Protein AF-B7FYA6-F1 (afdb_monomer)

Foldseek 3Di:
DVVVLVVQLDPVLVVLLVVLLVLLVVCVVPVPCVVNLVSLVVCLVVLLVLLVSVLVVLLVVLVPPDDDPVSLVSSLVSNLSSLSSLVSSLPDDDPSLQVSLVVNLVDCSLVSLLSQLLRLDDDPSSLLSSLLSLLSSLALHQPSLVVNPVQAAQDFDPVLVVLQVCLVVVPDPPSSCPPPGRHHLLSSCVSCLVPLSSNLSSLSSLLSSCVNCCVHPVVCSLLSCLQALSNLQSLLVSVVVLVVVVVVVVCPDDDDPCPRSNVVSSLVSLLVSQLQLSQLNNLCSPDVLLAQDPSNLSSLVSLLVPLPLDQSGNNNVDLVSNLNRLVSLLVSLVVLVVVLVPDPPDPVSNVSSLSSNLSSLSSLLSNLQDDDPSSLVSLQCSLPVGCNLLSLLQVLQALLLVQCVVCVPPDLLRRDDDPSSLSRNLSSLSNLLSSLAVHVSSLVQQVPRWHDHPDCVVPVDTDGSLLSLLSLLSNCNVHVSSLLSSLSSNCSSPPVPPPSVVVVVVCVVVVVHDPVSCVVSVND

Structure (mmCIF, N/CA/C/O backbone):
data_AF-B7FYA6-F1
#
_entry.id   AF-B7FYA6-F1
#
loop_
_atom_site.group_PDB
_atom_site.id
_atom_site.type_symbol
_atom_site.label_atom_id
_atom_site.label_alt_id
_atom_site.label_comp_id
_atom_site.label_asym_id
_atom_site.label_entity_id
_atom_site.label_seq_id
_atom_site.pdbx_PDB_ins_code
_atom_site.Cartn_x
_atom_site.Cartn_y
_atom_site.Cartn_z
_atom_site.occupancy
_atom_site.B_iso_or_equiv
_atom_site.auth_seq_id
_atom_site.auth_comp_id
_atom_site.auth_asym_id
_atom_site.auth_atom_id
_atom_site.pdbx_PDB_model_num
ATOM 1 N N . MET A 1 1 ? 38.026 5.777 -33.522 1.00 47.66 1 MET A N 1
ATOM 2 C CA . MET A 1 1 ? 36.717 5.344 -32.971 1.00 47.66 1 MET A CA 1
ATOM 3 C C . MET A 1 1 ? 35.672 6.460 -32.884 1.00 47.66 1 MET A C 1
ATOM 5 O O . MET A 1 1 ? 34.497 6.136 -32.866 1.00 47.66 1 MET A O 1
ATOM 9 N N . THR A 1 2 ? 36.034 7.747 -32.877 1.00 45.06 2 THR A N 1
ATOM 10 C CA . THR A 1 2 ? 35.080 8.875 -32.983 1.00 45.06 2 THR A CA 1
ATOM 11 C C . THR A 1 2 ? 34.426 8.994 -34.369 1.00 45.06 2 THR A C 1
ATOM 13 O O . THR A 1 2 ? 33.241 9.291 -34.450 1.00 45.06 2 THR A O 1
ATOM 16 N N . ALA A 1 3 ? 35.140 8.632 -35.441 1.00 43.78 3 ALA A N 1
ATOM 17 C CA . ALA A 1 3 ? 34.627 8.670 -36.818 1.00 43.78 3 ALA A CA 1
ATOM 18 C C . ALA A 1 3 ? 33.514 7.640 -37.146 1.00 43.78 3 ALA A C 1
ATOM 20 O O . ALA A 1 3 ? 32.831 7.788 -38.151 1.00 43.78 3 ALA A O 1
ATOM 21 N N . ASP A 1 4 ? 33.293 6.613 -36.311 1.00 50.69 4 ASP A N 1
ATOM 22 C CA . ASP A 1 4 ? 32.260 5.577 -36.551 1.00 50.69 4 ASP A CA 1
ATOM 23 C C . ASP A 1 4 ? 30.910 5.921 -35.877 1.00 50.69 4 ASP A C 1
ATOM 25 O O . ASP A 1 4 ? 29.880 5.304 -36.148 1.00 50.69 4 ASP A O 1
ATOM 29 N N . VAL A 1 5 ? 30.893 6.943 -35.007 1.00 50.72 5 VAL A N 1
ATOM 30 C CA . VAL A 1 5 ? 29.666 7.457 -34.368 1.00 50.72 5 VAL A CA 1
ATOM 31 C C . VAL A 1 5 ? 28.973 8.491 -35.264 1.00 50.72 5 VAL A C 1
ATOM 33 O O . VAL A 1 5 ? 27.745 8.506 -35.346 1.00 50.72 5 VAL A O 1
ATOM 36 N N . GLU A 1 6 ? 29.741 9.309 -35.990 1.00 44.31 6 GLU A N 1
ATOM 37 C CA . GLU A 1 6 ? 29.214 10.352 -36.887 1.00 44.31 6 GLU A CA 1
ATOM 38 C C . GLU A 1 6 ? 28.514 9.785 -38.133 1.00 44.31 6 GLU A C 1
ATOM 40 O O . GLU A 1 6 ? 27.567 10.390 -38.632 1.00 44.31 6 GLU A O 1
ATOM 45 N N . ALA A 1 7 ? 28.894 8.590 -38.595 1.00 47.69 7 ALA A N 1
ATOM 46 C CA . ALA A 1 7 ? 28.308 7.967 -39.784 1.00 47.69 7 ALA A CA 1
ATOM 47 C C . ALA A 1 7 ? 26.950 7.269 -39.545 1.00 47.69 7 ALA A C 1
ATOM 49 O O . ALA A 1 7 ? 26.349 6.778 -40.498 1.00 47.69 7 ALA A O 1
ATOM 50 N N . ARG A 1 8 ? 26.451 7.180 -38.298 1.00 52.53 8 ARG A N 1
ATOM 51 C CA . ARG A 1 8 ? 25.322 6.281 -37.953 1.00 52.53 8 ARG A CA 1
ATOM 52 C C . ARG A 1 8 ? 24.092 6.935 -37.320 1.00 52.53 8 ARG A C 1
ATOM 54 O O . ARG A 1 8 ? 23.101 6.242 -37.103 1.00 52.53 8 ARG A O 1
ATOM 61 N N . VAL A 1 9 ? 24.094 8.241 -37.051 1.00 53.00 9 VAL A N 1
ATOM 62 C CA . VAL A 1 9 ? 22.899 8.943 -36.534 1.00 53.00 9 VAL A CA 1
ATOM 63 C C . VAL A 1 9 ? 22.164 9.609 -37.698 1.00 53.00 9 VAL A C 1
ATOM 65 O O . VAL A 1 9 ? 22.239 10.817 -37.914 1.00 53.00 9 VAL A O 1
ATOM 68 N N . SER A 1 10 ? 21.496 8.772 -38.491 1.00 55.09 10 SER A N 1
ATOM 69 C CA . SER A 1 10 ? 20.696 9.174 -39.649 1.00 55.09 10 SER A CA 1
ATOM 70 C C . SER A 1 10 ? 19.383 9.866 -39.223 1.00 55.09 10 SER A C 1
ATOM 72 O O . SER A 1 10 ? 18.777 9.458 -38.226 1.00 55.09 10 SER A O 1
ATOM 74 N N . PRO A 1 11 ? 18.883 10.867 -39.979 1.00 57.50 11 PRO A N 1
ATOM 75 C CA . PRO A 1 11 ? 17.536 11.445 -39.825 1.00 57.50 11 PRO A CA 1
ATOM 76 C C . PRO A 1 11 ? 16.370 10.437 -39.977 1.00 57.50 11 PRO A C 1
ATOM 78 O O . PRO A 1 11 ? 15.212 10.805 -39.780 1.00 57.50 11 PRO A O 1
ATOM 81 N N . GLU A 1 12 ? 16.661 9.165 -40.260 1.00 85.31 12 GLU A N 1
ATOM 82 C CA . GLU A 1 12 ? 15.718 8.056 -40.460 1.00 85.31 12 GLU A CA 1
ATOM 83 C C . GLU A 1 12 ? 14.643 7.876 -39.378 1.00 85.31 12 GLU A C 1
ATOM 85 O O . GLU A 1 12 ? 13.513 7.525 -39.710 1.00 85.31 12 GLU A O 1
ATOM 90 N N . TRP A 1 13 ? 14.929 8.115 -38.093 1.00 93.50 13 TRP A N 1
ATOM 91 C CA . TRP A 1 13 ? 13.950 7.807 -37.036 1.00 93.50 13 TRP A CA 1
ATOM 92 C C . TRP A 1 13 ? 12.669 8.633 -37.095 1.00 93.50 13 TRP A C 1
ATOM 94 O O . TRP A 1 13 ? 11.636 8.177 -36.608 1.00 93.50 13 TRP A O 1
ATOM 104 N N . SER A 1 14 ? 12.720 9.842 -37.655 1.00 92.19 14 SER A N 1
ATOM 105 C CA . SER A 1 14 ? 11.522 10.669 -37.820 1.00 92.19 14 SER A CA 1
ATOM 106 C C . SER A 1 14 ? 10.557 10.050 -38.834 1.00 92.19 14 SER A C 1
ATOM 108 O O . SER A 1 14 ? 9.359 9.991 -38.562 1.00 92.19 14 SER A O 1
ATOM 110 N N . GLU A 1 15 ? 11.085 9.531 -39.946 1.00 94.06 15 GLU A N 1
ATOM 111 C CA . GLU A 1 15 ? 10.294 8.853 -40.978 1.00 94.06 15 GLU A CA 1
ATOM 112 C C . GLU A 1 15 ? 9.801 7.487 -40.492 1.00 94.06 15 GLU A C 1
ATOM 114 O O . GLU A 1 15 ? 8.611 7.206 -40.594 1.00 94.06 15 GLU A O 1
ATOM 119 N N . ILE A 1 16 ? 10.662 6.689 -39.843 1.00 94.56 16 ILE A N 1
ATOM 120 C CA . ILE A 1 16 ? 10.267 5.391 -39.262 1.00 94.56 16 ILE A CA 1
ATOM 121 C C . ILE A 1 16 ? 9.145 5.575 -38.228 1.00 94.56 16 ILE A C 1
ATOM 123 O O . ILE A 1 16 ? 8.173 4.824 -38.205 1.00 94.56 16 ILE A O 1
ATOM 127 N N . LEU A 1 17 ? 9.242 6.596 -37.367 1.00 94.56 17 LEU A N 1
ATOM 128 C CA . LEU A 1 17 ? 8.198 6.895 -36.385 1.00 94.56 17 LEU A CA 1
ATOM 129 C C . LEU A 1 17 ? 6.890 7.345 -37.049 1.00 94.56 17 LEU A C 1
ATOM 131 O O . LEU A 1 17 ? 5.810 7.027 -36.547 1.00 94.56 17 LEU A O 1
ATOM 135 N N . LYS A 1 18 ? 6.971 8.112 -38.141 1.00 95.12 18 LYS A N 1
ATOM 136 C CA . LYS A 1 18 ? 5.798 8.536 -38.910 1.00 95.12 18 LYS A CA 1
ATOM 137 C C . LYS A 1 18 ? 5.107 7.327 -39.543 1.00 95.12 18 LYS A C 1
ATOM 139 O O . LYS A 1 18 ? 3.915 7.146 -39.305 1.00 95.12 18 LYS A O 1
ATOM 144 N N . GLU A 1 19 ? 5.864 6.464 -40.218 1.00 94.88 19 GLU A N 1
ATOM 145 C CA . GLU A 1 19 ? 5.364 5.219 -40.813 1.00 94.88 19 GLU A CA 1
ATOM 146 C C . GLU A 1 19 ? 4.733 4.305 -39.753 1.00 94.88 19 GLU A C 1
ATOM 148 O O . GLU A 1 19 ? 3.632 3.794 -39.946 1.00 94.88 19 GLU A O 1
ATOM 153 N N . ALA A 1 20 ? 5.367 4.155 -38.585 1.00 93.56 20 ALA A N 1
ATOM 154 C CA . ALA A 1 20 ? 4.830 3.346 -37.492 1.00 93.56 20 ALA A CA 1
ATOM 155 C C . ALA A 1 20 ? 3.498 3.877 -36.954 1.00 93.56 20 ALA A C 1
ATOM 157 O O . ALA A 1 20 ? 2.601 3.094 -36.648 1.00 93.56 20 ALA A O 1
ATOM 158 N N . ARG A 1 21 ? 3.345 5.203 -36.861 1.00 94.56 21 ARG A N 1
ATOM 159 C CA . ARG A 1 21 ? 2.093 5.840 -36.428 1.00 94.56 21 ARG A CA 1
ATOM 160 C C . ARG A 1 21 ? 0.988 5.704 -37.463 1.00 94.56 21 ARG A C 1
ATOM 162 O O . ARG A 1 21 ? -0.155 5.503 -37.074 1.00 94.56 21 ARG A O 1
ATOM 169 N N . GLU A 1 22 ? 1.309 5.846 -38.744 1.00 94.50 22 GLU A N 1
ATOM 170 C CA . GLU A 1 22 ? 0.356 5.632 -39.838 1.00 94.50 22 GLU A CA 1
ATOM 171 C C . GLU A 1 22 ? -0.096 4.170 -39.867 1.00 94.50 22 GLU A C 1
ATOM 173 O O . GLU A 1 22 ? -1.292 3.904 -39.830 1.00 94.50 22 GLU A O 1
ATOM 178 N N . SER A 1 23 ? 0.854 3.237 -39.778 1.00 91.69 23 SER A N 1
ATOM 179 C CA . SER A 1 23 ? 0.594 1.801 -39.669 1.00 91.69 23 SER A CA 1
ATOM 180 C C . SER A 1 23 ? -0.279 1.454 -38.455 1.00 91.69 23 SER A C 1
ATOM 182 O O . SER A 1 23 ? -1.251 0.720 -38.596 1.00 91.69 23 SER A O 1
ATOM 184 N N . LEU A 1 24 ? -0.009 2.037 -37.277 1.00 90.69 24 LEU A N 1
ATOM 185 C CA . LEU A 1 24 ? -0.832 1.833 -36.078 1.00 90.69 24 LEU A CA 1
ATOM 186 C C . LEU A 1 24 ? -2.256 2.389 -36.235 1.00 90.69 24 LEU A C 1
ATOM 188 O O . LEU A 1 24 ? -3.197 1.795 -35.718 1.00 90.69 24 LEU A O 1
ATOM 192 N N . ARG A 1 25 ? -2.434 3.532 -36.914 1.00 92.06 25 ARG A N 1
ATOM 193 C CA . ARG A 1 25 ? -3.776 4.073 -37.194 1.00 92.06 25 ARG A CA 1
ATOM 194 C C . ARG A 1 25 ? -4.547 3.147 -38.126 1.00 92.06 25 ARG A C 1
ATOM 196 O O . ARG A 1 25 ? -5.678 2.813 -37.806 1.00 92.06 25 ARG A O 1
ATOM 203 N N . SER A 1 26 ? -3.917 2.685 -39.206 1.00 90.50 26 SER A N 1
ATOM 204 C CA . SER A 1 26 ? -4.533 1.726 -40.126 1.00 90.50 26 SER A CA 1
ATOM 205 C C . SER A 1 26 ? -4.881 0.409 -39.434 1.00 90.50 26 SER A C 1
ATOM 207 O O . SER A 1 26 ? -5.973 -0.094 -39.642 1.00 90.50 26 SER A O 1
ATOM 209 N N . ALA A 1 27 ? -4.019 -0.102 -38.548 1.00 86.81 27 ALA A N 1
ATOM 210 C CA . ALA A 1 27 ? -4.278 -1.335 -37.796 1.00 86.81 27 ALA A CA 1
ATOM 211 C C . ALA A 1 27 ? -5.491 -1.245 -36.847 1.00 86.81 27 ALA A C 1
ATOM 213 O O . ALA A 1 27 ? -6.044 -2.265 -36.451 1.00 86.81 27 ALA A O 1
ATOM 214 N N . ARG A 1 28 ? -5.908 -0.031 -36.457 1.00 86.38 28 ARG A N 1
ATOM 215 C CA . ARG A 1 28 ? -7.137 0.181 -35.670 1.00 86.38 28 ARG A CA 1
ATOM 216 C C . ARG A 1 28 ? -8.401 0.169 -36.528 1.00 86.38 28 ARG A C 1
ATOM 218 O O . ARG A 1 28 ? -9.483 -0.032 -35.992 1.00 86.38 28 ARG A O 1
ATOM 225 N N . GLU A 1 29 ? -8.264 0.439 -37.821 1.00 87.62 29 GLU A N 1
ATOM 226 C CA . GLU A 1 29 ? -9.366 0.479 -38.787 1.00 87.62 29 GLU A CA 1
ATOM 227 C C . GLU A 1 29 ? -9.517 -0.861 -39.524 1.00 87.62 29 GLU A C 1
ATOM 229 O O . GLU A 1 29 ? -10.629 -1.246 -39.879 1.00 87.62 29 GLU A O 1
ATOM 234 N N . ASP A 1 30 ? -8.410 -1.582 -39.713 1.00 79.69 30 ASP A N 1
ATOM 235 C CA . ASP A 1 30 ? -8.318 -2.862 -40.408 1.00 79.69 30 ASP A CA 1
ATOM 236 C C . ASP A 1 30 ? -7.447 -3.832 -39.579 1.00 79.69 30 ASP A C 1
ATOM 238 O O . ASP A 1 30 ? -6.287 -3.507 -39.306 1.00 79.69 30 ASP A O 1
ATOM 242 N N . PRO A 1 31 ? -7.949 -5.017 -39.178 1.00 71.56 31 PRO A N 1
ATOM 243 C CA . PRO A 1 31 ? -7.239 -5.971 -38.317 1.00 71.56 31 PRO A CA 1
ATOM 244 C C . PRO A 1 31 ? -5.974 -6.607 -38.933 1.00 71.56 31 PRO A C 1
ATOM 246 O O . PRO A 1 31 ? -5.425 -7.554 -38.371 1.00 71.56 31 PRO A O 1
ATOM 249 N N . LEU A 1 32 ? -5.458 -6.102 -40.056 1.00 69.50 32 LEU A N 1
ATOM 250 C CA . LEU A 1 32 ? -4.168 -6.495 -40.631 1.00 69.50 32 LEU A CA 1
ATOM 251 C C . LEU A 1 32 ? -2.970 -5.963 -39.808 1.00 69.50 32 LEU A C 1
ATOM 253 O O . LEU A 1 32 ? -2.123 -5.205 -40.293 1.00 69.50 32 LEU A O 1
ATOM 257 N N . ILE A 1 33 ? -2.860 -6.413 -38.553 1.00 82.19 33 ILE A N 1
ATOM 258 C CA . ILE A 1 33 ? -1.792 -6.073 -37.593 1.00 82.19 33 ILE A CA 1
ATOM 259 C C . ILE A 1 33 ? -0.405 -6.550 -38.076 1.00 82.19 33 ILE A C 1
ATOM 261 O O . ILE A 1 33 ? 0.624 -5.966 -37.721 1.00 82.19 33 ILE A O 1
ATOM 265 N N . GLU A 1 34 ? -0.355 -7.535 -38.977 1.00 86.56 34 GLU A N 1
ATOM 266 C CA . GLU A 1 34 ? 0.875 -8.109 -39.541 1.00 86.56 34 GLU A CA 1
ATOM 267 C C . GLU A 1 34 ? 1.805 -7.052 -40.169 1.00 86.56 34 GLU A C 1
ATOM 269 O O . GLU A 1 34 ? 3.033 -7.115 -40.030 1.00 86.56 34 GLU A O 1
ATOM 274 N N . ARG A 1 35 ? 1.247 -6.006 -40.799 1.00 88.00 35 ARG A N 1
ATOM 275 C CA . ARG A 1 35 ? 2.050 -4.901 -41.350 1.00 88.00 35 ARG A CA 1
ATOM 276 C C . ARG A 1 35 ? 2.737 -4.088 -40.248 1.00 88.00 35 ARG A C 1
ATOM 278 O O . ARG A 1 35 ? 3.884 -3.673 -40.412 1.00 88.00 35 ARG A O 1
ATOM 285 N N . HIS A 1 36 ? 2.057 -3.849 -39.129 1.00 88.69 36 HIS A N 1
ATOM 286 C CA . HIS A 1 36 ? 2.627 -3.117 -38.000 1.00 88.69 36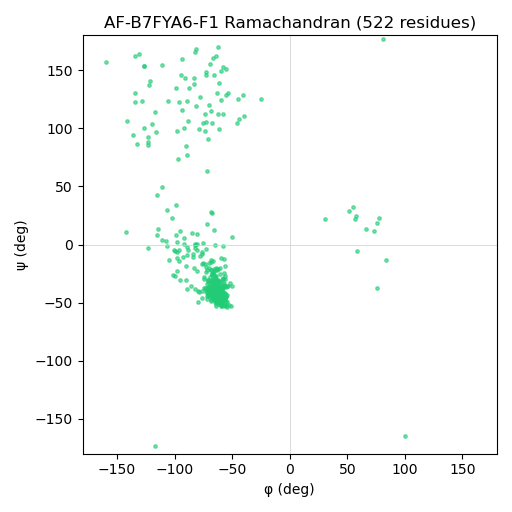 HIS A CA 1
ATOM 287 C C . HIS A 1 36 ? 3.698 -3.939 -37.281 1.00 88.69 36 HIS A C 1
ATOM 289 O O . HIS A 1 36 ? 4.780 -3.430 -36.972 1.00 88.69 36 HIS A O 1
ATOM 295 N N . LEU A 1 37 ? 3.432 -5.230 -37.079 1.00 87.81 37 LEU A N 1
ATOM 296 C CA . LEU A 1 37 ? 4.378 -6.149 -36.461 1.00 87.81 37 LEU A CA 1
ATOM 297 C C . LEU A 1 37 ? 5.637 -6.324 -37.323 1.00 87.81 37 LEU A C 1
ATOM 299 O O . LEU A 1 37 ? 6.750 -6.187 -36.818 1.00 87.81 37 LEU A O 1
ATOM 303 N N . SER A 1 38 ? 5.487 -6.538 -38.632 1.00 90.62 38 SER A N 1
ATOM 304 C CA . SER A 1 38 ? 6.626 -6.671 -39.553 1.00 90.62 38 SER A CA 1
ATOM 305 C C . SER A 1 38 ? 7.482 -5.402 -39.623 1.00 90.62 38 SER A C 1
ATOM 307 O O . SER A 1 38 ? 8.712 -5.496 -39.629 1.00 90.62 38 SER A O 1
ATOM 309 N N . LEU A 1 39 ? 6.864 -4.214 -39.603 1.00 91.25 39 LEU A N 1
ATOM 310 C CA . LEU A 1 39 ? 7.584 -2.941 -39.495 1.00 91.25 39 LEU A CA 1
ATOM 311 C C . LEU A 1 39 ? 8.358 -2.847 -38.173 1.00 91.25 39 LEU A C 1
ATOM 313 O O . LEU A 1 39 ? 9.526 -2.456 -38.166 1.00 91.25 39 LEU A O 1
ATOM 317 N N . SER A 1 40 ? 7.725 -3.239 -37.066 1.00 90.31 40 SER A N 1
ATOM 318 C CA . SER A 1 40 ? 8.342 -3.243 -35.737 1.00 90.31 40 SER A CA 1
ATOM 319 C C . SER A 1 40 ? 9.584 -4.132 -35.718 1.00 90.31 40 SER A C 1
ATOM 321 O O . SER A 1 40 ? 10.674 -3.658 -35.396 1.00 90.31 40 SER A O 1
ATOM 323 N N . LEU A 1 41 ? 9.440 -5.387 -36.160 1.00 90.19 41 LEU A N 1
ATOM 324 C CA . LEU A 1 41 ? 10.512 -6.383 -36.228 1.00 90.19 41 LEU A CA 1
ATOM 325 C C . LEU A 1 41 ? 11.671 -5.932 -37.126 1.00 90.19 41 LEU A C 1
ATOM 327 O O . LEU A 1 41 ? 12.830 -6.063 -36.737 1.00 90.19 41 LEU A O 1
ATOM 331 N N . ARG A 1 42 ? 11.376 -5.317 -38.280 1.00 93.69 42 ARG A N 1
ATOM 332 C CA . ARG A 1 42 ? 12.387 -4.796 -39.219 1.00 93.69 42 ARG A CA 1
ATOM 333 C C . ARG A 1 42 ? 13.322 -3.759 -38.588 1.00 93.69 42 ARG A C 1
ATOM 335 O O . ARG A 1 42 ? 14.462 -3.612 -39.028 1.00 93.69 42 ARG A O 1
ATOM 342 N N . HIS A 1 43 ? 12.854 -3.014 -37.587 1.00 93.50 43 HIS A N 1
ATOM 343 C CA . HIS A 1 43 ? 13.593 -1.890 -37.007 1.00 93.50 43 HIS A CA 1
ATOM 344 C C . HIS A 1 43 ? 14.100 -2.129 -35.575 1.00 93.50 43 HIS A C 1
ATOM 346 O O . HIS A 1 43 ? 14.730 -1.227 -35.013 1.00 93.50 43 HIS A O 1
ATOM 352 N N . VAL A 1 44 ? 13.912 -3.326 -34.999 1.00 90.75 44 VAL A N 1
ATOM 353 C CA . VAL A 1 44 ? 14.392 -3.658 -33.640 1.00 90.75 44 VAL A CA 1
ATOM 354 C C . VAL A 1 44 ? 15.907 -3.468 -33.506 1.00 90.75 44 VAL A C 1
ATOM 356 O O . VAL A 1 44 ? 16.357 -2.810 -32.569 1.00 90.75 44 VAL A O 1
ATOM 359 N N . ASP A 1 45 ? 16.710 -3.949 -34.457 1.00 90.94 45 ASP A N 1
ATOM 360 C CA . ASP A 1 45 ? 18.173 -3.824 -34.364 1.00 90.94 45 ASP A CA 1
ATOM 361 C C . ASP A 1 45 ? 18.635 -2.363 -34.389 1.00 90.94 45 ASP A C 1
ATOM 363 O O . ASP A 1 45 ? 19.496 -1.947 -33.605 1.00 90.94 45 ASP A O 1
ATOM 367 N N . LYS A 1 46 ? 18.012 -1.541 -35.245 1.00 92.88 46 LYS A N 1
ATOM 368 C CA . LYS A 1 46 ? 18.277 -0.097 -35.291 1.00 92.88 46 LYS A CA 1
ATOM 369 C C . LYS A 1 46 ? 17.927 0.561 -33.956 1.00 92.88 46 LYS A C 1
ATOM 371 O O . LYS A 1 46 ? 18.676 1.427 -33.488 1.00 92.88 46 LYS A O 1
ATOM 376 N N . LEU A 1 47 ? 16.801 0.174 -33.348 1.00 93.62 47 LEU A N 1
ATOM 377 C CA . LEU A 1 47 ? 16.353 0.685 -32.049 1.00 93.62 47 LEU A CA 1
ATOM 378 C C . LEU A 1 47 ? 17.400 0.387 -30.972 1.00 93.62 47 LEU A C 1
ATOM 380 O O . LEU A 1 47 ? 17.851 1.305 -30.282 1.00 93.62 47 LEU A O 1
ATOM 384 N N . VAL A 1 48 ? 17.840 -0.870 -30.878 1.00 92.56 48 VAL A N 1
ATOM 385 C CA . VAL A 1 48 ? 18.857 -1.308 -29.912 1.00 92.56 48 VAL A CA 1
ATOM 386 C C . VAL A 1 48 ? 20.165 -0.542 -30.112 1.00 92.56 48 VAL A C 1
ATOM 388 O O . VAL A 1 48 ? 20.722 -0.018 -29.144 1.00 92.56 48 VAL A O 1
ATOM 391 N N . SER A 1 49 ? 20.637 -0.402 -31.355 1.00 92.50 49 SER A N 1
ATOM 392 C CA . SER A 1 49 ? 21.855 0.361 -31.658 1.00 92.50 49 SER A CA 1
ATOM 393 C C . SER A 1 49 ? 21.739 1.838 -31.275 1.00 92.50 49 SER A C 1
ATOM 395 O O . SER A 1 49 ? 22.696 2.406 -30.748 1.00 92.50 49 SER A O 1
ATOM 397 N N . SER A 1 50 ? 20.569 2.453 -31.462 1.00 94.12 50 SER A N 1
ATOM 398 C CA . SER A 1 50 ? 20.337 3.858 -31.100 1.00 94.12 50 SER A CA 1
ATOM 399 C C . SER A 1 50 ? 20.392 4.072 -29.585 1.00 94.12 50 SER A C 1
ATOM 401 O O . SER A 1 50 ? 21.044 5.002 -29.110 1.00 94.12 50 SER A O 1
ATOM 403 N N . ILE A 1 51 ? 19.781 3.171 -28.807 1.00 95.25 51 ILE A N 1
ATOM 404 C CA . ILE A 1 51 ? 19.835 3.222 -27.338 1.00 95.25 51 ILE A CA 1
ATOM 405 C C . ILE A 1 51 ? 21.267 2.961 -26.848 1.00 95.25 51 ILE A C 1
ATOM 407 O O . ILE A 1 51 ? 21.759 3.681 -25.979 1.00 95.25 51 ILE A O 1
ATOM 411 N N . ARG A 1 52 ? 21.980 1.982 -27.425 1.00 94.25 52 ARG A N 1
ATOM 412 C CA . ARG A 1 52 ? 23.385 1.693 -27.082 1.00 94.25 52 ARG A CA 1
ATOM 413 C C . ARG A 1 52 ? 24.306 2.882 -27.367 1.00 94.25 52 ARG A C 1
ATOM 415 O O . ARG A 1 52 ? 25.145 3.199 -26.525 1.00 94.25 52 ARG A O 1
ATOM 422 N N . ALA A 1 53 ? 24.125 3.566 -28.498 1.00 93.06 53 ALA A N 1
ATOM 423 C CA . ALA A 1 53 ? 24.866 4.786 -28.819 1.00 93.06 53 ALA A CA 1
ATOM 424 C C . ALA A 1 53 ? 24.617 5.887 -27.775 1.00 93.06 53 ALA A C 1
ATOM 426 O O . ALA A 1 53 ? 25.558 6.540 -27.321 1.00 93.06 53 ALA A O 1
ATOM 427 N N . TYR A 1 54 ? 23.371 6.039 -27.316 1.00 95.06 54 TYR A N 1
ATOM 428 C CA . TYR A 1 54 ? 23.046 6.980 -26.249 1.00 95.06 54 TYR A CA 1
ATOM 429 C C . TYR A 1 54 ? 23.685 6.604 -24.907 1.00 95.06 54 TYR A C 1
ATOM 431 O O . TYR A 1 54 ? 24.287 7.452 -24.252 1.00 95.06 54 TYR A O 1
ATOM 439 N N . VAL A 1 55 ? 23.642 5.327 -24.516 1.00 93.56 55 VAL A N 1
ATOM 440 C CA . VAL A 1 55 ? 24.324 4.826 -23.309 1.00 93.56 55 VAL A CA 1
ATOM 441 C C . VAL A 1 55 ? 25.832 5.071 -23.383 1.00 93.56 55 VAL A C 1
ATOM 443 O O . VAL A 1 55 ? 26.449 5.460 -22.391 1.00 93.56 55 VAL A O 1
ATOM 446 N N . PHE A 1 56 ? 26.442 4.867 -24.550 1.00 91.81 56 PHE A N 1
ATOM 447 C CA . PHE A 1 56 ? 27.857 5.156 -24.766 1.00 91.81 56 PHE A CA 1
ATOM 448 C C . PHE A 1 56 ? 28.167 6.647 -24.582 1.00 91.81 56 PHE A C 1
ATOM 450 O O . PHE A 1 56 ? 29.119 6.990 -23.882 1.00 91.81 56 PHE A O 1
ATOM 457 N N . TYR A 1 57 ? 27.323 7.535 -25.109 1.00 91.56 57 TYR A N 1
ATOM 458 C CA . TYR A 1 57 ? 27.420 8.975 -24.866 1.00 91.56 57 TYR A CA 1
ATOM 459 C C . TYR A 1 57 ? 27.300 9.335 -23.373 1.00 91.56 57 TYR A C 1
ATOM 461 O O . TYR A 1 57 ? 28.121 10.096 -22.854 1.00 91.56 57 TYR A O 1
ATOM 469 N N . LEU A 1 58 ? 26.342 8.745 -22.647 1.00 89.25 58 LEU A N 1
ATOM 470 C CA . LEU A 1 58 ? 26.194 8.958 -21.201 1.00 89.25 58 LEU A CA 1
ATOM 471 C C . LEU A 1 58 ? 27.468 8.560 -20.436 1.00 89.25 58 LEU A C 1
ATOM 473 O O . LEU A 1 58 ? 27.856 9.249 -19.495 1.00 89.25 58 LEU A O 1
ATOM 477 N N . LYS A 1 59 ? 28.172 7.512 -20.884 1.00 88.44 59 LYS A N 1
ATOM 478 C CA . LYS A 1 59 ? 29.488 7.141 -20.342 1.00 88.44 59 LYS A CA 1
ATOM 479 C C . LYS A 1 59 ? 30.589 8.130 -20.730 1.00 88.44 59 LYS A C 1
ATOM 481 O O . LYS A 1 59 ? 31.414 8.457 -19.888 1.00 88.44 59 LYS A O 1
ATOM 486 N N . GLN A 1 60 ? 30.620 8.621 -21.970 1.00 85.62 60 GLN A N 1
ATOM 487 C CA . GLN A 1 60 ? 31.672 9.536 -22.438 1.00 85.62 60 GLN A CA 1
ATOM 488 C C . GLN A 1 60 ? 31.606 10.929 -21.813 1.00 85.62 60 GLN A C 1
ATOM 490 O O . GLN A 1 60 ? 32.649 11.486 -21.487 1.00 85.62 60 GLN A O 1
ATOM 495 N N . THR A 1 61 ? 30.407 11.473 -21.577 1.00 75.44 61 THR A N 1
ATOM 496 C CA . THR A 1 61 ? 30.240 12.767 -20.875 1.00 75.44 61 THR A CA 1
ATOM 497 C C . THR A 1 61 ? 30.817 12.773 -19.460 1.00 75.44 61 THR A C 1
ATOM 499 O O . THR A 1 61 ? 30.943 13.825 -18.836 1.00 75.44 61 THR A O 1
ATOM 502 N N . ARG A 1 62 ? 31.170 11.602 -18.932 1.00 68.00 62 ARG A N 1
ATOM 503 C CA . ARG A 1 62 ? 31.888 11.454 -17.675 1.00 68.00 62 ARG A CA 1
ATOM 504 C C . ARG A 1 62 ? 33.373 11.812 -17.773 1.00 68.00 62 ARG A C 1
ATOM 506 O O . ARG A 1 62 ? 33.922 12.280 -16.786 1.00 68.00 62 ARG A O 1
ATOM 513 N N . ASN A 1 63 ? 33.979 11.656 -18.948 1.00 72.19 63 ASN A N 1
ATOM 514 C CA . ASN A 1 63 ? 35.429 11.698 -19.153 1.00 72.19 63 ASN A CA 1
ATOM 515 C C . ASN A 1 63 ? 35.907 12.987 -19.855 1.00 72.19 63 ASN A C 1
ATOM 517 O O . ASN A 1 63 ? 36.884 12.944 -20.591 1.00 72.19 63 ASN A O 1
ATOM 521 N N . GLU A 1 64 ? 35.199 14.109 -19.674 1.00 68.56 64 GLU A N 1
ATOM 522 C CA . GLU A 1 64 ? 35.556 15.478 -20.125 1.00 68.56 64 GLU A CA 1
ATOM 523 C C . GLU A 1 64 ? 35.793 15.715 -21.632 1.00 68.56 64 GLU A C 1
ATOM 525 O O . GLU A 1 64 ? 35.897 16.865 -22.064 1.00 68.56 64 GLU A O 1
ATOM 530 N N . ASN A 1 65 ? 35.777 14.677 -22.470 1.00 66.25 65 ASN A N 1
ATOM 531 C CA . ASN A 1 65 ? 35.873 14.823 -23.919 1.00 66.25 65 ASN A CA 1
ATOM 532 C C . ASN A 1 65 ? 34.615 15.509 -24.471 1.00 66.25 65 ASN A C 1
ATOM 534 O O . ASN A 1 65 ? 33.541 14.912 -24.580 1.00 66.25 65 ASN A O 1
ATOM 538 N N . ARG A 1 66 ? 34.754 16.794 -24.816 1.00 67.38 66 ARG A N 1
ATOM 539 C CA . ARG A 1 66 ? 33.688 17.629 -25.381 1.00 67.38 66 ARG A CA 1
ATOM 540 C C . ARG A 1 66 ? 33.383 17.195 -26.816 1.00 67.38 66 ARG A C 1
ATOM 542 O O . ARG A 1 66 ? 33.970 17.709 -27.763 1.00 67.38 66 ARG A O 1
ATOM 549 N N . ALA A 1 67 ? 32.440 16.269 -26.977 1.00 75.25 67 ALA A N 1
ATOM 550 C CA . ALA A 1 67 ? 31.736 16.107 -28.247 1.00 75.25 67 ALA A CA 1
ATOM 551 C C . ALA A 1 67 ? 31.095 17.446 -28.662 1.00 75.25 67 ALA A C 1
ATOM 553 O O . ALA A 1 67 ? 30.733 18.259 -27.801 1.00 75.25 67 ALA A O 1
ATOM 554 N N . SER A 1 68 ? 30.941 17.689 -29.967 1.00 81.81 68 SER A N 1
ATOM 555 C CA . SER A 1 68 ? 30.312 18.926 -30.433 1.00 81.81 68 SER A CA 1
ATOM 556 C C . SER A 1 68 ? 28.862 19.006 -29.926 1.00 81.81 68 SER A C 1
ATOM 558 O O . SER A 1 68 ? 28.119 18.022 -29.925 1.00 81.81 68 SER A O 1
ATOM 560 N N . VAL A 1 69 ? 28.428 20.193 -29.489 1.00 81.44 69 VAL A N 1
ATOM 561 C CA . VAL A 1 69 ? 27.064 20.415 -28.963 1.00 81.44 69 VAL A CA 1
ATOM 562 C C . VAL A 1 69 ? 25.987 20.034 -29.993 1.00 81.44 69 VAL A C 1
ATOM 564 O O . VAL A 1 69 ? 24.888 19.615 -29.624 1.00 81.44 69 VAL A O 1
ATOM 567 N N . SER A 1 70 ? 26.298 20.168 -31.286 1.00 84.62 70 SER A N 1
ATOM 568 C CA . SER A 1 70 ? 25.403 19.813 -32.391 1.00 84.62 70 SER A CA 1
ATOM 569 C C . SER A 1 70 ? 25.146 18.305 -32.450 1.00 84.62 70 SER A C 1
ATOM 571 O O . SER A 1 70 ? 23.992 17.876 -32.533 1.00 84.62 70 SER A O 1
ATOM 573 N N . ASP A 1 71 ? 26.196 17.495 -32.310 1.00 88.06 71 ASP A N 1
ATOM 574 C CA . ASP A 1 71 ? 26.095 16.035 -32.413 1.00 88.06 71 ASP A CA 1
ATOM 575 C C . ASP A 1 71 ? 25.351 15.441 -31.220 1.00 88.06 71 ASP A C 1
ATOM 577 O O . ASP A 1 71 ? 24.515 14.550 -31.376 1.00 88.06 71 ASP A O 1
ATOM 581 N N . VAL A 1 72 ? 25.551 16.020 -30.034 1.00 89.81 72 VAL A N 1
ATOM 582 C CA . VAL A 1 72 ? 24.800 15.658 -28.827 1.00 89.81 72 VAL A CA 1
ATOM 583 C C . VAL A 1 72 ? 23.300 15.891 -29.012 1.00 89.81 72 VAL A C 1
ATOM 585 O O . VAL A 1 72 ? 22.492 15.015 -28.694 1.00 89.81 72 VAL A O 1
ATOM 588 N N . LYS A 1 73 ? 22.901 17.051 -29.551 1.00 91.62 73 LYS A N 1
ATOM 589 C CA . LYS A 1 73 ? 21.483 17.360 -29.800 1.00 91.62 73 LYS A CA 1
ATOM 590 C C . LYS A 1 73 ? 20.863 16.391 -30.808 1.00 91.62 73 LYS A C 1
ATOM 592 O O . LYS A 1 73 ? 19.748 15.919 -30.574 1.00 91.62 73 LYS A O 1
ATOM 597 N N . LYS A 1 74 ? 21.580 16.066 -31.889 1.00 91.88 74 LYS A N 1
ATOM 598 C CA . LYS A 1 74 ? 21.137 15.081 -32.891 1.00 91.88 74 LYS A CA 1
ATOM 599 C C . LYS A 1 74 ? 20.966 13.693 -32.276 1.00 91.88 74 LYS A C 1
ATOM 601 O O . LYS A 1 74 ? 19.921 13.076 -32.470 1.00 91.88 74 LYS A O 1
ATOM 606 N N . LEU A 1 75 ? 21.932 13.238 -31.474 1.00 92.81 75 LEU A N 1
ATOM 607 C CA . LEU A 1 75 ? 21.865 11.949 -30.784 1.00 92.81 75 LEU A CA 1
ATOM 608 C C . LEU A 1 75 ? 20.680 11.881 -29.810 1.00 92.81 75 LEU A C 1
ATOM 610 O O . LEU A 1 75 ? 19.944 10.892 -29.811 1.00 92.81 75 LEU A O 1
ATOM 614 N N . ILE A 1 76 ? 20.451 12.933 -29.015 1.00 94.69 76 ILE A N 1
ATOM 615 C CA . ILE A 1 76 ? 19.298 13.015 -28.103 1.00 94.69 76 ILE A CA 1
ATOM 616 C C . ILE A 1 76 ? 17.988 12.935 -28.892 1.00 94.69 76 ILE A C 1
ATOM 618 O O . ILE A 1 76 ? 17.111 12.145 -28.544 1.00 94.69 76 ILE A O 1
ATOM 622 N N . LEU A 1 77 ? 17.842 13.721 -29.963 1.00 94.69 77 LEU A N 1
ATOM 623 C CA . LEU A 1 77 ? 16.620 13.732 -30.770 1.00 94.69 77 LEU A CA 1
ATOM 624 C C . LEU A 1 77 ? 16.362 12.374 -31.436 1.00 94.69 77 LEU A C 1
ATOM 626 O O . LEU A 1 77 ? 15.245 11.860 -31.361 1.00 94.69 77 LEU A O 1
ATOM 630 N N . SER A 1 78 ? 17.401 11.775 -32.019 1.00 94.25 78 SER A N 1
ATOM 631 C CA . SER A 1 78 ? 17.356 10.434 -32.603 1.00 94.25 78 SER A CA 1
ATOM 632 C C . SER A 1 78 ? 16.909 9.397 -31.572 1.00 94.25 78 SER A C 1
ATOM 634 O O . SER A 1 78 ? 15.982 8.629 -31.821 1.00 94.25 78 SER A O 1
ATOM 636 N N . THR A 1 79 ? 17.497 9.423 -30.374 1.00 95.94 79 THR A N 1
ATOM 637 C CA . THR A 1 79 ? 17.157 8.493 -29.285 1.00 95.94 79 THR A CA 1
ATOM 638 C C . THR A 1 79 ? 15.716 8.677 -28.811 1.00 95.94 79 THR A C 1
ATOM 640 O O . THR A 1 79 ? 14.999 7.696 -28.630 1.00 95.94 79 THR A O 1
ATOM 643 N N . ARG A 1 80 ? 15.242 9.923 -28.668 1.00 96.81 80 ARG A N 1
ATOM 644 C CA . ARG A 1 80 ? 13.835 10.205 -28.333 1.00 96.81 80 ARG A CA 1
ATOM 645 C C . ARG A 1 80 ? 12.879 9.625 -29.372 1.00 96.81 80 ARG A C 1
ATOM 647 O O . ARG A 1 80 ? 11.858 9.056 -28.997 1.00 96.81 80 ARG A O 1
ATOM 654 N N . ASN A 1 81 ? 13.181 9.782 -30.660 1.00 96.19 81 ASN A N 1
ATOM 655 C CA . ASN A 1 81 ? 12.329 9.262 -31.728 1.00 96.19 81 ASN A CA 1
ATOM 656 C C . ASN A 1 81 ? 12.356 7.730 -31.780 1.00 96.19 81 ASN A C 1
ATOM 658 O O . ASN A 1 81 ? 11.292 7.131 -31.904 1.00 96.19 81 ASN A O 1
ATOM 662 N N . ALA A 1 82 ? 13.517 7.104 -31.568 1.00 95.69 82 ALA A N 1
ATOM 663 C CA . ALA A 1 82 ? 13.638 5.653 -31.438 1.00 95.69 82 ALA A CA 1
ATOM 664 C C . ALA A 1 82 ? 12.805 5.110 -30.260 1.00 95.69 82 ALA A C 1
ATOM 666 O O . ALA A 1 82 ? 12.028 4.172 -30.420 1.00 95.69 82 ALA A O 1
ATOM 667 N N . LEU A 1 83 ? 12.879 5.743 -29.085 1.00 97.19 83 LEU A N 1
ATOM 668 C CA . LEU A 1 83 ? 12.082 5.336 -27.922 1.00 97.19 83 LEU A CA 1
ATOM 669 C C . LEU A 1 83 ? 10.576 5.568 -28.132 1.00 97.19 83 LEU A C 1
ATOM 671 O O . LEU A 1 83 ? 9.762 4.752 -27.713 1.00 97.19 83 LEU A O 1
ATOM 675 N N . ARG A 1 84 ? 10.177 6.649 -28.814 1.00 96.94 84 ARG A N 1
ATOM 676 C CA . ARG A 1 84 ? 8.771 6.866 -29.205 1.00 96.94 84 ARG A CA 1
ATOM 677 C C . ARG A 1 84 ? 8.281 5.823 -30.198 1.00 96.94 84 ARG A C 1
ATOM 679 O O . ARG A 1 84 ? 7.125 5.424 -30.108 1.00 96.94 84 ARG A O 1
ATOM 686 N N . PHE A 1 85 ? 9.137 5.408 -31.129 1.00 95.56 85 PHE A N 1
ATOM 687 C CA . PHE A 1 85 ? 8.838 4.318 -32.050 1.00 95.56 85 PHE A CA 1
ATOM 688 C C . PHE A 1 85 ? 8.600 3.034 -31.260 1.00 95.56 85 PHE A C 1
ATOM 690 O O . PHE A 1 85 ? 7.549 2.426 -31.425 1.00 95.56 85 PHE A O 1
ATOM 697 N N . ALA A 1 86 ? 9.490 2.704 -30.319 1.00 94.94 86 ALA A N 1
ATOM 698 C CA . ALA A 1 86 ? 9.311 1.558 -29.438 1.00 94.94 86 ALA A CA 1
ATOM 699 C C . ALA A 1 86 ? 7.968 1.615 -28.698 1.00 94.94 86 ALA A C 1
ATOM 701 O O . ALA A 1 86 ? 7.194 0.677 -28.781 1.00 94.94 86 ALA A O 1
ATOM 702 N N . LEU A 1 87 ? 7.619 2.738 -28.064 1.00 95.50 87 LEU A N 1
ATOM 703 C CA . LEU A 1 87 ? 6.317 2.881 -27.397 1.00 95.50 87 LEU A CA 1
ATOM 704 C C . LEU A 1 87 ? 5.125 2.733 -28.355 1.00 95.50 87 LEU A C 1
ATOM 706 O O . LEU A 1 87 ? 4.109 2.163 -27.968 1.00 95.50 87 LEU A O 1
ATOM 710 N N . CYS A 1 88 ? 5.250 3.214 -29.595 1.00 94.38 88 CYS A N 1
ATOM 711 C CA . CYS A 1 88 ? 4.229 3.050 -30.630 1.00 94.38 88 CYS A CA 1
ATOM 712 C C . CYS A 1 88 ? 4.003 1.571 -30.973 1.00 94.38 88 CYS A C 1
ATOM 714 O O . CYS A 1 88 ? 2.856 1.163 -31.114 1.00 94.38 88 CYS A O 1
ATOM 716 N N . CYS A 1 89 ? 5.074 0.774 -31.037 1.00 90.00 89 CYS A N 1
ATOM 717 C CA . CYS A 1 89 ? 4.998 -0.655 -31.355 1.00 90.00 89 CYS A CA 1
ATOM 718 C C . CYS A 1 89 ? 4.270 -1.475 -30.274 1.00 90.00 89 CYS A C 1
ATOM 720 O O . CYS A 1 89 ? 3.788 -2.567 -30.538 1.00 90.00 89 CYS A O 1
ATOM 722 N N . PHE A 1 90 ? 4.186 -0.955 -29.046 1.00 88.81 90 PHE A N 1
ATOM 723 C CA . PHE A 1 90 ? 3.541 -1.618 -27.907 1.00 88.81 90 PHE A CA 1
ATOM 724 C C . PHE A 1 90 ? 2.107 -1.137 -27.669 1.00 88.81 90 PHE A C 1
ATOM 726 O O . PHE A 1 90 ? 1.467 -1.575 -26.718 1.00 88.81 90 PHE A O 1
ATOM 733 N N . ALA A 1 91 ? 1.596 -0.237 -28.510 1.00 89.12 91 ALA A N 1
ATOM 734 C CA . ALA A 1 91 ? 0.234 0.277 -28.406 1.00 89.12 91 ALA A CA 1
ATOM 735 C C . ALA A 1 91 ? -0.825 -0.645 -29.045 1.00 89.12 91 ALA A C 1
ATOM 737 O O . ALA A 1 91 ? -2.001 -0.285 -29.040 1.00 89.12 91 ALA A O 1
ATOM 738 N N . VAL A 1 92 ? -0.410 -1.790 -29.601 1.00 83.62 92 VAL A N 1
ATOM 739 C CA . VAL A 1 92 ? -1.279 -2.846 -30.154 1.00 83.62 92 VAL A CA 1
ATOM 740 C C . VAL A 1 92 ? -1.824 -3.774 -29.061 1.00 83.62 92 VAL A C 1
ATOM 742 O O . VAL A 1 92 ? -1.356 -3.728 -27.913 1.00 83.62 92 VAL A O 1
ATOM 745 N N . ASP A 1 93 ? -2.807 -4.597 -29.430 1.00 78.38 93 ASP A N 1
ATOM 746 C CA . ASP A 1 93 ? -3.485 -5.565 -28.561 1.00 78.38 93 ASP A CA 1
ATOM 747 C C . ASP A 1 93 ? -2.542 -6.648 -27.996 1.00 78.38 93 ASP A C 1
ATOM 749 O O . ASP A 1 93 ? -1.358 -6.735 -28.336 1.00 78.38 93 ASP A O 1
ATOM 753 N N . HIS A 1 94 ? -3.056 -7.430 -27.040 1.00 74.88 94 HIS A N 1
ATOM 754 C CA . HIS A 1 94 ? -2.266 -8.271 -26.129 1.00 74.88 94 HIS A CA 1
ATOM 755 C C . HIS A 1 94 ? -1.446 -9.366 -26.832 1.00 74.88 94 HIS A C 1
ATOM 757 O O . HIS A 1 94 ? -0.244 -9.477 -26.572 1.00 74.88 94 HIS A O 1
ATOM 763 N N . ASP A 1 95 ? -2.051 -10.109 -27.761 1.00 79.19 95 ASP A N 1
ATOM 764 C CA . ASP A 1 95 ? -1.412 -11.271 -28.396 1.00 79.19 95 ASP A CA 1
ATOM 765 C C . ASP A 1 95 ? -0.213 -10.875 -29.277 1.00 79.19 95 ASP A C 1
ATOM 767 O O . ASP A 1 95 ? 0.871 -11.461 -29.183 1.00 79.19 95 ASP A O 1
ATOM 771 N N . ASP A 1 96 ? -0.351 -9.818 -30.080 1.00 79.19 96 ASP A N 1
ATOM 772 C CA . ASP A 1 96 ? 0.726 -9.330 -30.952 1.00 79.19 96 ASP A CA 1
ATOM 773 C C . ASP A 1 96 ? 1.859 -8.668 -30.162 1.00 79.19 96 ASP A C 1
ATOM 775 O O . ASP A 1 96 ? 3.045 -8.777 -30.508 1.00 79.19 96 ASP A O 1
ATOM 779 N N . ARG A 1 97 ? 1.515 -8.021 -29.041 1.00 83.50 97 ARG A N 1
ATOM 780 C CA . ARG A 1 97 ? 2.494 -7.435 -28.120 1.00 83.50 97 ARG A CA 1
ATOM 781 C C . ARG A 1 97 ? 3.440 -8.498 -27.564 1.00 83.50 97 ARG A C 1
ATOM 783 O O . ARG A 1 97 ? 4.634 -8.220 -27.424 1.00 83.50 97 ARG A O 1
ATOM 790 N N . TYR A 1 98 ? 2.947 -9.706 -27.288 1.00 86.12 98 TYR A N 1
ATOM 791 C CA . TYR A 1 98 ? 3.759 -10.793 -26.738 1.00 86.12 98 TYR A CA 1
ATOM 792 C C . TYR A 1 98 ? 4.874 -11.245 -27.695 1.00 86.12 98 TYR A C 1
ATOM 794 O O . TYR A 1 98 ? 6.014 -11.462 -27.265 1.00 86.12 98 TYR A O 1
ATOM 802 N N . GLN A 1 99 ? 4.591 -11.338 -28.999 1.00 85.25 99 GLN A N 1
ATOM 803 C CA . GLN A 1 99 ? 5.598 -11.719 -29.998 1.00 85.25 99 GLN A CA 1
ATOM 804 C C . GLN A 1 99 ?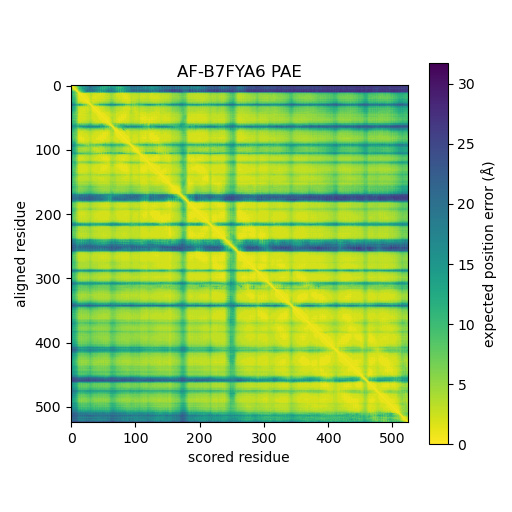 6.725 -10.684 -30.072 1.00 85.25 99 GLN A C 1
ATOM 806 O O . GLN A 1 99 ? 7.909 -11.031 -29.991 1.00 85.25 99 GLN A O 1
ATOM 811 N N . LEU A 1 100 ? 6.363 -9.400 -30.151 1.00 85.00 100 LEU A N 1
ATOM 812 C CA . LEU A 1 100 ? 7.331 -8.310 -30.197 1.00 85.00 100 LEU A CA 1
ATOM 813 C C . LEU A 1 100 ? 8.160 -8.237 -28.910 1.00 85.00 100 LEU A C 1
ATOM 815 O O . LEU A 1 100 ? 9.385 -8.110 -28.968 1.00 85.00 100 LEU A O 1
ATOM 819 N N . GLN A 1 101 ? 7.511 -8.355 -27.749 1.00 87.25 101 GLN A N 1
ATOM 820 C CA . GLN A 1 101 ? 8.197 -8.431 -26.462 1.00 87.25 101 GLN A CA 1
ATOM 821 C C . GLN A 1 101 ? 9.193 -9.583 -26.431 1.00 87.25 101 GLN A C 1
ATOM 823 O O . GLN A 1 101 ? 10.309 -9.388 -25.970 1.00 87.25 101 GLN A O 1
ATOM 828 N N . THR A 1 102 ? 8.827 -10.759 -26.940 1.00 86.31 102 THR A N 1
ATOM 829 C CA . THR A 1 102 ? 9.708 -11.931 -26.943 1.00 86.31 102 THR A CA 1
ATOM 830 C C . THR A 1 102 ? 10.967 -11.662 -27.759 1.00 86.31 102 THR A C 1
ATOM 832 O O . THR A 1 102 ? 12.068 -11.816 -27.229 1.00 86.31 102 THR A O 1
ATOM 835 N N . VAL A 1 103 ? 10.832 -11.158 -28.989 1.00 86.19 103 VAL A N 1
ATOM 836 C CA . VAL A 1 103 ? 11.979 -10.796 -29.840 1.00 86.19 103 VAL A CA 1
ATOM 837 C C . VAL A 1 103 ? 12.839 -9.735 -29.163 1.00 86.19 103 VAL A C 1
ATOM 839 O O . VAL A 1 103 ? 14.042 -9.925 -28.996 1.00 86.19 103 VAL A O 1
ATOM 842 N N . ILE A 1 104 ? 12.233 -8.648 -28.688 1.00 85.19 104 ILE A N 1
ATOM 843 C CA . ILE A 1 104 ? 12.973 -7.569 -28.035 1.00 85.19 104 ILE A CA 1
ATOM 844 C C . ILE A 1 104 ? 13.630 -8.050 -26.737 1.00 85.19 104 ILE A C 1
ATOM 846 O O . ILE A 1 104 ? 14.752 -7.645 -26.444 1.00 85.19 104 ILE A O 1
ATOM 850 N N . SER A 1 105 ? 12.996 -8.943 -25.980 1.00 80.69 105 SER A N 1
ATOM 851 C CA . SER A 1 105 ? 13.546 -9.455 -24.726 1.00 80.69 105 SER A CA 1
ATOM 852 C C . SER A 1 105 ? 14.880 -10.154 -24.951 1.00 80.69 105 SER A C 1
ATOM 854 O O . SER A 1 105 ? 15.774 -9.992 -24.122 1.00 80.69 105 SER A O 1
ATOM 856 N N . THR A 1 106 ? 15.040 -10.893 -26.061 1.00 79.50 106 THR A N 1
ATOM 857 C CA . THR A 1 106 ? 16.302 -11.567 -26.432 1.00 79.50 106 THR A CA 1
ATOM 858 C C . THR A 1 106 ? 17.442 -10.594 -26.699 1.00 79.50 106 THR A C 1
ATOM 860 O O . THR A 1 106 ? 18.609 -10.961 -26.585 1.00 79.50 106 THR A O 1
ATOM 863 N N . THR A 1 107 ? 17.117 -9.337 -26.988 1.00 72.94 107 THR A N 1
ATOM 864 C CA . THR A 1 107 ? 18.101 -8.275 -27.126 1.00 72.94 107 THR A CA 1
ATOM 865 C C . THR A 1 107 ? 18.448 -7.723 -25.741 1.00 72.94 107 THR A C 1
ATOM 867 O O . THR A 1 107 ? 17.586 -7.565 -24.878 1.00 72.94 107 THR A O 1
ATOM 870 N N . GLU A 1 108 ? 19.708 -7.359 -25.500 1.00 87.25 108 GLU A N 1
ATOM 871 C CA . GLU A 1 108 ? 20.156 -6.708 -24.251 1.00 87.25 108 GLU A CA 1
ATOM 872 C C . GLU A 1 108 ? 19.606 -5.268 -24.081 1.00 87.25 108 GLU A C 1
ATOM 874 O O . GLU A 1 108 ? 20.242 -4.385 -23.488 1.00 87.25 108 GLU A O 1
ATOM 879 N N . VAL A 1 109 ? 18.438 -4.971 -24.656 1.00 92.38 109 VAL A N 1
ATOM 880 C CA . VAL A 1 109 ? 17.824 -3.649 -24.602 1.00 92.38 109 VAL A CA 1
ATOM 881 C C . VAL A 1 109 ? 17.454 -3.278 -23.174 1.00 92.38 109 VAL A C 1
ATOM 883 O O . VAL A 1 109 ? 17.681 -2.138 -22.790 1.00 92.38 109 VAL A O 1
ATOM 886 N N . SER A 1 110 ? 16.977 -4.224 -22.356 1.00 92.62 110 SER A N 1
ATOM 887 C CA . SER A 1 110 ? 16.592 -3.969 -20.961 1.00 92.62 110 SER A CA 1
ATOM 888 C C . SER A 1 110 ? 17.777 -3.451 -20.144 1.00 92.62 110 SER A C 1
ATOM 890 O O . SER A 1 110 ? 17.650 -2.440 -19.457 1.00 92.62 110 SER A O 1
ATOM 892 N N . VAL A 1 111 ? 18.962 -4.051 -20.316 1.00 92.19 111 VAL A N 1
ATOM 893 C CA . VAL A 1 111 ? 20.232 -3.586 -19.728 1.00 92.19 111 VAL A CA 1
ATOM 894 C C . VAL A 1 111 ? 20.513 -2.135 -20.130 1.00 92.19 111 VAL A C 1
ATOM 896 O O . VAL A 1 111 ? 20.961 -1.316 -19.325 1.00 92.19 111 VAL A O 1
ATOM 899 N N . SER A 1 112 ? 20.287 -1.812 -21.404 1.00 94.94 112 SER A N 1
ATOM 900 C CA . SER A 1 112 ? 20.556 -0.482 -21.948 1.00 94.94 112 SER A CA 1
ATOM 901 C C . SER A 1 112 ? 19.544 0.548 -21.435 1.00 94.94 112 SER A C 1
ATOM 903 O O . SER A 1 112 ? 19.946 1.646 -21.065 1.00 94.94 112 SER A O 1
ATOM 905 N N . LEU A 1 113 ? 18.263 0.184 -21.329 1.00 96.50 113 LEU A N 1
ATOM 906 C CA . LEU A 1 113 ? 17.211 1.026 -20.754 1.00 96.50 113 LEU A CA 1
ATOM 907 C C . LEU A 1 113 ? 17.486 1.331 -19.284 1.00 96.50 113 LEU A C 1
ATOM 909 O O . LEU A 1 113 ? 17.464 2.497 -18.905 1.00 96.50 113 LEU A O 1
ATOM 913 N N . VAL A 1 114 ? 17.840 0.320 -18.485 1.00 95.75 114 VAL A N 1
ATOM 914 C CA . VAL A 1 114 ? 18.226 0.496 -17.076 1.00 95.75 114 VAL A CA 1
ATOM 915 C C . VAL A 1 114 ? 19.363 1.512 -16.943 1.00 95.75 114 VAL A C 1
ATOM 917 O O . VAL A 1 114 ? 19.281 2.403 -16.105 1.00 95.75 114 VAL A O 1
ATOM 920 N N . LYS A 1 115 ? 20.381 1.450 -17.815 1.00 94.81 115 LYS A N 1
ATOM 921 C CA . LYS A 1 115 ? 21.491 2.425 -17.838 1.00 94.81 115 LYS A CA 1
ATOM 922 C C . LYS A 1 115 ? 21.055 3.837 -18.233 1.00 94.81 115 LYS A C 1
ATOM 924 O O . LYS A 1 115 ? 21.630 4.805 -17.743 1.00 94.81 115 LYS A O 1
ATOM 929 N N . VAL A 1 116 ? 20.083 3.972 -19.138 1.00 95.81 116 VAL A N 1
ATOM 930 C CA . VAL A 1 116 ? 19.517 5.283 -19.493 1.00 95.81 116 VAL A CA 1
ATOM 931 C C . VAL A 1 116 ? 18.745 5.863 -18.309 1.00 95.81 116 VAL A C 1
ATOM 933 O O . VAL A 1 116 ? 18.947 7.028 -17.981 1.00 95.81 116 VAL A O 1
ATOM 936 N N . ILE A 1 117 ? 17.903 5.058 -17.656 1.00 96.50 117 ILE A N 1
ATOM 937 C CA . ILE A 1 117 ? 17.050 5.484 -16.538 1.00 96.50 117 ILE A CA 1
ATOM 938 C C . ILE A 1 117 ? 17.899 5.857 -15.317 1.00 96.50 117 ILE A C 1
ATOM 940 O O . ILE A 1 117 ? 17.707 6.934 -14.763 1.00 96.50 117 ILE A O 1
ATOM 944 N N . SER A 1 118 ? 18.881 5.027 -14.945 1.00 93.44 118 SER A N 1
ATOM 945 C CA . SER A 1 118 ? 19.737 5.261 -13.771 1.00 93.44 118 SER A CA 1
ATOM 946 C C . SER A 1 118 ? 20.691 6.450 -13.918 1.00 93.44 118 SER A C 1
ATOM 948 O O . SER A 1 118 ? 21.290 6.913 -12.942 1.00 93.44 118 SER A O 1
ATOM 950 N N . SER A 1 119 ? 20.858 6.970 -15.136 1.00 91.50 119 SER A N 1
ATOM 951 C CA . SER A 1 119 ? 21.756 8.085 -15.394 1.00 91.50 119 SER A CA 1
ATOM 952 C C . SER A 1 119 ? 21.177 9.399 -14.867 1.00 91.50 119 SER A C 1
ATOM 954 O O . SER A 1 119 ? 20.261 9.981 -15.445 1.00 91.50 119 SER A O 1
ATOM 956 N N . LYS A 1 120 ? 21.808 9.962 -13.828 1.00 86.38 120 LYS A N 1
ATOM 957 C CA . LYS A 1 120 ? 21.528 11.339 -13.371 1.00 86.38 120 LYS A CA 1
ATOM 958 C C . LYS A 1 120 ? 21.813 12.387 -14.458 1.00 86.38 120 LYS A C 1
ATOM 960 O O . LYS A 1 120 ? 21.238 13.472 -14.447 1.00 86.38 120 LYS A O 1
ATOM 965 N N . ARG A 1 121 ? 22.706 12.069 -15.404 1.00 85.31 121 ARG A N 1
ATOM 966 C CA . ARG A 1 121 ? 23.063 12.920 -16.549 1.00 85.31 121 ARG A CA 1
ATOM 967 C C . ARG A 1 121 ? 22.222 12.574 -17.774 1.00 85.31 121 ARG A C 1
ATOM 969 O O . ARG A 1 121 ? 21.709 11.465 -17.901 1.00 85.31 121 ARG A O 1
ATOM 976 N N . GLY A 1 122 ? 22.141 13.511 -18.708 1.00 89.44 122 GLY A N 1
ATOM 977 C CA . GLY A 1 122 ? 21.434 13.320 -19.967 1.00 89.44 122 GLY A CA 1
ATOM 978 C C . GLY A 1 122 ? 20.047 13.943 -19.974 1.00 89.44 122 GLY A C 1
ATOM 979 O O . GLY A 1 122 ? 19.716 14.809 -19.167 1.00 89.44 122 GLY A O 1
ATOM 980 N N . ASP A 1 123 ? 19.262 13.528 -20.954 1.00 95.88 123 ASP A N 1
ATOM 981 C CA . ASP A 1 123 ? 17.995 14.143 -21.298 1.00 95.88 123 ASP A CA 1
ATOM 982 C C . ASP A 1 123 ? 16.844 13.517 -20.506 1.00 95.88 123 ASP A C 1
ATOM 984 O O . ASP A 1 123 ? 16.627 12.307 -20.594 1.00 95.88 123 ASP A O 1
ATOM 988 N N . SER A 1 124 ? 16.082 14.331 -19.767 1.00 95.81 124 SER A N 1
ATOM 989 C CA . SER A 1 124 ? 14.967 13.837 -18.945 1.00 95.81 124 SER A CA 1
ATOM 990 C C . SER A 1 124 ? 13.926 13.091 -19.776 1.00 95.81 124 SER A C 1
ATOM 992 O O . SER A 1 124 ? 13.563 11.975 -19.425 1.00 95.81 124 SER A O 1
ATOM 994 N N . LYS A 1 125 ? 13.542 13.619 -20.948 1.00 97.38 125 LYS A N 1
ATOM 995 C CA . LYS A 1 125 ? 12.551 12.962 -21.818 1.00 97.38 125 LYS A CA 1
ATOM 996 C C . LYS A 1 125 ? 13.034 11.603 -22.325 1.00 97.38 125 LYS A C 1
ATOM 998 O O . LYS A 1 125 ? 12.219 10.696 -22.459 1.00 97.38 125 LYS A O 1
ATOM 1003 N N . CYS A 1 126 ? 14.330 11.434 -22.610 1.00 97.50 126 CYS A N 1
ATOM 1004 C CA . CYS A 1 126 ? 14.879 10.110 -22.923 1.00 97.50 126 CYS A CA 1
ATOM 1005 C C . CYS A 1 126 ? 14.697 9.134 -21.755 1.00 97.50 126 CYS A C 1
ATOM 1007 O O . CYS A 1 126 ? 14.318 7.992 -21.997 1.00 97.50 126 CYS A O 1
ATOM 1009 N N . ARG A 1 127 ? 14.924 9.569 -20.507 1.00 97.31 127 ARG A N 1
ATOM 1010 C CA . ARG A 1 127 ? 14.711 8.721 -19.323 1.00 97.31 127 ARG A CA 1
ATOM 1011 C C . ARG A 1 127 ? 13.248 8.346 -19.145 1.00 97.31 127 ARG A C 1
ATOM 1013 O O . ARG A 1 127 ? 12.963 7.163 -18.996 1.00 97.31 127 ARG A O 1
ATOM 1020 N N . THR A 1 128 ? 12.333 9.306 -19.267 1.00 97.88 128 THR A N 1
ATOM 1021 C CA . THR A 1 128 ? 10.889 9.050 -19.166 1.00 97.88 128 THR A CA 1
ATOM 1022 C C . THR A 1 128 ? 10.428 8.045 -20.217 1.00 97.88 128 THR A C 1
ATOM 1024 O O . THR A 1 128 ? 9.746 7.071 -19.908 1.00 97.88 128 THR A O 1
ATOM 1027 N N . LEU A 1 129 ? 10.833 8.244 -21.477 1.00 98.19 129 LEU A N 1
ATOM 1028 C CA . LEU A 1 129 ? 10.483 7.335 -22.568 1.00 98.19 129 LEU A CA 1
ATOM 1029 C C . LEU A 1 129 ? 11.116 5.947 -22.376 1.00 98.19 129 LEU A C 1
ATOM 1031 O O . LEU A 1 129 ? 10.462 4.947 -22.659 1.00 98.19 129 LEU A O 1
ATOM 1035 N N . ALA A 1 130 ? 12.351 5.876 -21.869 1.00 97.94 130 ALA A N 1
ATOM 1036 C CA . ALA A 1 130 ? 13.019 4.615 -21.560 1.00 97.94 130 ALA A CA 1
ATOM 1037 C C . ALA A 1 130 ? 12.336 3.858 -20.410 1.00 97.94 130 ALA A C 1
ATOM 1039 O O . ALA A 1 130 ? 12.147 2.651 -20.522 1.00 97.94 130 ALA A O 1
ATOM 1040 N N . ALA A 1 131 ? 11.913 4.551 -19.349 1.00 98.12 131 ALA A N 1
ATOM 1041 C CA . ALA A 1 131 ? 11.177 3.959 -18.233 1.00 98.12 131 ALA A CA 1
ATOM 1042 C C . ALA A 1 131 ? 9.801 3.441 -18.671 1.00 98.12 131 ALA A C 1
ATOM 1044 O O . ALA A 1 131 ? 9.436 2.311 -18.352 1.00 98.12 131 ALA A O 1
ATOM 1045 N N . ARG A 1 132 ? 9.064 4.212 -19.483 1.00 97.88 132 ARG A N 1
ATOM 1046 C CA . ARG A 1 132 ? 7.798 3.752 -20.081 1.00 97.88 132 ARG A CA 1
ATOM 1047 C C . ARG A 1 132 ? 8.004 2.529 -20.969 1.00 97.88 132 ARG A C 1
ATOM 1049 O O . ARG A 1 132 ? 7.209 1.596 -20.925 1.00 97.88 132 ARG A O 1
ATOM 1056 N N . PHE A 1 133 ? 9.079 2.516 -21.755 1.00 97.06 133 PHE A N 1
ATOM 1057 C CA . PHE A 1 133 ? 9.384 1.378 -22.613 1.00 97.06 133 PHE A CA 1
ATOM 1058 C C . PHE A 1 133 ? 9.733 0.136 -21.782 1.00 97.06 133 PHE A C 1
ATOM 1060 O O . PHE A 1 133 ? 9.216 -0.942 -22.062 1.00 97.06 133 PHE A O 1
ATOM 1067 N N . LEU A 1 134 ? 10.520 0.289 -20.712 1.00 97.25 134 LEU A N 1
ATOM 1068 C CA . LEU A 1 134 ? 10.810 -0.797 -19.776 1.00 97.25 134 LEU A CA 1
ATOM 1069 C C . LEU A 1 134 ? 9.527 -1.364 -19.146 1.00 97.25 134 LEU A C 1
ATOM 1071 O O . LEU A 1 134 ? 9.364 -2.581 -19.117 1.00 97.25 134 LEU A O 1
ATOM 1075 N N . SER A 1 135 ? 8.597 -0.501 -18.730 1.00 97.06 135 SER A N 1
ATOM 1076 C CA . SER A 1 135 ? 7.299 -0.908 -18.176 1.00 97.06 135 SER A CA 1
ATOM 1077 C C . SER A 1 135 ? 6.472 -1.732 -19.168 1.00 97.06 135 SER A C 1
ATOM 1079 O O . SER A 1 135 ? 5.980 -2.816 -18.838 1.00 97.06 135 SER A O 1
ATOM 1081 N N . ASN A 1 136 ? 6.383 -1.270 -20.419 1.00 95.69 136 ASN A N 1
ATOM 1082 C CA . ASN A 1 136 ? 5.665 -1.975 -21.483 1.00 95.69 136 ASN A CA 1
ATOM 1083 C C . ASN A 1 136 ? 6.318 -3.317 -21.844 1.00 95.69 136 ASN A C 1
ATOM 1085 O O . ASN A 1 136 ? 5.615 -4.259 -22.209 1.00 95.69 136 ASN A O 1
ATOM 1089 N N . LEU A 1 137 ? 7.645 -3.432 -21.724 1.00 94.56 137 LEU A N 1
ATOM 1090 C CA . LEU A 1 137 ? 8.369 -4.680 -21.982 1.00 94.56 137 LEU A CA 1
ATOM 1091 C C . LEU A 1 137 ? 8.020 -5.791 -20.992 1.00 94.56 137 LEU A C 1
ATOM 1093 O O . LEU A 1 137 ? 7.993 -6.955 -21.380 1.00 94.56 137 LEU A O 1
ATOM 1097 N N . VAL A 1 138 ? 7.747 -5.445 -19.734 1.00 94.81 138 VAL A N 1
ATOM 1098 C CA . VAL A 1 138 ? 7.420 -6.422 -18.683 1.00 94.81 138 VAL A CA 1
ATOM 1099 C C . VAL A 1 138 ? 5.919 -6.612 -18.468 1.00 94.81 138 VAL A C 1
ATOM 1101 O O . VAL A 1 138 ? 5.521 -7.478 -17.696 1.00 94.81 138 VAL A O 1
ATOM 1104 N N . THR A 1 139 ? 5.068 -5.836 -19.143 1.00 94.00 139 THR A N 1
ATOM 1105 C CA . THR A 1 139 ? 3.607 -5.958 -19.026 1.00 94.00 139 THR A CA 1
ATOM 1106 C C . THR A 1 139 ? 3.135 -7.273 -19.642 1.00 94.00 139 THR A C 1
ATOM 1108 O O . THR A 1 139 ? 3.264 -7.458 -20.851 1.00 94.00 139 THR A O 1
ATOM 1111 N N . SER A 1 140 ? 2.587 -8.172 -18.819 1.00 88.62 140 SER A N 1
ATOM 1112 C CA . SER A 1 140 ? 2.109 -9.503 -19.230 1.00 88.62 140 SER A CA 1
ATOM 1113 C C . SER A 1 140 ? 3.176 -10.386 -19.890 1.00 88.62 140 SER A C 1
ATOM 1115 O O . SER A 1 140 ? 2.849 -11.312 -20.628 1.00 88.62 140 SER A O 1
ATOM 1117 N N . ASN A 1 141 ? 4.458 -10.135 -19.605 1.00 91.88 141 ASN A N 1
ATOM 1118 C CA . ASN A 1 141 ? 5.567 -10.906 -20.158 1.00 91.88 141 ASN A CA 1
ATOM 1119 C C . ASN A 1 141 ? 6.429 -11.506 -19.046 1.00 91.88 141 ASN A C 1
ATOM 1121 O O . ASN A 1 141 ? 7.425 -10.917 -18.620 1.00 91.88 141 ASN A O 1
ATOM 1125 N N . ALA A 1 142 ? 6.054 -12.700 -18.584 1.00 93.00 142 ALA A N 1
ATOM 1126 C CA . ALA A 1 142 ? 6.744 -13.388 -17.493 1.00 93.00 142 ALA A CA 1
ATOM 1127 C C . ALA A 1 142 ? 8.237 -13.630 -17.789 1.00 93.00 142 ALA A C 1
ATOM 1129 O O . ALA A 1 142 ? 9.074 -13.477 -16.902 1.00 93.00 142 ALA A O 1
ATOM 1130 N N . THR A 1 143 ? 8.599 -13.942 -19.038 1.00 92.44 143 THR A N 1
ATOM 1131 C CA . THR A 1 143 ? 9.993 -14.182 -19.448 1.00 92.44 143 THR A CA 1
ATOM 1132 C C . THR A 1 143 ? 10.850 -12.924 -19.306 1.00 92.44 143 THR A C 1
ATOM 1134 O O . THR A 1 143 ? 11.932 -12.964 -18.715 1.00 92.44 143 THR A O 1
ATOM 1137 N N . THR A 1 144 ? 10.360 -11.789 -19.805 1.00 92.56 144 THR A N 1
ATOM 1138 C CA . THR A 1 144 ? 11.066 -10.503 -19.718 1.00 92.56 144 THR A CA 1
ATOM 1139 C C . THR A 1 144 ? 11.111 -9.998 -18.284 1.00 92.56 144 THR A C 1
ATOM 1141 O O . THR A 1 144 ? 12.167 -9.550 -17.837 1.00 92.56 144 THR A O 1
ATOM 1144 N N . ALA A 1 145 ? 10.008 -10.130 -17.541 1.00 95.12 145 ALA A N 1
ATOM 1145 C CA . ALA A 1 145 ? 9.955 -9.809 -16.120 1.00 95.12 145 ALA A CA 1
ATOM 1146 C C . ALA A 1 145 ? 10.978 -10.633 -15.323 1.00 95.12 145 ALA A C 1
ATOM 1148 O O . ALA A 1 145 ? 11.781 -10.063 -14.590 1.00 95.12 145 ALA A O 1
ATOM 1149 N N . SER A 1 146 ? 11.029 -11.955 -15.529 1.00 94.56 146 SER A N 1
ATOM 1150 C CA . SER A 1 146 ? 11.985 -12.844 -14.856 1.00 94.56 146 SER A CA 1
ATOM 1151 C C . SER A 1 146 ? 13.431 -12.456 -15.162 1.00 94.56 146 SER A C 1
ATOM 1153 O O . SER A 1 146 ? 14.261 -12.415 -14.254 1.00 94.56 146 SER A O 1
ATOM 1155 N N . ARG A 1 147 ? 13.742 -12.136 -16.426 1.00 93.56 147 ARG A N 1
ATOM 1156 C CA . ARG A 1 147 ? 15.076 -11.667 -16.823 1.00 93.56 147 ARG A CA 1
ATOM 1157 C C . ARG A 1 147 ? 15.418 -10.336 -16.153 1.00 93.56 147 ARG A C 1
ATOM 1159 O O . ARG A 1 147 ? 16.520 -10.196 -15.627 1.00 93.56 147 ARG A O 1
ATOM 1166 N N . LEU A 1 148 ? 14.490 -9.377 -16.144 1.00 94.50 148 LEU A N 1
ATOM 1167 C CA . LEU A 1 148 ? 14.700 -8.074 -15.511 1.00 94.50 148 LEU A CA 1
ATOM 1168 C C . LEU A 1 148 ? 14.951 -8.217 -14.006 1.00 94.50 148 LEU A C 1
ATOM 1170 O O . LEU A 1 148 ? 15.918 -7.651 -13.509 1.00 94.50 148 LEU A O 1
ATOM 1174 N N . VAL A 1 149 ? 14.139 -9.015 -13.310 1.00 95.44 149 VAL A N 1
ATOM 1175 C CA . VAL A 1 149 ? 14.289 -9.297 -11.874 1.00 95.44 149 VAL A CA 1
ATOM 1176 C C . VAL A 1 149 ? 15.626 -9.970 -11.562 1.00 95.44 149 VAL A C 1
ATOM 1178 O O . VAL A 1 149 ? 16.285 -9.589 -10.604 1.00 95.44 149 VAL A O 1
ATOM 1181 N N . SER A 1 150 ? 16.073 -10.918 -12.393 1.00 93.88 150 SER A N 1
ATOM 1182 C CA . SER A 1 150 ? 17.376 -11.576 -12.199 1.00 93.88 150 SER A CA 1
ATOM 1183 C C . SER A 1 150 ? 18.577 -10.646 -12.413 1.00 93.88 150 SER A C 1
ATOM 1185 O O . SER A 1 150 ? 19.652 -10.886 -11.874 1.00 93.88 150 SER A O 1
ATOM 1187 N N . MET A 1 151 ? 18.403 -9.593 -13.215 1.00 93.69 151 MET A N 1
ATOM 1188 C CA . MET A 1 151 ? 19.455 -8.634 -13.552 1.00 93.69 151 MET A CA 1
ATOM 1189 C C . MET A 1 151 ? 19.512 -7.456 -12.574 1.00 93.69 151 MET A C 1
ATOM 1191 O O . MET A 1 151 ? 20.575 -6.863 -12.399 1.00 93.69 151 MET A O 1
ATOM 1195 N N . LEU A 1 152 ? 18.369 -7.073 -12.004 1.00 95.19 152 LEU A N 1
ATOM 1196 C CA . LEU A 1 152 ? 18.213 -5.854 -11.225 1.00 95.19 152 LEU A CA 1
ATOM 1197 C C . LEU A 1 152 ? 17.873 -6.210 -9.769 1.00 95.19 152 LEU A C 1
ATOM 1199 O O . LEU A 1 152 ? 16.696 -6.443 -9.473 1.00 95.19 152 LEU A O 1
ATOM 1203 N N . PRO A 1 153 ? 18.863 -6.249 -8.853 1.00 96.44 153 PRO A N 1
ATOM 1204 C CA . PRO A 1 153 ? 18.586 -6.461 -7.437 1.00 96.44 153 PRO A CA 1
ATOM 1205 C C . PRO A 1 153 ? 17.634 -5.383 -6.902 1.00 96.44 153 PRO A C 1
ATOM 1207 O O . PRO A 1 153 ? 17.573 -4.264 -7.421 1.00 96.44 153 PRO A O 1
ATOM 1210 N N . LEU A 1 154 ? 16.869 -5.717 -5.862 1.00 97.19 154 LEU A N 1
ATOM 1211 C CA . LEU A 1 154 ? 15.941 -4.776 -5.224 1.00 97.19 154 LEU A CA 1
ATOM 1212 C C . LEU A 1 154 ? 16.701 -3.573 -4.653 1.00 97.19 154 LEU A C 1
ATOM 1214 O O . LEU A 1 154 ? 16.405 -2.426 -4.999 1.00 97.19 154 LEU A O 1
ATOM 1218 N N . SER A 1 155 ? 17.759 -3.864 -3.901 1.00 96.06 155 SER A N 1
ATOM 1219 C CA . SER A 1 155 ? 18.625 -2.894 -3.237 1.00 96.06 155 SER A CA 1
ATOM 1220 C C . SER A 1 155 ? 20.099 -3.107 -3.594 1.00 96.06 155 SER A C 1
ATOM 1222 O O . SER A 1 155 ? 20.481 -4.222 -3.953 1.00 96.06 155 SER A O 1
ATOM 1224 N N . PRO A 1 156 ? 20.937 -2.051 -3.543 1.00 93.75 156 PRO A N 1
ATOM 1225 C CA . PRO A 1 156 ? 22.388 -2.219 -3.604 1.00 93.75 156 PRO A CA 1
ATOM 1226 C C . PRO A 1 156 ? 22.873 -3.093 -2.437 1.00 93.75 156 PRO A C 1
ATOM 1228 O O . PRO A 1 156 ? 22.268 -3.079 -1.363 1.00 93.75 156 PRO A O 1
ATOM 1231 N N . SER A 1 157 ? 23.957 -3.844 -2.643 1.00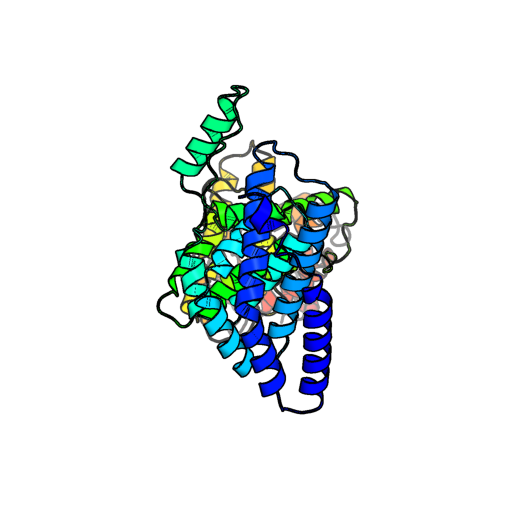 92.75 157 SER A N 1
ATOM 1232 C CA . SER A 1 157 ? 24.583 -4.614 -1.562 1.00 92.75 157 SER A CA 1
ATOM 1233 C C . SER A 1 157 ? 25.201 -3.687 -0.509 1.00 92.75 157 SER A C 1
ATOM 1235 O O . SER A 1 157 ? 25.492 -2.521 -0.788 1.00 92.75 157 SER A O 1
ATOM 1237 N N . GLU A 1 158 ? 25.442 -4.202 0.699 1.00 90.62 158 GLU A N 1
ATOM 1238 C CA . GLU A 1 158 ? 26.181 -3.454 1.727 1.00 90.62 158 GLU A CA 1
ATOM 1239 C C . GLU A 1 158 ? 27.563 -3.031 1.213 1.00 90.62 158 GLU A C 1
ATOM 1241 O O . GLU A 1 158 ? 27.928 -1.869 1.361 1.00 90.62 158 GLU A O 1
ATOM 1246 N N . ASP A 1 159 ? 28.265 -3.912 0.490 1.00 89.75 159 ASP A N 1
ATOM 1247 C CA . ASP A 1 159 ? 29.550 -3.604 -0.150 1.00 89.75 159 ASP A CA 1
ATOM 1248 C C . ASP A 1 159 ? 29.459 -2.434 -1.143 1.00 89.75 159 ASP A C 1
ATOM 1250 O O . ASP A 1 159 ? 30.354 -1.584 -1.187 1.00 89.75 159 ASP A O 1
ATOM 1254 N N . ASP A 1 160 ? 28.382 -2.370 -1.935 1.00 87.75 160 ASP A N 1
ATOM 1255 C CA . ASP A 1 160 ? 28.135 -1.287 -2.890 1.00 87.75 160 ASP A CA 1
ATOM 1256 C C . ASP A 1 160 ? 27.874 0.043 -2.167 1.00 87.75 160 ASP A C 1
ATOM 1258 O O . ASP A 1 160 ? 28.397 1.090 -2.570 1.00 87.75 160 ASP A O 1
ATOM 1262 N N . ILE A 1 161 ? 27.094 0.013 -1.080 1.00 87.38 161 ILE A N 1
ATOM 1263 C CA . ILE A 1 161 ? 26.818 1.184 -0.234 1.00 87.38 161 ILE A CA 1
ATOM 1264 C C . ILE A 1 161 ? 28.116 1.675 0.415 1.00 87.38 161 ILE A C 1
ATOM 1266 O O . ILE A 1 161 ? 28.452 2.857 0.326 1.00 87.38 161 ILE A O 1
ATOM 1270 N N . ASP A 1 162 ? 28.884 0.769 1.005 1.00 86.88 162 ASP A N 1
ATOM 1271 C CA . ASP A 1 162 ? 30.160 1.038 1.653 1.00 86.88 162 ASP A CA 1
ATOM 1272 C C . ASP A 1 162 ? 31.195 1.613 0.684 1.00 86.88 162 ASP A C 1
ATOM 1274 O O . ASP A 1 162 ? 31.881 2.594 0.988 1.00 86.88 162 ASP A O 1
ATOM 1278 N N . ALA A 1 163 ? 31.304 1.028 -0.511 1.00 85.31 163 ALA A N 1
ATOM 1279 C CA . ALA A 1 163 ? 32.155 1.547 -1.571 1.00 85.31 163 ALA A CA 1
ATOM 1280 C C . ALA A 1 163 ? 31.737 2.971 -1.964 1.00 85.31 163 ALA A C 1
ATOM 1282 O O . ALA A 1 163 ? 32.598 3.835 -2.155 1.00 85.31 163 ALA A O 1
ATOM 1283 N N . HIS A 1 164 ? 30.431 3.246 -2.029 1.00 83.12 164 HIS A N 1
ATOM 1284 C CA . HIS A 1 164 ? 29.919 4.579 -2.318 1.00 83.12 164 HIS A CA 1
ATOM 1285 C C . HIS A 1 164 ? 30.232 5.589 -1.206 1.00 83.12 164 HIS A C 1
ATOM 1287 O O . HIS A 1 164 ? 30.729 6.680 -1.506 1.00 83.12 164 HIS A O 1
ATOM 1293 N N . ILE A 1 165 ? 30.021 5.228 0.062 1.00 83.94 165 ILE A N 1
ATOM 1294 C CA . ILE A 1 165 ? 30.340 6.077 1.219 1.00 83.94 165 ILE A CA 1
ATOM 1295 C C . ILE A 1 165 ? 31.837 6.383 1.246 1.00 83.94 165 ILE A C 1
ATOM 1297 O O . ILE A 1 165 ? 32.217 7.553 1.277 1.00 83.94 165 ILE A O 1
ATOM 1301 N N . ARG A 1 166 ? 32.697 5.360 1.126 1.00 84.94 166 ARG A N 1
ATOM 1302 C CA . ARG A 1 166 ? 34.157 5.544 1.057 1.00 84.94 166 ARG A CA 1
ATOM 1303 C C . ARG A 1 166 ? 34.554 6.470 -0.088 1.00 84.94 166 ARG A C 1
ATOM 1305 O O . ARG A 1 166 ? 35.386 7.351 0.115 1.00 84.94 166 ARG A O 1
ATOM 1312 N N . SER A 1 167 ? 33.940 6.317 -1.263 1.00 80.75 167 SER A N 1
ATOM 1313 C CA . SER A 1 167 ? 34.218 7.183 -2.417 1.00 80.75 167 SER A CA 1
ATOM 1314 C C . SER A 1 167 ? 33.785 8.637 -2.202 1.00 80.75 167 SER A C 1
ATOM 1316 O O . SER A 1 167 ? 34.428 9.538 -2.728 1.00 80.75 167 SER A O 1
ATOM 1318 N N . THR A 1 168 ? 32.723 8.864 -1.422 1.00 81.44 168 THR A N 1
ATOM 1319 C CA . THR A 1 168 ? 32.187 10.201 -1.129 1.00 81.44 168 THR A CA 1
ATOM 1320 C C . THR A 1 168 ? 33.002 10.903 -0.045 1.00 81.44 168 THR A C 1
ATOM 1322 O O . THR A 1 168 ? 33.276 12.086 -0.165 1.00 81.44 168 THR A O 1
ATOM 1325 N N . VAL A 1 169 ? 33.432 10.175 0.990 1.00 84.62 169 VAL A N 1
ATOM 1326 C CA . VAL A 1 169 ? 34.226 10.726 2.102 1.00 84.62 169 VAL A CA 1
ATOM 1327 C C . VAL A 1 169 ? 35.677 10.987 1.698 1.00 84.62 169 VAL A C 1
ATOM 1329 O O . VAL A 1 169 ? 36.317 11.882 2.239 1.00 84.62 169 VAL A O 1
ATOM 1332 N N . SER A 1 170 ? 36.218 10.208 0.756 1.00 79.69 170 SER A N 1
ATOM 1333 C CA . SER A 1 170 ? 37.648 10.268 0.437 1.00 79.69 170 SER A CA 1
ATOM 1334 C C . SER A 1 170 ? 38.083 11.522 -0.321 1.00 79.69 170 SER A C 1
ATOM 1336 O O . SER A 1 170 ? 39.285 11.599 -0.555 1.00 79.69 170 SER A O 1
ATOM 1338 N N . ASP A 1 171 ? 37.164 12.427 -0.711 1.00 58.00 171 ASP A N 1
ATOM 1339 C CA . ASP A 1 171 ? 37.313 13.825 -1.205 1.00 58.00 171 ASP A CA 1
ATOM 1340 C C . ASP A 1 171 ? 38.590 14.192 -1.991 1.00 58.00 171 ASP A C 1
ATOM 1342 O O . ASP A 1 171 ? 38.992 15.345 -2.145 1.00 58.00 171 ASP A O 1
ATOM 1346 N N . THR A 1 172 ? 39.252 13.198 -2.557 1.00 59.09 172 THR A N 1
ATOM 1347 C CA . THR A 1 172 ? 40.434 13.349 -3.370 1.00 59.09 172 THR A CA 1
ATOM 1348 C C . THR A 1 172 ? 39.891 13.733 -4.726 1.00 59.09 172 THR A C 1
ATOM 1350 O O . THR A 1 172 ? 39.121 12.992 -5.335 1.00 59.09 172 THR A O 1
ATOM 1353 N N . HIS A 1 173 ? 40.282 14.922 -5.183 1.00 54.72 173 HIS A N 1
ATOM 1354 C CA . HIS A 1 173 ? 39.885 15.596 -6.424 1.00 54.72 173 HIS A CA 1
ATOM 1355 C C . HIS A 1 173 ? 39.979 14.761 -7.730 1.00 54.72 173 HIS A C 1
ATOM 1357 O O . HIS A 1 173 ? 39.718 15.280 -8.810 1.00 54.72 173 HIS A O 1
ATOM 1363 N N . TYR A 1 174 ? 40.280 13.464 -7.654 1.00 50.28 174 TYR A N 1
ATOM 1364 C CA . TYR A 1 174 ? 40.228 12.466 -8.721 1.00 50.28 174 TYR A CA 1
ATOM 1365 C C . TYR A 1 174 ? 38.950 11.601 -8.688 1.00 50.28 174 TYR A C 1
ATOM 1367 O O . TYR A 1 174 ? 38.964 10.430 -9.069 1.00 50.28 174 TYR A O 1
ATOM 1375 N N . ALA A 1 175 ? 37.810 12.174 -8.288 1.00 46.12 175 ALA A N 1
ATOM 1376 C CA . ALA A 1 175 ? 36.492 11.524 -8.268 1.00 46.12 175 ALA A CA 1
ATOM 1377 C C . ALA A 1 175 ? 35.905 11.197 -9.668 1.00 46.12 175 ALA A C 1
ATOM 1379 O O . ALA A 1 175 ? 34.689 11.118 -9.851 1.00 46.12 175 ALA A O 1
ATOM 1380 N N . THR A 1 176 ? 36.732 10.980 -10.691 1.00 48.34 176 THR A N 1
ATOM 1381 C CA . THR A 1 176 ? 36.284 10.595 -12.039 1.00 48.34 176 THR A CA 1
ATOM 1382 C C . THR A 1 176 ? 35.874 9.122 -12.132 1.00 48.34 176 THR A C 1
ATOM 1384 O O . THR A 1 176 ? 35.071 8.766 -12.998 1.00 48.34 176 THR A O 1
ATOM 1387 N N . ASN A 1 177 ? 36.262 8.282 -11.164 1.00 47.31 177 ASN A N 1
ATOM 1388 C CA . ASN A 1 177 ? 35.931 6.852 -11.100 1.00 47.31 177 ASN A CA 1
ATOM 1389 C C . ASN A 1 177 ? 35.040 6.461 -9.899 1.00 47.31 177 ASN A C 1
ATOM 1391 O O . ASN A 1 177 ? 35.256 5.414 -9.305 1.00 47.31 177 ASN A O 1
ATOM 1395 N N . GLN A 1 178 ? 33.992 7.234 -9.559 1.00 53.03 178 GLN A N 1
ATOM 1396 C CA . GLN A 1 178 ? 32.835 6.680 -8.820 1.00 53.03 178 GLN A CA 1
ATOM 1397 C C . GLN A 1 178 ? 32.436 5.329 -9.441 1.00 53.03 178 GLN A C 1
ATOM 1399 O O . GLN A 1 178 ? 31.934 5.315 -10.575 1.00 53.03 178 GLN A O 1
ATOM 1404 N N . LEU A 1 179 ? 32.705 4.209 -8.760 1.00 49.38 179 LEU A N 1
ATOM 1405 C CA . LEU A 1 179 ? 32.227 2.898 -9.190 1.00 49.38 179 LEU A CA 1
ATOM 1406 C C . LEU A 1 179 ? 30.760 3.071 -9.574 1.00 49.38 179 LEU A C 1
ATOM 1408 O O . LEU A 1 179 ? 29.986 3.667 -8.823 1.00 49.38 179 LEU A O 1
ATOM 1412 N N . ALA A 1 180 ? 30.412 2.671 -10.796 1.00 57.62 180 ALA A N 1
ATOM 1413 C CA . ALA A 1 180 ? 29.022 2.663 -11.199 1.00 57.62 180 ALA A CA 1
ATOM 1414 C C . ALA A 1 180 ? 28.335 1.682 -10.253 1.00 57.62 180 ALA A C 1
ATOM 1416 O O . ALA A 1 180 ? 28.492 0.478 -10.440 1.00 57.62 180 ALA A O 1
ATOM 1417 N N . LEU A 1 181 ? 27.671 2.216 -9.220 1.00 65.00 181 LEU A N 1
ATOM 1418 C CA . LEU A 1 181 ? 26.803 1.453 -8.334 1.00 65.00 181 LEU A CA 1
ATOM 1419 C C . LEU A 1 181 ? 26.021 0.491 -9.213 1.00 65.00 181 LEU A C 1
ATOM 1421 O O . LEU A 1 181 ? 25.479 0.905 -10.251 1.00 65.00 181 LEU A O 1
ATOM 1425 N N . THR A 1 182 ? 26.047 -0.788 -8.845 1.00 84.56 182 THR A N 1
ATOM 1426 C CA . THR A 1 182 ? 25.271 -1.779 -9.572 1.00 84.56 182 THR A CA 1
ATOM 1427 C C . THR A 1 182 ? 23.830 -1.276 -9.614 1.00 84.56 182 THR A C 1
ATOM 1429 O O . THR A 1 182 ? 23.294 -0.749 -8.633 1.00 84.56 182 THR A O 1
ATOM 1432 N N . ALA A 1 183 ? 23.237 -1.277 -10.808 1.00 91.69 183 ALA A N 1
ATOM 1433 C CA . ALA A 1 183 ? 21.882 -0.776 -10.938 1.00 91.69 183 ALA A CA 1
ATOM 1434 C C . ALA A 1 183 ? 20.969 -1.678 -10.101 1.00 91.69 183 ALA A C 1
ATOM 1436 O O . ALA A 1 183 ? 21.017 -2.895 -10.231 1.00 91.69 183 ALA A O 1
ATOM 1437 N N . SER A 1 184 ? 20.144 -1.069 -9.262 1.00 95.88 184 SER A N 1
ATOM 1438 C CA . SER A 1 184 ? 19.113 -1.715 -8.448 1.00 95.88 184 SER A CA 1
ATOM 1439 C C . SER A 1 184 ? 17.780 -0.987 -8.599 1.00 95.88 184 SER A C 1
ATOM 1441 O O . SER A 1 184 ? 17.754 0.166 -9.048 1.00 95.88 184 SER A O 1
ATOM 1443 N N . TRP A 1 185 ? 16.670 -1.609 -8.201 1.00 97.56 185 TRP A N 1
ATOM 1444 C CA . TRP A 1 185 ? 15.361 -0.945 -8.194 1.00 97.56 185 TRP A CA 1
ATOM 1445 C C . TRP A 1 185 ? 15.383 0.331 -7.348 1.00 97.56 185 TRP A C 1
ATOM 1447 O O . TRP A 1 185 ? 14.950 1.380 -7.827 1.00 97.56 185 TRP A O 1
ATOM 1457 N N . VAL A 1 186 ? 15.987 0.288 -6.157 1.00 96.81 186 VAL A N 1
ATOM 1458 C CA . VAL A 1 186 ? 16.208 1.480 -5.320 1.00 96.81 186 VAL A CA 1
ATOM 1459 C C . VAL A 1 186 ? 16.980 2.561 -6.076 1.00 96.81 186 VAL A C 1
ATOM 1461 O O . VAL A 1 186 ? 16.572 3.722 -6.072 1.00 96.81 186 VAL A O 1
ATOM 1464 N N . SER A 1 187 ? 18.062 2.206 -6.777 1.00 94.38 187 SER A N 1
ATOM 1465 C CA . SER A 1 187 ? 18.835 3.191 -7.546 1.00 94.38 187 SER A CA 1
ATOM 1466 C C . SER A 1 187 ? 18.004 3.846 -8.658 1.00 94.38 187 SER A C 1
ATOM 1468 O O . SER A 1 187 ? 18.125 5.053 -8.880 1.00 94.38 187 SER A O 1
ATOM 1470 N N . LEU A 1 188 ? 17.116 3.084 -9.317 1.00 96.31 188 LEU A N 1
ATOM 1471 C CA . LEU A 1 188 ? 16.217 3.610 -10.344 1.00 96.31 188 LEU A CA 1
ATOM 1472 C C . LEU A 1 188 ? 15.207 4.586 -9.739 1.00 96.31 188 LEU A C 1
ATOM 1474 O O . LEU A 1 188 ? 15.057 5.689 -10.269 1.00 96.31 188 LEU A O 1
ATOM 1478 N N . LEU A 1 189 ? 14.582 4.229 -8.613 1.00 96.81 189 LEU A N 1
ATOM 1479 C CA . LEU A 1 189 ? 13.645 5.102 -7.899 1.00 96.81 189 LEU A CA 1
ATOM 1480 C C . LEU A 1 189 ? 14.322 6.409 -7.470 1.00 96.81 189 LEU A C 1
ATOM 1482 O O . LEU A 1 189 ? 13.827 7.491 -7.780 1.00 96.81 189 LEU A O 1
ATOM 1486 N N . LEU A 1 190 ? 15.498 6.326 -6.840 1.00 94.38 190 LEU A N 1
ATOM 1487 C CA . LEU A 1 190 ? 16.250 7.501 -6.388 1.00 94.38 190 LEU A CA 1
ATOM 1488 C C . LEU A 1 190 ? 16.722 8.380 -7.553 1.00 94.38 190 LEU A C 1
ATOM 1490 O O . LEU A 1 190 ? 16.664 9.605 -7.463 1.00 94.38 190 LEU A O 1
ATOM 1494 N N . SER A 1 191 ? 17.158 7.781 -8.667 1.00 93.00 191 SER A N 1
ATOM 1495 C CA . SER A 1 191 ? 17.541 8.533 -9.874 1.00 93.00 191 SER A CA 1
ATOM 1496 C C . SER A 1 191 ? 16.356 9.238 -10.545 1.00 93.00 191 SER A C 1
ATOM 1498 O O . SER A 1 191 ? 16.545 10.255 -11.216 1.00 93.00 191 SER A O 1
ATOM 1500 N N . SER A 1 192 ? 15.142 8.726 -10.326 1.00 95.62 192 SER A N 1
ATOM 1501 C CA . SER A 1 192 ? 13.900 9.226 -10.918 1.00 95.62 192 SER A CA 1
ATOM 1502 C C . SER A 1 192 ? 13.115 10.152 -9.989 1.00 95.62 192 SER A C 1
ATOM 1504 O O . SER A 1 192 ? 12.147 10.755 -10.432 1.00 95.62 192 SER A O 1
ATOM 1506 N N . ALA A 1 193 ? 13.521 10.318 -8.726 1.00 93.12 193 ALA A N 1
ATOM 1507 C CA . ALA A 1 193 ? 12.760 11.070 -7.722 1.00 93.12 193 ALA A CA 1
ATOM 1508 C C . ALA A 1 193 ? 12.446 12.527 -8.129 1.00 93.12 193 ALA A C 1
ATOM 1510 O O . ALA A 1 193 ? 11.408 13.062 -7.751 1.00 93.12 193 ALA A O 1
ATOM 1511 N N . GLY A 1 194 ? 13.313 13.157 -8.935 1.00 92.12 194 GLY A N 1
ATOM 1512 C CA . GLY A 1 194 ? 13.106 14.513 -9.466 1.00 92.12 194 GLY A CA 1
ATOM 1513 C C . GLY A 1 194 ? 12.220 14.605 -10.718 1.00 92.12 194 GLY A C 1
ATOM 1514 O O . GLY A 1 194 ? 11.993 15.703 -11.215 1.00 92.12 194 GLY A O 1
ATOM 1515 N N . ASP A 1 195 ? 11.753 13.480 -11.259 1.00 95.25 195 ASP A N 1
ATOM 1516 C CA . ASP A 1 195 ? 10.914 13.396 -12.456 1.00 95.25 195 ASP A CA 1
ATOM 1517 C C . ASP A 1 195 ? 9.782 12.389 -12.207 1.00 95.25 195 ASP A C 1
ATOM 1519 O O . ASP A 1 195 ? 9.945 11.179 -12.390 1.00 95.25 195 ASP A O 1
ATOM 1523 N N . ARG A 1 196 ? 8.627 12.902 -11.763 1.00 95.06 196 ARG A N 1
ATOM 1524 C CA . ARG A 1 196 ? 7.485 12.085 -11.327 1.00 95.06 196 ARG A CA 1
ATOM 1525 C C . ARG A 1 196 ? 6.942 11.179 -12.435 1.00 95.06 196 ARG A C 1
ATOM 1527 O O . ARG A 1 196 ? 6.539 10.061 -12.141 1.00 95.06 196 ARG A O 1
ATOM 1534 N N . GLU A 1 197 ? 7.002 11.581 -13.708 1.00 96.62 197 GLU A N 1
ATOM 1535 C CA . GLU A 1 197 ? 6.586 10.704 -14.815 1.00 96.62 197 GLU A CA 1
ATOM 1536 C C . GLU A 1 197 ? 7.540 9.516 -14.993 1.00 96.62 197 GLU A C 1
ATOM 1538 O O . GLU A 1 197 ? 7.101 8.390 -15.245 1.00 96.62 197 GLU A O 1
ATOM 1543 N N . THR A 1 198 ? 8.849 9.758 -14.868 1.00 97.44 198 THR A N 1
ATOM 1544 C CA . THR A 1 198 ? 9.853 8.689 -14.920 1.00 97.44 198 THR A CA 1
ATOM 1545 C C . THR A 1 198 ? 9.712 7.765 -13.710 1.00 97.44 198 THR A C 1
ATOM 1547 O O . THR A 1 198 ? 9.706 6.546 -13.881 1.00 97.44 198 THR A O 1
ATOM 1550 N N . LEU A 1 199 ? 9.538 8.324 -12.505 1.00 97.62 199 LEU A N 1
ATOM 1551 C CA . LEU A 1 199 ? 9.330 7.555 -11.276 1.00 97.62 199 LEU A CA 1
ATOM 1552 C C . LEU A 1 199 ? 8.086 6.668 -11.373 1.00 97.62 199 LEU A C 1
ATOM 1554 O O . LEU A 1 199 ? 8.185 5.474 -11.099 1.00 97.62 199 LEU A O 1
ATOM 1558 N N . ALA A 1 200 ? 6.957 7.221 -11.829 1.00 97.62 200 ALA A N 1
ATOM 1559 C CA . ALA A 1 200 ? 5.727 6.473 -12.061 1.00 97.62 200 ALA A CA 1
ATOM 1560 C C . ALA A 1 200 ? 5.989 5.256 -12.953 1.00 97.62 200 ALA A C 1
ATOM 1562 O O . ALA A 1 200 ? 5.720 4.134 -12.548 1.00 97.62 200 ALA A O 1
ATOM 1563 N N . ALA A 1 201 ? 6.628 5.451 -14.111 1.00 98.19 201 ALA A N 1
ATOM 1564 C CA . ALA A 1 201 ? 6.915 4.361 -15.041 1.00 98.19 201 ALA A CA 1
ATOM 1565 C C . ALA A 1 201 ? 7.880 3.297 -14.474 1.00 98.19 201 ALA A C 1
ATOM 1567 O O . ALA A 1 201 ? 7.737 2.111 -14.787 1.00 98.19 201 ALA A O 1
ATOM 1568 N N . VAL A 1 202 ? 8.845 3.681 -13.628 1.00 98.44 202 VAL A N 1
ATOM 1569 C CA . VAL A 1 202 ? 9.709 2.724 -12.908 1.00 98.44 202 VAL A CA 1
ATOM 1570 C C . VAL A 1 202 ? 8.885 1.892 -11.921 1.00 98.44 202 VAL A C 1
ATOM 1572 O O . VAL A 1 202 ? 9.013 0.669 -11.904 1.00 98.44 202 VAL A O 1
ATOM 1575 N N . VAL A 1 203 ? 8.001 2.527 -11.149 1.00 98.38 203 VAL A N 1
ATOM 1576 C CA . VAL A 1 203 ? 7.108 1.841 -10.203 1.00 98.38 203 VAL A CA 1
ATOM 1577 C C . VAL A 1 203 ? 6.120 0.930 -10.940 1.00 98.38 203 VAL A C 1
ATOM 1579 O O . VAL A 1 203 ? 5.954 -0.225 -10.552 1.00 98.38 203 VAL A O 1
ATOM 1582 N N . THR A 1 204 ? 5.549 1.383 -12.061 1.00 98.12 204 THR A N 1
ATOM 1583 C CA . THR A 1 204 ? 4.712 0.557 -12.944 1.00 98.12 204 THR A CA 1
ATOM 1584 C C . THR A 1 204 ? 5.478 -0.664 -13.452 1.00 98.12 204 THR A C 1
ATOM 1586 O O . THR A 1 204 ? 4.937 -1.765 -13.469 1.00 98.12 204 THR A O 1
ATOM 1589 N N . SER A 1 205 ? 6.756 -0.507 -13.818 1.00 98.25 205 SER A N 1
ATOM 1590 C CA . SER A 1 205 ? 7.597 -1.633 -14.247 1.00 98.25 205 SER A CA 1
ATOM 1591 C C . SER A 1 205 ? 7.739 -2.676 -13.134 1.00 98.25 205 SER A C 1
ATOM 1593 O O . SER A 1 205 ? 7.594 -3.870 -13.390 1.00 98.25 205 SER A O 1
ATOM 1595 N N . LEU A 1 206 ? 7.972 -2.239 -11.892 1.00 98.31 206 LEU A N 1
ATOM 1596 C CA . LEU A 1 206 ? 8.065 -3.128 -10.731 1.00 98.31 206 LEU A CA 1
ATOM 1597 C C . LEU A 1 206 ? 6.734 -3.851 -10.460 1.00 98.31 206 LEU A C 1
ATOM 1599 O O . LEU A 1 206 ? 6.717 -5.072 -10.300 1.00 98.31 206 LEU A O 1
ATOM 1603 N N . HIS A 1 207 ? 5.617 -3.120 -10.488 1.00 98.12 207 HIS A N 1
ATOM 1604 C CA . HIS A 1 207 ? 4.268 -3.682 -10.374 1.00 98.12 207 HIS A CA 1
ATOM 1605 C C . HIS A 1 207 ? 3.990 -4.742 -11.454 1.00 98.12 207 HIS A C 1
ATOM 1607 O O . HIS A 1 207 ? 3.482 -5.830 -11.166 1.00 98.12 207 HIS A O 1
ATOM 1613 N N . ASN A 1 208 ? 4.353 -4.453 -12.702 1.00 97.00 208 ASN A N 1
ATOM 1614 C CA . ASN A 1 208 ? 4.145 -5.355 -13.830 1.00 97.00 208 ASN A CA 1
ATOM 1615 C C . ASN A 1 208 ? 5.018 -6.610 -13.735 1.00 97.00 208 ASN A C 1
ATOM 1617 O O . ASN A 1 208 ? 4.555 -7.690 -14.104 1.00 97.00 208 ASN A O 1
ATOM 1621 N N . CYS A 1 209 ? 6.235 -6.502 -13.190 1.00 97.19 209 CYS A N 1
ATOM 1622 C CA . CYS A 1 209 ? 7.056 -7.665 -12.857 1.00 97.19 209 CYS A CA 1
ATOM 1623 C C . CYS A 1 209 ? 6.373 -8.553 -11.812 1.00 97.19 209 CYS A C 1
ATOM 1625 O O . CYS A 1 209 ? 6.280 -9.758 -12.020 1.00 97.19 209 CYS A O 1
ATOM 1627 N N . ILE A 1 210 ? 5.851 -7.974 -10.726 1.00 96.88 210 ILE A N 1
ATOM 1628 C CA . ILE A 1 210 ? 5.125 -8.727 -9.689 1.00 96.88 210 ILE A CA 1
ATOM 1629 C C . ILE A 1 210 ? 3.911 -9.435 -10.293 1.00 96.88 210 ILE A C 1
ATOM 1631 O O . ILE A 1 210 ? 3.745 -10.638 -10.115 1.00 96.88 210 ILE A O 1
ATOM 1635 N N . THR A 1 211 ? 3.100 -8.707 -11.060 1.00 95.56 211 THR A N 1
ATOM 1636 C CA . THR A 1 211 ? 1.872 -9.241 -11.662 1.00 95.56 211 THR A CA 1
ATOM 1637 C C . THR A 1 211 ? 2.170 -10.352 -12.668 1.00 95.56 211 THR A C 1
ATOM 1639 O O . THR A 1 211 ? 1.525 -11.396 -12.640 1.00 95.56 211 THR A O 1
ATOM 1642 N N . SER A 1 212 ? 3.181 -10.173 -13.520 1.00 93.94 212 SER A N 1
ATOM 1643 C CA . SER A 1 212 ? 3.541 -11.165 -14.543 1.00 93.94 212 SER A CA 1
ATOM 1644 C C . SER A 1 212 ? 4.192 -12.423 -13.963 1.00 93.94 212 SER A C 1
ATOM 1646 O O . SER A 1 212 ? 4.190 -13.462 -14.617 1.00 93.94 212 SER A O 1
ATOM 1648 N N . LEU A 1 213 ? 4.764 -12.341 -12.758 1.00 94.38 213 LEU A N 1
ATOM 1649 C CA . LEU A 1 213 ? 5.426 -13.462 -12.084 1.00 94.38 213 LEU A CA 1
ATOM 1650 C C . LEU A 1 213 ? 4.547 -14.140 -11.021 1.00 94.38 213 LEU A C 1
ATOM 1652 O O . LEU A 1 213 ? 4.943 -15.180 -10.495 1.00 94.38 213 LEU A O 1
ATOM 1656 N N . ALA A 1 214 ? 3.360 -13.596 -10.729 1.00 90.12 214 ALA A N 1
ATOM 1657 C CA . ALA A 1 214 ? 2.481 -14.068 -9.659 1.00 90.12 214 ALA A CA 1
ATOM 1658 C C . ALA A 1 214 ? 2.020 -15.529 -9.829 1.00 90.12 214 ALA A C 1
ATOM 1660 O O . ALA A 1 214 ? 1.838 -16.227 -8.837 1.00 90.12 214 ALA A O 1
ATOM 1661 N N . SER A 1 215 ? 1.862 -16.010 -11.066 1.00 84.12 215 SER A N 1
ATOM 1662 C CA . SER A 1 215 ? 1.399 -17.373 -11.373 1.00 84.12 215 SER A CA 1
ATOM 1663 C C . SER A 1 215 ? 2.522 -18.408 -11.544 1.00 84.12 215 SER A C 1
ATOM 1665 O O . SER A 1 215 ? 2.237 -19.569 -11.830 1.00 84.12 215 SER A O 1
ATOM 1667 N N . GLY A 1 216 ? 3.795 -18.015 -11.404 1.00 79.62 216 GLY A N 1
ATOM 1668 C CA . GLY A 1 216 ? 4.945 -18.856 -11.753 1.00 79.62 216 GLY A CA 1
ATOM 1669 C C . GLY A 1 216 ? 5.871 -19.221 -10.590 1.00 79.62 216 GLY A C 1
ATOM 1670 O O . GLY A 1 216 ? 5.656 -18.865 -9.434 1.00 79.62 216 GLY A O 1
ATOM 1671 N N . SER A 1 217 ? 6.989 -19.878 -10.928 1.00 69.12 217 SER A N 1
ATOM 1672 C CA . SER A 1 217 ? 8.073 -20.262 -9.999 1.00 69.12 217 SER A CA 1
ATOM 1673 C C . SER A 1 217 ? 8.695 -19.086 -9.224 1.00 69.12 217 SER A C 1
ATOM 1675 O O . SER A 1 217 ? 9.447 -19.311 -8.280 1.00 69.12 217 SER A O 1
ATOM 1677 N N . MET A 1 218 ? 8.406 -17.846 -9.624 1.00 75.88 218 MET A N 1
ATOM 1678 C CA . MET A 1 218 ? 8.941 -16.614 -9.039 1.00 75.88 218 MET A CA 1
ATOM 1679 C C . MET A 1 218 ? 7.935 -15.914 -8.113 1.00 75.88 218 MET A C 1
ATOM 1681 O O . MET A 1 218 ? 8.074 -14.722 -7.846 1.00 75.88 218 MET A O 1
ATOM 1685 N N . ALA A 1 219 ? 6.956 -16.641 -7.563 1.00 79.00 219 ALA A N 1
ATOM 1686 C CA . ALA A 1 219 ? 6.041 -16.118 -6.542 1.00 79.00 219 ALA A CA 1
ATOM 1687 C C . ALA A 1 219 ? 6.765 -15.565 -5.291 1.00 79.00 219 ALA A C 1
ATOM 1689 O O . ALA A 1 219 ? 6.194 -14.778 -4.535 1.00 79.00 219 ALA A O 1
ATOM 1690 N N . SER A 1 220 ? 8.037 -15.927 -5.070 1.00 92.88 220 SER A N 1
ATOM 1691 C CA . SER A 1 220 ? 8.870 -15.326 -4.022 1.00 92.88 220 SER A CA 1
ATOM 1692 C C . SER A 1 220 ? 9.194 -13.855 -4.279 1.00 92.88 220 SER A C 1
ATOM 1694 O O . SER A 1 220 ? 9.386 -13.123 -3.316 1.00 92.88 220 SER A O 1
ATOM 1696 N N . PHE A 1 221 ? 9.186 -13.386 -5.531 1.00 95.94 221 PHE A N 1
ATOM 1697 C CA . PHE A 1 221 ? 9.612 -12.025 -5.857 1.00 95.94 221 PHE A CA 1
ATOM 1698 C C . PHE A 1 221 ? 8.764 -10.959 -5.153 1.00 95.94 221 PHE A C 1
ATOM 1700 O O . PHE A 1 221 ? 9.310 -9.999 -4.621 1.00 95.94 221 PHE A O 1
ATOM 1707 N N . SER A 1 222 ? 7.440 -11.139 -5.062 1.00 96.00 222 SER A N 1
ATOM 1708 C CA . SER A 1 222 ? 6.584 -10.198 -4.322 1.00 96.00 222 SER A CA 1
ATOM 1709 C C . SER A 1 222 ? 6.925 -10.156 -2.831 1.00 96.00 222 SER A C 1
ATOM 1711 O O . SER A 1 222 ? 6.836 -9.100 -2.215 1.00 96.00 222 SER A O 1
ATOM 1713 N N . ARG A 1 223 ? 7.310 -11.305 -2.254 1.00 96.31 223 ARG A N 1
ATOM 1714 C CA . ARG A 1 223 ? 7.740 -11.406 -0.853 1.00 96.31 223 ARG A CA 1
ATOM 1715 C C . ARG A 1 223 ? 9.070 -10.686 -0.655 1.00 96.31 223 ARG A C 1
ATOM 1717 O O . ARG A 1 223 ? 9.231 -9.980 0.339 1.00 96.31 223 ARG A O 1
ATOM 1724 N N . ASP A 1 224 ? 9.994 -10.855 -1.594 1.00 97.50 224 ASP A N 1
ATOM 1725 C CA . ASP A 1 224 ? 11.306 -10.215 -1.553 1.00 97.50 224 ASP A CA 1
ATOM 1726 C C . ASP A 1 224 ? 11.138 -8.687 -1.658 1.00 97.50 224 ASP A C 1
ATOM 1728 O O . ASP A 1 224 ? 11.666 -7.960 -0.822 1.00 97.50 224 ASP A O 1
ATOM 1732 N N . VAL A 1 225 ? 10.285 -8.202 -2.575 1.00 97.94 225 VAL A N 1
ATOM 1733 C CA . VAL A 1 225 ? 9.911 -6.777 -2.686 1.00 97.94 225 VAL A CA 1
ATOM 1734 C C . VAL A 1 225 ? 9.317 -6.247 -1.382 1.00 97.94 225 VAL A C 1
ATOM 1736 O O . VAL A 1 225 ? 9.743 -5.199 -0.906 1.00 97.94 225 VAL A O 1
ATOM 1739 N N . SER A 1 226 ? 8.350 -6.956 -0.787 1.00 97.75 226 SER A N 1
ATOM 1740 C CA . SER A 1 226 ? 7.695 -6.506 0.447 1.00 97.75 226 SER A CA 1
ATOM 1741 C C . SER A 1 226 ? 8.601 -6.530 1.676 1.00 97.75 226 SER A C 1
ATOM 1743 O O . SER A 1 226 ? 8.308 -5.845 2.647 1.00 97.75 226 SER A O 1
ATOM 1745 N N . SER A 1 227 ? 9.670 -7.330 1.653 1.00 97.62 227 SER A N 1
ATOM 1746 C CA . SER A 1 227 ? 10.588 -7.491 2.788 1.00 97.62 227 SER A CA 1
ATOM 1747 C C . SER A 1 227 ? 11.844 -6.625 2.661 1.00 97.62 227 SER A C 1
ATOM 1749 O O . SER A 1 227 ? 12.599 -6.498 3.624 1.00 97.62 227 SER A O 1
ATOM 1751 N N . ASP A 1 228 ? 12.093 -6.032 1.490 1.00 98.00 228 ASP A N 1
ATOM 1752 C CA . ASP A 1 228 ? 13.258 -5.184 1.263 1.00 98.00 228 ASP A CA 1
ATOM 1753 C C . ASP A 1 228 ? 13.065 -3.808 1.922 1.00 98.00 228 ASP A C 1
ATOM 1755 O O . ASP A 1 228 ? 12.329 -2.938 1.445 1.00 98.00 228 ASP A O 1
ATOM 1759 N N . ARG A 1 229 ? 13.751 -3.618 3.055 1.00 96.88 229 ARG A N 1
ATOM 1760 C CA . ARG A 1 229 ? 13.678 -2.411 3.889 1.00 96.88 229 ARG A CA 1
ATOM 1761 C C . ARG A 1 229 ? 13.985 -1.131 3.121 1.00 96.88 229 ARG A C 1
ATOM 1763 O O . ARG A 1 229 ? 13.287 -0.130 3.290 1.00 96.88 229 ARG A O 1
ATOM 1770 N N . LEU A 1 230 ? 15.029 -1.135 2.296 1.00 96.44 230 LEU A N 1
ATOM 1771 C CA . LEU A 1 230 ? 15.469 0.074 1.610 1.00 96.44 230 LEU A CA 1
ATOM 1772 C C . LEU A 1 230 ? 14.516 0.428 0.464 1.00 96.44 230 LEU A C 1
ATOM 1774 O O . LEU A 1 230 ? 14.211 1.606 0.278 1.00 96.44 230 LEU A O 1
ATOM 1778 N N . LEU A 1 231 ? 13.986 -0.567 -0.248 1.00 97.88 231 LEU A N 1
ATOM 1779 C CA . LEU A 1 231 ? 12.976 -0.378 -1.284 1.00 97.88 231 LEU A CA 1
ATOM 1780 C C . LEU A 1 231 ? 11.668 0.175 -0.715 1.00 97.88 231 LEU A C 1
ATOM 1782 O O . LEU A 1 231 ? 11.202 1.216 -1.181 1.00 97.88 231 LEU A O 1
ATOM 1786 N N . ILE A 1 232 ? 11.107 -0.473 0.311 1.00 98.19 232 ILE A N 1
ATOM 1787 C CA . ILE A 1 232 ? 9.850 -0.044 0.938 1.00 98.19 232 ILE A CA 1
ATOM 1788 C C . ILE A 1 232 ? 9.998 1.349 1.557 1.00 98.19 232 ILE A C 1
ATOM 1790 O O . ILE A 1 232 ? 9.185 2.230 1.278 1.00 98.19 232 ILE A O 1
ATOM 1794 N N . SER A 1 233 ? 11.076 1.602 2.307 1.00 96.75 233 SER A N 1
ATOM 1795 C CA . SER A 1 233 ? 11.345 2.935 2.861 1.00 96.75 233 SER A CA 1
ATOM 1796 C C . SER A 1 233 ? 11.504 3.990 1.759 1.00 96.75 233 SER A C 1
ATOM 1798 O O . SER A 1 233 ? 10.943 5.080 1.865 1.00 96.75 233 SER A O 1
ATOM 1800 N N . THR A 1 234 ? 12.188 3.669 0.653 1.00 96.88 234 THR A N 1
ATOM 1801 C CA . THR A 1 234 ? 12.336 4.595 -0.482 1.00 96.88 234 THR A CA 1
ATOM 1802 C C . THR A 1 234 ? 10.982 4.947 -1.096 1.00 96.88 234 THR A C 1
ATOM 1804 O O . THR A 1 234 ? 10.723 6.129 -1.318 1.00 96.88 234 THR A O 1
ATOM 1807 N N . LEU A 1 235 ? 10.107 3.964 -1.335 1.00 97.56 235 LEU A N 1
ATOM 1808 C CA . LEU A 1 235 ? 8.758 4.191 -1.868 1.00 97.56 235 LEU A CA 1
ATOM 1809 C C . LEU A 1 235 ? 7.921 5.076 -0.932 1.00 97.56 235 LEU A C 1
ATOM 1811 O O . LEU A 1 235 ? 7.342 6.065 -1.377 1.00 97.56 235 LEU A O 1
ATOM 1815 N N . LEU A 1 236 ? 7.913 4.775 0.368 1.00 96.62 236 LEU A N 1
ATOM 1816 C CA . LEU A 1 236 ? 7.140 5.524 1.366 1.00 96.62 236 LEU A CA 1
ATOM 1817 C C . LEU A 1 236 ? 7.659 6.960 1.540 1.00 96.62 236 LEU A C 1
ATOM 1819 O O . LEU A 1 236 ? 6.874 7.902 1.647 1.00 96.62 236 LEU A O 1
ATOM 1823 N N . ARG A 1 237 ? 8.976 7.178 1.452 1.00 95.00 237 ARG A N 1
ATOM 1824 C CA . ARG A 1 237 ? 9.564 8.530 1.451 1.00 95.00 237 ARG A CA 1
ATOM 1825 C C . ARG A 1 237 ? 9.145 9.370 0.247 1.00 95.00 237 ARG A C 1
ATOM 1827 O O . ARG A 1 237 ? 9.025 10.587 0.380 1.00 95.00 237 ARG A O 1
ATOM 1834 N N . GLN A 1 238 ? 8.880 8.748 -0.906 1.00 94.69 238 GLN A N 1
ATOM 1835 C CA . GLN A 1 238 ? 8.327 9.456 -2.070 1.00 94.69 238 GLN A CA 1
ATOM 1836 C C . GLN A 1 238 ? 6.866 9.893 -1.877 1.00 94.69 238 GLN A C 1
ATOM 1838 O O . GLN A 1 238 ? 6.397 10.735 -2.646 1.00 94.69 238 GLN A O 1
ATOM 1843 N N . LEU A 1 239 ? 6.158 9.342 -0.881 1.00 92.31 239 LEU A N 1
ATOM 1844 C CA . LEU A 1 239 ? 4.823 9.784 -0.466 1.00 92.31 239 LEU A CA 1
ATOM 1845 C C . LEU A 1 239 ? 4.896 10.884 0.609 1.00 92.31 239 LEU A C 1
ATOM 1847 O O . LEU A 1 239 ? 4.129 11.846 0.547 1.00 92.31 239 LEU A O 1
ATOM 1851 N N . LEU A 1 240 ? 5.852 10.791 1.544 1.00 85.19 240 LEU A N 1
ATOM 1852 C CA . LEU A 1 240 ? 6.072 11.792 2.602 1.00 85.19 240 LEU A CA 1
ATOM 1853 C C . LEU A 1 240 ? 6.349 13.191 2.056 1.00 85.19 240 LEU A C 1
ATOM 1855 O O . LEU A 1 240 ? 5.773 14.167 2.536 1.00 85.19 240 LEU A O 1
ATOM 1859 N N . SER A 1 241 ? 7.216 13.294 1.045 1.00 72.31 241 SER A N 1
ATOM 1860 C CA . SER A 1 241 ? 7.567 14.582 0.439 1.00 72.31 241 SER A CA 1
ATOM 1861 C C . SER A 1 241 ? 6.332 15.335 -0.065 1.00 72.31 241 SER A C 1
ATOM 1863 O O . SER A 1 241 ? 6.252 16.551 0.085 1.00 72.31 241 SER A O 1
ATOM 1865 N N . MET A 1 242 ? 5.331 14.618 -0.581 1.00 65.12 242 MET A N 1
ATOM 1866 C CA . MET A 1 242 ? 4.082 15.197 -1.078 1.00 65.12 242 MET A CA 1
ATOM 1867 C C . MET A 1 242 ? 3.130 15.613 0.046 1.00 65.12 242 MET A C 1
ATOM 1869 O O . MET A 1 242 ? 2.493 16.664 -0.049 1.00 65.12 242 MET A O 1
ATOM 1873 N N . GLN A 1 243 ? 3.023 14.815 1.110 1.00 66.06 243 GLN A N 1
ATOM 1874 C CA . GLN A 1 243 ? 2.150 15.128 2.246 1.00 66.06 243 GLN A CA 1
ATOM 1875 C C . GLN A 1 243 ? 2.674 16.318 3.057 1.00 66.06 243 GLN A C 1
ATOM 1877 O O . GLN A 1 243 ? 1.897 17.210 3.392 1.00 66.06 243 GLN A O 1
ATOM 1882 N N . ALA A 1 244 ? 3.989 16.391 3.295 1.00 60.19 244 ALA A N 1
ATOM 1883 C CA . ALA A 1 244 ? 4.615 17.527 3.972 1.00 60.19 244 ALA A CA 1
ATOM 1884 C C . ALA A 1 244 ? 4.416 18.842 3.194 1.00 60.19 244 ALA A C 1
ATOM 1886 O O . ALA A 1 244 ? 4.092 19.875 3.784 1.00 60.19 244 ALA A O 1
ATOM 1887 N N . LEU A 1 245 ? 4.528 18.795 1.859 1.00 52.59 245 LEU A N 1
ATOM 1888 C CA . LEU A 1 245 ? 4.230 19.941 0.995 1.00 52.59 245 LEU A CA 1
ATOM 1889 C C . LEU A 1 245 ? 2.765 20.385 1.132 1.00 52.59 245 LEU A C 1
ATOM 1891 O O . LEU A 1 245 ? 2.509 21.576 1.302 1.00 52.59 245 LEU A O 1
ATOM 1895 N N . LYS A 1 246 ? 1.807 19.450 1.139 1.00 57.97 246 LYS A N 1
ATOM 1896 C CA . LYS A 1 246 ? 0.373 19.766 1.278 1.00 57.97 246 LYS A CA 1
ATOM 1897 C C . LYS A 1 246 ? 0.007 20.316 2.661 1.00 57.97 246 LYS A C 1
ATOM 1899 O O . LYS A 1 246 ? -0.734 21.294 2.736 1.00 57.97 246 LYS A O 1
ATOM 1904 N N . GLY A 1 247 ? 0.580 19.762 3.732 1.00 53.38 247 GLY A N 1
ATOM 1905 C CA . GLY A 1 247 ? 0.384 20.256 5.100 1.00 53.38 247 GLY A CA 1
ATOM 1906 C C . GLY A 1 247 ? 0.851 21.704 5.285 1.00 53.38 247 GLY A C 1
ATOM 1907 O O . GLY A 1 247 ? 0.167 22.493 5.931 1.00 53.38 247 GLY A O 1
ATOM 1908 N N . SER A 1 248 ? 1.958 22.097 4.640 1.00 39.06 248 SER A N 1
ATOM 1909 C CA . SER A 1 248 ? 2.457 23.483 4.681 1.00 39.06 248 SER A CA 1
ATOM 1910 C C . SER A 1 248 ? 1.567 24.502 3.956 1.00 39.06 248 SER A C 1
ATOM 1912 O O . SER A 1 248 ? 1.627 25.691 4.259 1.00 39.06 248 SER A O 1
ATOM 1914 N N . MET A 1 249 ? 0.724 24.054 3.018 1.00 45.78 249 MET A N 1
ATOM 1915 C CA . MET A 1 249 ? -0.145 24.933 2.226 1.00 45.78 249 MET A CA 1
ATOM 1916 C C . MET A 1 249 ? -1.536 25.139 2.847 1.00 45.78 249 MET A C 1
ATOM 1918 O O . MET A 1 249 ? -2.387 25.772 2.226 1.00 45.78 249 MET A O 1
ATOM 1922 N N . GLY A 1 250 ? -1.787 24.630 4.062 1.00 40.03 250 GLY A N 1
ATOM 1923 C CA . GLY A 1 250 ? -3.020 24.894 4.818 1.00 40.03 250 GLY A CA 1
ATOM 1924 C C . GLY A 1 250 ? -4.303 24.326 4.195 1.00 40.03 250 GLY A C 1
ATOM 1925 O O . GLY A 1 250 ? -5.399 24.696 4.609 1.00 40.03 250 GLY A O 1
ATOM 1926 N N . GLN A 1 251 ? -4.199 23.433 3.207 1.00 45.56 251 GLN A N 1
ATOM 1927 C CA . GLN A 1 251 ? -5.347 22.781 2.574 1.00 45.56 251 GLN A CA 1
ATOM 1928 C C . GLN A 1 251 ? -5.690 21.490 3.325 1.00 45.56 251 GLN A C 1
ATOM 1930 O O . GLN A 1 251 ? -5.362 20.390 2.889 1.00 45.56 251 GLN A O 1
ATOM 1935 N N . SER A 1 252 ? -6.346 21.621 4.477 1.00 43.41 252 SER A N 1
ATOM 1936 C CA . SER A 1 252 ? -6.767 20.491 5.320 1.00 43.41 252 SER A CA 1
ATOM 1937 C C . SER A 1 252 ? -8.055 19.790 4.852 1.00 43.41 252 SER A C 1
ATOM 1939 O O . SER A 1 252 ? -8.576 18.946 5.573 1.00 43.41 252 SER A O 1
ATOM 1941 N N . GLY A 1 253 ? -8.583 20.101 3.661 1.00 43.53 253 GLY A N 1
ATOM 1942 C CA . GLY A 1 253 ? -9.940 19.680 3.279 1.00 43.53 253 GLY A CA 1
ATOM 1943 C C . GLY A 1 253 ? -10.169 19.260 1.830 1.00 43.53 253 GLY A C 1
ATOM 1944 O O . GLY A 1 253 ? -11.320 19.110 1.437 1.00 43.53 253 GLY A O 1
ATOM 1945 N N . THR A 1 254 ? -9.135 19.068 1.012 1.00 39.81 254 THR A N 1
ATOM 1946 C CA . THR A 1 254 ? -9.331 18.722 -0.406 1.00 39.81 254 THR A CA 1
ATOM 1947 C C . THR A 1 254 ? -8.521 17.497 -0.786 1.00 39.81 254 THR A C 1
ATOM 1949 O O . THR A 1 254 ? -7.304 17.481 -0.597 1.00 39.81 254 THR A O 1
ATOM 1952 N N . SER A 1 255 ? -9.232 16.487 -1.305 1.00 51.31 255 SER A N 1
ATOM 1953 C CA . SER A 1 255 ? -8.730 15.253 -1.917 1.00 51.31 255 SER A CA 1
ATOM 1954 C C . SER A 1 255 ? -7.321 15.434 -2.462 1.00 51.31 255 SER A C 1
ATOM 1956 O O . SER A 1 255 ? -7.087 16.352 -3.254 1.00 51.31 255 SER A O 1
ATOM 1958 N N . VAL A 1 256 ? -6.389 14.576 -2.035 1.00 51.38 256 VAL A N 1
ATOM 1959 C CA . VAL A 1 256 ? -5.048 14.470 -2.616 1.00 51.38 256 VAL A CA 1
ATOM 1960 C C . VAL A 1 256 ? -5.215 14.606 -4.125 1.00 51.38 256 VAL A C 1
ATOM 1962 O O . VAL A 1 256 ? -5.845 13.737 -4.707 1.00 51.38 256 VAL A O 1
ATOM 1965 N N . SER A 1 257 ? -4.750 15.710 -4.731 1.00 51.91 257 SER A N 1
ATOM 1966 C CA . SER A 1 257 ? -4.772 15.868 -6.190 1.00 51.91 257 SER A CA 1
ATOM 1967 C C . SER A 1 257 ? -4.259 14.566 -6.807 1.00 51.91 257 SER A C 1
ATOM 1969 O O . SER A 1 257 ? -3.061 14.278 -6.712 1.00 51.91 257 SER A O 1
ATOM 1971 N N . GLN A 1 258 ? -5.175 13.758 -7.346 1.00 57.31 258 GLN A N 1
ATOM 1972 C CA . GLN A 1 258 ? -4.892 12.445 -7.932 1.00 57.31 258 GLN A CA 1
ATOM 1973 C C . GLN A 1 258 ? -4.000 12.577 -9.177 1.00 57.31 258 GLN A C 1
ATOM 1975 O O . GLN A 1 258 ? -3.596 11.586 -9.765 1.00 57.31 258 GLN A O 1
ATOM 1980 N N . ASP A 1 259 ? -3.640 13.807 -9.541 1.00 75.06 259 ASP A N 1
ATOM 1981 C CA . ASP A 1 259 ? -2.895 14.162 -10.737 1.00 75.06 259 ASP A CA 1
ATOM 1982 C C . ASP A 1 259 ? -1.388 13.857 -10.670 1.00 75.06 259 ASP A C 1
ATOM 1984 O O . ASP A 1 259 ? -0.706 14.048 -11.676 1.00 75.06 259 ASP A O 1
ATOM 1988 N N . ASP A 1 260 ? -0.826 13.423 -9.529 1.00 90.62 260 ASP A N 1
ATOM 1989 C CA . ASP A 1 260 ? 0.578 12.986 -9.497 1.00 90.62 260 ASP A CA 1
ATOM 1990 C C . ASP A 1 260 ? 0.703 11.487 -9.833 1.00 90.62 260 ASP A C 1
ATOM 1992 O O . ASP A 1 260 ? 0.441 10.639 -8.971 1.00 90.62 260 ASP A O 1
ATOM 1996 N N . PRO A 1 261 ? 1.184 11.132 -11.041 1.00 94.31 261 PRO A N 1
ATOM 1997 C CA . PRO A 1 261 ? 1.199 9.746 -11.499 1.00 94.31 261 PRO A CA 1
ATOM 1998 C C . PRO A 1 261 ? 2.126 8.862 -10.657 1.00 94.31 261 PRO A C 1
ATOM 2000 O O . PRO A 1 261 ? 1.912 7.659 -10.552 1.00 94.31 261 PRO A O 1
ATOM 2003 N N . ALA A 1 262 ? 3.180 9.417 -10.051 1.00 95.81 262 ALA A N 1
ATOM 2004 C CA . ALA A 1 262 ? 4.071 8.619 -9.213 1.00 95.81 262 ALA A CA 1
ATOM 2005 C C . ALA A 1 262 ? 3.400 8.214 -7.901 1.00 95.81 262 ALA A C 1
ATOM 2007 O O . ALA A 1 262 ? 3.504 7.052 -7.519 1.00 95.81 262 ALA A O 1
ATOM 2008 N N . THR A 1 263 ? 2.705 9.133 -7.224 1.00 94.06 263 THR A N 1
ATOM 2009 C CA . THR A 1 263 ? 1.929 8.804 -6.024 1.00 94.06 263 THR A CA 1
ATOM 2010 C C . THR A 1 263 ? 0.871 7.750 -6.335 1.00 94.06 263 THR A C 1
ATOM 2012 O O . THR A 1 263 ? 0.809 6.757 -5.615 1.00 94.06 263 THR A O 1
ATOM 2015 N N . GLU A 1 264 ? 0.118 7.909 -7.427 1.00 93.94 264 GLU A N 1
ATOM 2016 C CA . GLU A 1 264 ? -0.876 6.922 -7.870 1.00 93.94 264 GLU A CA 1
ATOM 2017 C C . GLU A 1 264 ? -0.248 5.529 -8.042 1.00 93.94 264 GLU A C 1
ATOM 2019 O O . GLU A 1 264 ? -0.673 4.565 -7.407 1.00 93.94 264 GLU A O 1
ATOM 2024 N N . TRP A 1 265 ? 0.826 5.415 -8.829 1.00 96.94 265 TRP A N 1
ATOM 2025 C CA . TRP A 1 265 ? 1.459 4.118 -9.082 1.00 96.94 265 TRP A CA 1
ATOM 2026 C C . TRP A 1 265 ? 2.133 3.508 -7.850 1.00 96.94 265 TRP A C 1
ATOM 2028 O O . TRP A 1 265 ? 2.157 2.282 -7.723 1.00 96.94 265 TRP A O 1
ATOM 2038 N N . ILE A 1 266 ? 2.662 4.323 -6.930 1.00 97.31 266 ILE A N 1
ATOM 2039 C CA . ILE A 1 266 ? 3.187 3.830 -5.648 1.00 97.31 266 ILE A CA 1
ATOM 2040 C C . ILE A 1 266 ? 2.049 3.248 -4.808 1.00 97.31 266 ILE A C 1
ATOM 2042 O O . ILE A 1 266 ? 2.201 2.142 -4.291 1.00 97.31 266 ILE A O 1
ATOM 2046 N N . LEU A 1 267 ? 0.909 3.937 -4.707 1.00 95.44 267 LEU A N 1
ATOM 2047 C CA . LEU A 1 267 ? -0.261 3.428 -3.990 1.00 95.44 267 LEU A CA 1
ATOM 2048 C C . LEU A 1 267 ? -0.781 2.135 -4.627 1.00 95.44 267 LEU A C 1
ATOM 2050 O O . LEU A 1 267 ? -0.956 1.151 -3.914 1.00 95.44 267 LEU A O 1
ATOM 2054 N N . ILE A 1 268 ? -0.908 2.076 -5.959 1.00 96.12 268 ILE A N 1
ATOM 2055 C CA . ILE A 1 268 ? -1.302 0.855 -6.686 1.00 96.12 268 ILE A CA 1
ATOM 2056 C C . ILE A 1 268 ? -0.361 -0.312 -6.354 1.00 96.12 268 ILE A C 1
ATOM 2058 O O . ILE A 1 268 ? -0.826 -1.418 -6.070 1.00 96.12 268 ILE A O 1
ATOM 2062 N N . LEU A 1 269 ? 0.957 -0.082 -6.351 1.00 97.88 269 LEU A N 1
ATOM 2063 C CA . LEU A 1 269 ? 1.943 -1.107 -6.005 1.00 97.88 269 LEU A CA 1
ATOM 2064 C C . LEU A 1 269 ? 1.789 -1.587 -4.552 1.00 97.88 269 LEU A C 1
ATOM 2066 O O . LEU A 1 269 ? 1.764 -2.795 -4.310 1.00 97.88 269 LEU A O 1
ATOM 2070 N N . LEU A 1 270 ? 1.678 -0.666 -3.591 1.00 97.56 270 LEU A N 1
ATOM 2071 C CA . LEU A 1 270 ? 1.506 -1.009 -2.176 1.00 97.56 270 LEU A CA 1
ATOM 2072 C C . LEU A 1 270 ? 0.190 -1.764 -1.947 1.00 97.56 270 LEU A C 1
ATOM 2074 O O . LEU A 1 270 ? 0.183 -2.789 -1.267 1.00 97.56 270 LEU A O 1
ATOM 2078 N N . MET A 1 271 ? -0.904 -1.327 -2.577 1.00 96.62 271 MET A N 1
ATOM 2079 C CA . MET A 1 271 ? -2.197 -2.007 -2.492 1.00 96.62 271 MET A CA 1
ATOM 2080 C C . MET A 1 271 ? -2.143 -3.393 -3.121 1.00 96.62 271 MET A C 1
ATOM 2082 O O . MET A 1 271 ? -2.671 -4.339 -2.543 1.00 96.62 271 MET A O 1
ATOM 2086 N N . LYS A 1 272 ? -1.448 -3.563 -4.253 1.00 96.69 272 LYS A N 1
ATOM 2087 C CA . LYS A 1 272 ? -1.226 -4.887 -4.847 1.00 96.69 272 LYS A CA 1
ATOM 2088 C C . LYS A 1 272 ? -0.528 -5.827 -3.860 1.00 96.69 272 LYS A C 1
ATOM 2090 O O . LYS A 1 272 ? -0.972 -6.956 -3.677 1.00 96.69 272 LYS A O 1
ATOM 2095 N N . LEU A 1 273 ? 0.514 -5.360 -3.173 1.00 97.31 273 LEU A N 1
ATOM 2096 C CA . LEU A 1 273 ? 1.212 -6.147 -2.151 1.00 97.31 273 LEU A CA 1
ATOM 2097 C C . LEU A 1 273 ? 0.314 -6.452 -0.936 1.00 97.31 273 LEU A C 1
ATOM 2099 O O . LEU A 1 273 ? 0.327 -7.583 -0.446 1.00 97.31 273 LEU A O 1
ATOM 2103 N N . CYS A 1 274 ? -0.513 -5.502 -0.486 1.00 96.69 274 CYS A N 1
ATOM 2104 C CA . CYS A 1 274 ? -1.515 -5.733 0.563 1.00 96.69 274 CYS A CA 1
ATOM 2105 C C . CYS A 1 274 ? -2.534 -6.807 0.165 1.00 96.69 274 CYS A C 1
ATOM 2107 O O . CYS A 1 274 ? -2.761 -7.737 0.940 1.00 96.69 274 CYS A O 1
ATOM 2109 N N . ARG A 1 275 ? -3.083 -6.742 -1.055 1.00 95.06 275 ARG A N 1
ATOM 2110 C CA . ARG A 1 275 ? -4.038 -7.733 -1.582 1.00 95.06 275 ARG A CA 1
ATOM 2111 C C . ARG A 1 275 ? -3.419 -9.122 -1.696 1.00 95.06 275 ARG A C 1
ATOM 2113 O O . ARG A 1 275 ? -4.086 -10.115 -1.420 1.00 95.06 275 ARG A O 1
ATOM 2120 N N . MET A 1 276 ? -2.120 -9.189 -1.987 1.00 95.31 276 MET A N 1
ATOM 2121 C CA . MET A 1 276 ? -1.331 -10.424 -1.956 1.00 95.31 276 MET A CA 1
ATOM 2122 C C . MET A 1 276 ? -0.980 -10.906 -0.531 1.00 95.31 276 MET A C 1
ATOM 2124 O O . MET A 1 276 ? -0.303 -11.927 -0.382 1.00 95.31 276 MET A O 1
ATOM 2128 N N . GLY A 1 277 ? -1.421 -10.211 0.521 1.00 95.56 277 GLY A N 1
ATOM 2129 C CA . GLY A 1 277 ? -1.200 -10.583 1.922 1.00 95.56 277 GLY A CA 1
ATOM 2130 C C . GLY A 1 277 ? 0.195 -10.263 2.451 1.00 95.56 277 GLY A C 1
ATOM 2131 O O . GLY A 1 277 ? 0.637 -10.900 3.400 1.00 95.56 277 GLY A O 1
ATOM 2132 N N . ARG A 1 278 ? 0.903 -9.311 1.828 1.00 97.25 278 ARG A N 1
ATOM 2133 C CA . ARG A 1 278 ? 2.279 -8.914 2.186 1.00 97.25 278 ARG A CA 1
ATOM 2134 C C . ARG A 1 278 ? 2.361 -7.708 3.113 1.00 97.25 278 ARG A C 1
ATOM 2136 O O . ARG A 1 278 ? 3.428 -7.118 3.282 1.00 97.25 278 ARG A O 1
ATOM 2143 N N . PHE A 1 279 ? 1.232 -7.305 3.688 1.00 97.44 279 PHE A N 1
ATOM 2144 C CA . PHE A 1 279 ? 1.182 -6.164 4.592 1.00 97.44 279 PHE A CA 1
ATOM 2145 C C . PHE A 1 279 ? 2.117 -6.320 5.812 1.00 97.44 279 PHE A C 1
ATOM 2147 O O . PHE A 1 279 ? 2.890 -5.392 6.068 1.00 97.44 279 PHE A O 1
ATOM 2154 N N . PRO A 1 280 ? 2.144 -7.469 6.525 1.00 97.69 280 PRO A N 1
ATOM 2155 C CA . PRO A 1 280 ? 3.039 -7.642 7.671 1.00 97.69 280 PRO A CA 1
ATOM 2156 C C . PRO A 1 280 ? 4.525 -7.494 7.316 1.00 97.69 280 PRO A C 1
ATOM 2158 O O . PRO A 1 280 ? 5.298 -6.937 8.094 1.00 97.69 280 PRO A O 1
ATOM 2161 N N . GLU A 1 281 ? 4.951 -8.001 6.159 1.00 97.88 281 GLU A N 1
ATOM 2162 C CA . GLU A 1 281 ? 6.320 -7.856 5.661 1.00 97.88 281 GLU A CA 1
ATOM 2163 C C . GLU A 1 281 ? 6.647 -6.389 5.363 1.00 97.88 281 GLU A C 1
ATOM 2165 O O . GLU A 1 281 ? 7.657 -5.895 5.861 1.00 97.88 281 GLU A O 1
ATOM 2170 N N . MET A 1 282 ? 5.760 -5.669 4.664 1.00 98.12 282 MET A N 1
ATOM 2171 C CA . MET A 1 282 ? 5.962 -4.247 4.355 1.00 98.12 282 MET A CA 1
ATOM 2172 C C . MET A 1 282 ? 6.059 -3.381 5.612 1.00 98.12 282 MET A C 1
ATOM 2174 O O . MET A 1 282 ? 6.929 -2.516 5.696 1.00 98.12 282 MET A O 1
ATOM 2178 N N . TYR A 1 283 ? 5.209 -3.622 6.614 1.00 97.69 283 TYR A N 1
ATOM 2179 C CA . TYR A 1 283 ? 5.236 -2.854 7.861 1.00 97.69 283 TYR A CA 1
ATOM 2180 C C . TYR A 1 283 ? 6.549 -3.047 8.636 1.00 97.69 283 TYR A C 1
ATOM 2182 O O . TYR A 1 283 ? 7.113 -2.089 9.171 1.00 97.69 283 TYR A O 1
ATOM 2190 N N . ARG A 1 284 ? 7.067 -4.282 8.673 1.00 97.12 284 ARG A N 1
ATOM 2191 C CA . ARG A 1 284 ? 8.370 -4.593 9.290 1.00 97.12 284 ARG A CA 1
ATOM 2192 C C . ARG A 1 284 ? 9.543 -4.076 8.458 1.00 97.12 284 ARG A C 1
ATOM 2194 O O . ARG A 1 284 ? 10.554 -3.672 9.018 1.00 97.12 284 ARG A O 1
ATOM 2201 N N . ALA A 1 285 ? 9.422 -4.068 7.134 1.00 97.31 285 ALA A N 1
ATOM 2202 C CA . ALA A 1 285 ? 10.428 -3.487 6.253 1.00 97.31 285 ALA A CA 1
ATOM 2203 C C . ALA A 1 285 ? 10.506 -1.960 6.425 1.00 97.31 285 ALA A C 1
ATOM 2205 O O . ALA A 1 285 ? 11.592 -1.394 6.360 1.00 97.31 285 ALA A O 1
ATOM 2206 N N . ALA A 1 286 ? 9.382 -1.292 6.695 1.00 97.00 286 ALA A N 1
ATOM 2207 C CA . ALA A 1 286 ? 9.341 0.154 6.891 1.00 97.00 286 ALA A CA 1
ATOM 2208 C C . ALA A 1 286 ? 10.071 0.627 8.165 1.00 97.00 286 ALA A C 1
ATOM 2210 O O . ALA A 1 286 ? 10.628 1.723 8.146 1.00 97.00 286 ALA A O 1
ATOM 2211 N N . GLY A 1 287 ? 10.127 -0.173 9.241 1.00 94.50 287 GLY A N 1
ATOM 2212 C CA . GLY A 1 287 ? 10.731 0.241 10.515 1.00 94.50 287 GLY A CA 1
ATOM 2213 C C . GLY A 1 287 ? 11.146 -0.909 11.447 1.00 94.50 287 GLY A C 1
ATOM 2214 O O . GLY A 1 287 ? 10.604 -2.006 11.350 1.00 94.50 287 GLY A O 1
ATOM 2215 N N . PRO A 1 288 ? 12.091 -0.676 12.383 1.00 80.94 288 PRO A N 1
ATOM 2216 C CA . PRO A 1 288 ? 12.740 -1.709 13.208 1.00 80.94 288 PRO A CA 1
ATOM 2217 C C . PRO A 1 288 ? 11.862 -2.356 14.307 1.00 80.94 288 PRO A C 1
ATOM 2219 O O . PRO A 1 288 ? 12.382 -3.008 15.211 1.00 80.94 288 PRO A O 1
ATOM 2222 N N . GLY A 1 289 ? 10.537 -2.229 14.238 1.00 78.12 289 GLY A N 1
ATOM 2223 C CA . GLY A 1 289 ? 9.566 -2.930 15.086 1.00 78.12 289 GLY A CA 1
ATOM 2224 C C . GLY A 1 289 ? 9.420 -2.405 16.519 1.00 78.12 289 GLY A C 1
ATOM 2225 O O . GLY A 1 289 ? 8.300 -2.389 17.012 1.00 78.12 289 GLY A O 1
ATOM 2226 N N . LYS A 1 290 ? 10.508 -1.976 17.177 1.00 82.06 290 LYS A N 1
ATOM 2227 C CA . LYS A 1 290 ? 10.454 -1.380 18.527 1.00 82.06 290 LYS A CA 1
ATOM 2228 C C . LYS A 1 290 ? 10.023 0.083 18.497 1.00 82.06 290 LYS A C 1
ATOM 2230 O O . LYS A 1 290 ? 9.096 0.454 19.205 1.00 82.06 290 LYS A O 1
ATOM 2235 N N . ASP A 1 291 ? 10.667 0.865 17.637 1.00 89.75 291 ASP A N 1
ATOM 2236 C CA . ASP A 1 291 ? 10.365 2.282 17.464 1.00 89.75 291 ASP A CA 1
ATOM 2237 C C . ASP A 1 291 ? 9.460 2.465 16.249 1.00 89.75 291 ASP A C 1
ATOM 2239 O O . ASP A 1 291 ? 9.700 1.890 15.178 1.00 89.75 291 ASP A O 1
ATOM 2243 N N . ILE A 1 292 ? 8.423 3.278 16.431 1.00 92.81 292 ILE A N 1
ATOM 2244 C CA . ILE A 1 292 ? 7.526 3.672 15.346 1.00 92.81 292 ILE A CA 1
ATOM 2245 C C . ILE A 1 292 ? 8.226 4.741 14.518 1.00 92.81 292 ILE A C 1
ATOM 2247 O O . ILE A 1 292 ? 8.662 5.761 15.043 1.00 92.81 292 ILE A O 1
ATOM 2251 N N . VAL A 1 293 ? 8.310 4.519 13.210 1.00 93.94 293 VAL A N 1
ATOM 2252 C CA . VAL A 1 293 ? 8.918 5.475 12.275 1.00 93.94 293 VAL A CA 1
ATOM 2253 C C . VAL A 1 293 ? 7.864 6.096 11.352 1.00 93.94 293 VAL A C 1
ATOM 2255 O O . VAL A 1 293 ? 6.842 5.458 11.079 1.00 93.94 293 VAL A O 1
ATOM 2258 N N . PRO A 1 294 ? 8.098 7.307 10.808 1.00 94.38 294 PRO A N 1
ATOM 2259 C CA . PRO A 1 294 ? 7.147 7.971 9.914 1.00 94.38 294 PRO A CA 1
ATOM 2260 C C . PRO A 1 294 ? 6.713 7.118 8.716 1.00 94.38 294 PRO A C 1
ATOM 2262 O O . PRO A 1 294 ? 5.555 7.162 8.312 1.00 94.38 294 PRO A O 1
ATOM 2265 N N . GLU A 1 295 ? 7.610 6.301 8.157 1.00 95.44 295 GLU A N 1
ATOM 2266 C CA . GLU A 1 295 ? 7.295 5.414 7.037 1.00 95.44 295 GLU A CA 1
ATOM 2267 C C . GLU A 1 295 ? 6.189 4.397 7.376 1.00 95.44 295 GLU A C 1
ATOM 2269 O O . GLU A 1 295 ? 5.330 4.130 6.537 1.00 95.44 295 GLU A O 1
ATOM 2274 N N . GLN A 1 296 ? 6.147 3.867 8.604 1.00 96.31 296 GLN A N 1
ATOM 2275 C CA . GLN A 1 296 ? 5.093 2.935 9.029 1.00 96.31 296 GLN A CA 1
ATOM 2276 C C . GLN A 1 296 ? 3.720 3.611 9.072 1.00 96.31 296 GLN A C 1
ATOM 2278 O O . GLN A 1 296 ? 2.733 3.032 8.618 1.00 96.31 296 GLN A O 1
ATOM 2283 N N . ILE A 1 297 ? 3.664 4.857 9.545 1.00 95.12 297 ILE A N 1
ATOM 2284 C CA . ILE A 1 297 ? 2.432 5.656 9.570 1.00 95.12 297 ILE A CA 1
ATOM 2285 C C . ILE A 1 297 ? 1.963 5.969 8.151 1.00 95.12 297 ILE A C 1
ATOM 2287 O O . ILE A 1 297 ? 0.785 5.823 7.844 1.00 95.12 297 ILE A O 1
ATOM 2291 N N . VAL A 1 298 ? 2.881 6.331 7.254 1.00 95.06 298 VAL A N 1
ATOM 2292 C CA . VAL A 1 298 ? 2.560 6.596 5.842 1.00 95.06 298 VAL A CA 1
ATOM 2293 C C . VAL A 1 298 ? 1.972 5.363 5.173 1.00 95.06 298 VAL A C 1
ATOM 2295 O O . VAL A 1 298 ? 1.005 5.486 4.424 1.00 95.06 298 VAL A O 1
ATOM 2298 N N . LEU A 1 299 ? 2.522 4.178 5.454 1.00 96.56 299 LEU A N 1
ATOM 2299 C CA . LEU A 1 299 ? 1.983 2.922 4.943 1.00 96.56 299 LEU A CA 1
ATOM 2300 C C . LEU A 1 299 ? 0.559 2.677 5.459 1.00 96.56 299 LEU A C 1
ATOM 2302 O O . LEU A 1 299 ? -0.322 2.356 4.667 1.00 96.56 299 LEU A O 1
ATOM 2306 N N . LEU A 1 300 ? 0.316 2.858 6.760 1.00 96.06 300 LEU A N 1
ATOM 2307 C CA . LEU A 1 300 ? -1.023 2.711 7.339 1.00 96.06 300 LEU A CA 1
ATOM 2308 C C . LEU A 1 300 ? -2.009 3.730 6.754 1.00 96.06 300 LEU A C 1
ATOM 2310 O O . LEU A 1 300 ? -3.115 3.362 6.374 1.00 96.06 300 LEU A O 1
ATOM 2314 N N . HIS A 1 301 ? -1.611 4.992 6.606 1.00 93.12 301 HIS A N 1
ATOM 2315 C CA . HIS A 1 301 ? -2.451 6.012 5.985 1.00 93.12 301 HIS A CA 1
ATOM 2316 C C . HIS A 1 301 ? -2.752 5.718 4.515 1.00 93.12 301 HIS A C 1
ATOM 2318 O O . HIS A 1 301 ? -3.889 5.916 4.098 1.00 93.12 301 HIS A O 1
ATOM 2324 N N . ALA A 1 302 ? -1.779 5.211 3.751 1.00 93.00 302 ALA A N 1
ATOM 2325 C CA . ALA A 1 302 ? -1.985 4.783 2.369 1.00 93.00 302 ALA A CA 1
ATOM 2326 C C . ALA A 1 302 ? -2.999 3.632 2.264 1.00 93.00 302 ALA A C 1
ATOM 2328 O O . ALA A 1 302 ? -3.806 3.599 1.344 1.00 93.00 302 ALA A O 1
ATOM 2329 N N . ILE A 1 303 ? -2.976 2.695 3.215 1.00 94.00 303 ILE A N 1
ATOM 2330 C CA . ILE A 1 303 ? -3.953 1.600 3.299 1.00 94.00 303 ILE A CA 1
ATOM 2331 C C . ILE A 1 303 ? -5.329 2.156 3.663 1.00 94.00 303 ILE A C 1
ATOM 2333 O O . ILE A 1 303 ? -6.303 1.851 2.984 1.00 94.00 303 ILE A O 1
ATOM 2337 N N . ARG A 1 304 ? -5.403 3.019 4.683 1.00 92.62 304 ARG A N 1
ATOM 2338 C CA . ARG A 1 304 ? -6.654 3.647 5.124 1.00 92.62 304 ARG A CA 1
ATOM 2339 C C . ARG A 1 304 ? -7.320 4.457 4.009 1.00 92.62 304 ARG A C 1
ATOM 2341 O O . ARG A 1 304 ? -8.531 4.407 3.877 1.00 92.62 304 ARG A O 1
ATOM 2348 N N . SER A 1 305 ? -6.556 5.205 3.209 1.00 89.44 305 SER A N 1
ATOM 2349 C CA . SER A 1 305 ? -7.120 6.051 2.146 1.00 89.44 305 SER A CA 1
ATOM 2350 C C . SER A 1 305 ? -7.703 5.274 0.965 1.00 89.44 305 SER A C 1
ATOM 2352 O O . SER A 1 305 ? -8.487 5.836 0.209 1.00 89.44 305 SER A O 1
ATOM 2354 N N . GLU A 1 306 ? -7.302 4.015 0.787 1.00 88.06 306 GLU A N 1
ATOM 2355 C CA . GLU A 1 306 ? -7.723 3.166 -0.335 1.00 88.06 306 GLU A CA 1
ATOM 2356 C C . GLU A 1 306 ? -8.831 2.172 0.050 1.00 88.06 306 GLU A C 1
ATOM 2358 O O . GLU A 1 306 ? -9.359 1.463 -0.811 1.00 88.06 306 GLU A O 1
ATOM 2363 N N . GLN A 1 307 ? -9.214 2.114 1.329 1.00 82.06 307 GLN A N 1
ATOM 2364 C CA . GLN A 1 307 ? -10.409 1.397 1.759 1.00 82.06 307 GLN A CA 1
ATOM 2365 C C . GLN A 1 307 ? -11.632 2.217 1.337 1.00 82.06 307 GLN A C 1
ATOM 2367 O O . GLN A 1 307 ? -11.993 3.196 1.968 1.00 82.06 307 GLN A O 1
ATOM 2372 N N . ASN A 1 308 ? -12.235 1.847 0.209 1.00 77.69 308 ASN A N 1
ATOM 2373 C CA . ASN A 1 308 ? -13.525 2.374 -0.246 1.00 77.69 308 ASN A CA 1
ATOM 2374 C C . ASN A 1 308 ? -14.586 1.264 -0.158 1.00 77.69 308 ASN A C 1
ATOM 2376 O O . ASN A 1 308 ? -15.262 0.958 -1.137 1.00 77.69 308 ASN A O 1
ATOM 2380 N N . GLY A 1 309 ? -14.669 0.593 0.996 1.00 69.69 309 GLY A N 1
ATOM 2381 C CA . GLY A 1 309 ? -15.575 -0.542 1.230 1.00 69.69 309 GLY A CA 1
ATOM 2382 C C . GLY A 1 309 ? -15.076 -1.917 0.760 1.00 69.69 309 GLY A C 1
ATOM 2383 O O . GLY A 1 309 ? -15.621 -2.931 1.193 1.00 69.69 309 GLY A O 1
ATOM 2384 N N . ASP A 1 310 ? -14.014 -1.981 -0.047 1.00 79.44 310 ASP A N 1
ATOM 2385 C CA . ASP A 1 310 ? -13.379 -3.246 -0.431 1.00 79.44 310 ASP A CA 1
ATOM 2386 C C . ASP A 1 310 ? -12.304 -3.668 0.580 1.00 79.44 310 ASP A C 1
ATOM 2388 O O . ASP A 1 310 ? -11.430 -2.884 0.966 1.00 79.44 310 ASP A O 1
ATOM 2392 N N . ASN A 1 311 ? -12.308 -4.947 0.969 1.00 82.31 311 ASN A N 1
ATOM 2393 C CA . ASN A 1 311 ? -11.243 -5.489 1.807 1.00 82.31 311 ASN A CA 1
ATOM 2394 C C . ASN A 1 311 ? -9.951 -5.658 0.992 1.00 82.31 311 ASN A C 1
ATOM 2396 O O . ASN A 1 311 ? -9.810 -6.570 0.175 1.00 82.31 311 ASN A O 1
ATOM 2400 N N . ILE A 1 312 ? -8.987 -4.771 1.230 1.00 88.69 312 ILE A N 1
ATOM 2401 C CA . ILE A 1 312 ? -7.681 -4.760 0.557 1.00 88.69 312 ILE A CA 1
ATOM 2402 C C . ILE A 1 312 ? -6.648 -5.703 1.190 1.00 88.69 312 ILE A C 1
ATOM 2404 O O . ILE A 1 312 ? -5.589 -5.926 0.606 1.00 88.69 312 ILE A O 1
ATOM 2408 N N . LEU A 1 313 ? -6.912 -6.258 2.376 1.00 91.38 313 LEU A N 1
ATOM 2409 C CA . LEU A 1 313 ? -5.932 -7.038 3.130 1.00 91.38 313 LEU A CA 1
ATOM 2410 C C . LEU A 1 313 ? -6.030 -8.528 2.786 1.00 91.38 313 LEU A C 1
ATOM 2412 O O . LEU A 1 313 ? -6.869 -9.251 3.314 1.00 91.38 313 LEU A O 1
ATOM 2416 N N . GLY A 1 314 ? -5.125 -9.007 1.931 1.00 82.31 314 GLY A N 1
ATOM 2417 C CA . GLY A 1 314 ? -4.956 -10.432 1.633 1.00 82.31 314 GLY A CA 1
ATOM 2418 C C . GLY A 1 314 ? -6.044 -11.067 0.763 1.00 82.31 314 GLY A C 1
ATOM 2419 O O . GLY A 1 314 ? -6.069 -12.291 0.651 1.00 82.31 314 GLY A O 1
ATOM 2420 N N . CYS A 1 315 ? -6.921 -10.272 0.143 1.00 87.94 315 CYS A N 1
ATOM 2421 C CA . CYS A 1 315 ? -8.072 -10.770 -0.613 1.00 87.94 315 CYS A CA 1
ATOM 2422 C C . CYS A 1 315 ? -7.710 -11.592 -1.864 1.00 87.94 315 CYS A C 1
ATOM 2424 O O . CYS A 1 315 ? -8.441 -12.516 -2.208 1.00 87.94 315 CYS A O 1
ATOM 2426 N N . GLU A 1 316 ? -6.566 -11.343 -2.510 1.00 90.75 316 GLU A N 1
ATOM 2427 C CA . GLU A 1 316 ? -6.120 -12.118 -3.682 1.00 90.75 316 GLU A CA 1
ATOM 2428 C C . GLU A 1 316 ? -5.405 -13.427 -3.303 1.00 90.75 316 GLU A C 1
ATOM 2430 O O . GLU A 1 316 ? -5.315 -14.344 -4.117 1.00 90.75 316 GLU A O 1
ATOM 2435 N N . SER A 1 317 ? -4.899 -13.529 -2.071 1.00 89.38 317 SER A N 1
ATOM 2436 C CA . SER A 1 317 ? -4.127 -14.684 -1.580 1.00 89.38 317 SER A CA 1
ATOM 2437 C C . SER A 1 317 ? -4.962 -15.668 -0.746 1.00 89.38 317 SER A C 1
ATOM 2439 O O . SER A 1 317 ? -4.420 -16.600 -0.145 1.00 89.38 317 SER A O 1
ATOM 2441 N N . GLY A 1 318 ? -6.282 -15.469 -0.703 1.00 92.25 318 GLY A N 1
ATOM 2442 C CA . GLY A 1 318 ? -7.231 -16.310 0.020 1.00 92.25 318 GLY A CA 1
ATOM 2443 C C . GLY A 1 318 ? -7.325 -16.023 1.523 1.00 92.25 318 GLY A C 1
ATOM 2444 O O . GLY A 1 318 ? -6.601 -15.204 2.095 1.00 92.25 318 GLY A O 1
ATOM 2445 N N . SER A 1 319 ? -8.231 -16.745 2.187 1.00 92.81 319 SER A N 1
ATOM 2446 C CA . SER A 1 319 ? -8.626 -16.508 3.585 1.00 92.81 319 SER A CA 1
ATOM 2447 C C . SER A 1 319 ? -7.460 -16.517 4.579 1.00 92.81 319 SER A C 1
ATOM 2449 O O . SER A 1 319 ? -7.424 -15.693 5.489 1.00 92.81 319 SER A O 1
ATOM 2451 N N . LYS A 1 320 ? -6.458 -17.385 4.384 1.00 94.56 320 LYS A N 1
ATOM 2452 C CA . LYS A 1 320 ? -5.278 -17.468 5.262 1.00 94.56 320 LYS A CA 1
ATOM 2453 C C . LYS A 1 320 ? -4.443 -16.183 5.253 1.00 94.56 320 LYS A C 1
ATOM 2455 O O . LYS A 1 320 ? -3.969 -15.749 6.300 1.00 94.56 320 LYS A O 1
ATOM 2460 N N . ALA A 1 321 ? -4.238 -15.589 4.080 1.00 93.56 321 ALA A N 1
ATOM 2461 C CA . ALA A 1 321 ? -3.441 -14.374 3.935 1.00 93.56 321 ALA A CA 1
ATOM 2462 C C . ALA A 1 321 ? -4.177 -13.147 4.490 1.00 93.56 321 ALA A C 1
ATOM 2464 O O . ALA A 1 321 ? -3.575 -12.298 5.157 1.00 93.56 321 ALA A O 1
ATOM 2465 N N . MET A 1 322 ? -5.492 -13.100 4.271 1.00 95.19 322 MET A N 1
ATOM 2466 C CA . MET A 1 322 ? -6.380 -12.117 4.882 1.00 95.19 322 MET A CA 1
ATOM 2467 C C . MET A 1 322 ? -6.347 -12.214 6.410 1.00 95.19 322 MET A C 1
ATOM 2469 O O . MET A 1 322 ? -6.037 -11.218 7.066 1.00 95.19 322 MET A O 1
ATOM 2473 N N . LEU A 1 323 ? -6.552 -13.407 6.980 1.00 96.50 323 LEU A N 1
ATOM 2474 C CA . LEU A 1 323 ? -6.464 -13.635 8.425 1.00 96.50 323 LEU A CA 1
ATOM 2475 C C . LEU A 1 323 ? -5.100 -13.207 8.978 1.00 96.50 323 LEU A C 1
ATOM 2477 O O . LEU A 1 323 ? -5.043 -12.454 9.943 1.00 96.50 323 LEU A O 1
ATOM 2481 N N . SER A 1 324 ? -4.000 -13.601 8.330 1.00 96.62 324 SER A N 1
ATOM 2482 C CA . SER A 1 324 ? -2.649 -13.223 8.764 1.00 96.62 324 SER A CA 1
ATOM 2483 C C . SER A 1 324 ? -2.437 -11.706 8.823 1.00 96.62 324 SER A C 1
ATOM 2485 O O . SER A 1 324 ? -1.722 -11.231 9.705 1.00 96.62 324 SER A O 1
ATOM 2487 N N . SER A 1 325 ? -3.023 -10.946 7.894 1.00 97.06 325 SER A N 1
ATOM 2488 C CA . SER A 1 325 ? -2.890 -9.484 7.860 1.00 97.06 325 SER A CA 1
ATOM 2489 C C . SER A 1 325 ? -3.699 -8.817 8.978 1.00 97.06 325 SER A C 1
ATOM 2491 O O . SER A 1 325 ? -3.197 -7.909 9.638 1.00 97.06 325 SER A O 1
ATOM 2493 N N . HIS A 1 326 ? -4.912 -9.310 9.246 1.00 97.88 326 HIS A N 1
ATOM 2494 C CA . HIS A 1 326 ? -5.757 -8.809 10.334 1.00 97.88 326 HIS A CA 1
ATOM 2495 C C . HIS A 1 326 ? -5.192 -9.178 11.712 1.00 97.88 326 HIS A C 1
ATOM 2497 O O . HIS A 1 326 ? -5.106 -8.316 12.583 1.00 97.88 326 HIS A O 1
ATOM 2503 N N . MET A 1 327 ? -4.717 -10.416 11.893 1.00 98.12 327 MET A N 1
ATOM 2504 C CA . MET A 1 327 ? -4.031 -10.855 13.117 1.00 98.12 327 MET A CA 1
ATOM 2505 C C . MET A 1 327 ? -2.787 -10.009 13.392 1.00 98.12 327 MET A C 1
ATOM 2507 O O . MET A 1 327 ? -2.506 -9.655 14.534 1.00 98.12 327 MET A O 1
ATOM 2511 N N . PHE A 1 328 ? -2.037 -9.648 12.347 1.00 98.00 328 PHE A N 1
ATOM 2512 C CA . PHE A 1 328 ? -0.891 -8.761 12.494 1.00 98.00 328 PHE A CA 1
ATOM 2513 C C . PHE A 1 328 ? -1.297 -7.364 12.988 1.00 98.00 328 PHE A C 1
ATOM 2515 O O . PHE A 1 328 ? -0.684 -6.876 13.931 1.00 98.00 328 PHE A O 1
ATOM 2522 N N . LEU A 1 329 ? -2.336 -6.747 12.411 1.00 97.94 329 LEU A N 1
ATOM 2523 C CA . LEU A 1 329 ? -2.856 -5.449 12.868 1.00 97.94 329 LEU A CA 1
ATOM 2524 C C . LEU A 1 329 ? -3.367 -5.502 14.313 1.00 97.94 329 LEU A C 1
ATOM 2526 O O . LEU A 1 329 ? -3.074 -4.605 15.098 1.00 97.94 329 LEU A O 1
ATOM 2530 N N . ALA A 1 330 ? -4.082 -6.565 14.679 1.00 98.06 330 ALA A N 1
ATOM 2531 C CA . ALA A 1 330 ? -4.578 -6.766 16.035 1.00 98.06 330 ALA A CA 1
ATOM 2532 C C . ALA A 1 330 ? -3.435 -6.857 17.055 1.00 98.06 330 ALA A C 1
ATOM 2534 O O . ALA A 1 330 ? -3.420 -6.136 18.050 1.00 98.06 330 ALA A O 1
ATOM 2535 N N . ASN A 1 331 ? -2.424 -7.678 16.764 1.00 97.56 331 ASN A N 1
ATOM 2536 C CA . ASN A 1 331 ? -1.247 -7.812 17.619 1.00 97.56 331 ASN A CA 1
ATOM 2537 C C . ASN A 1 331 ? -0.412 -6.528 17.663 1.00 97.56 331 ASN A C 1
ATOM 2539 O O . ASN A 1 331 ? 0.155 -6.202 18.706 1.00 97.56 331 ASN A O 1
ATOM 2543 N N . LEU A 1 332 ? -0.346 -5.785 16.555 1.00 96.62 332 LEU A N 1
ATOM 2544 C CA . LEU A 1 332 ? 0.304 -4.479 16.499 1.00 96.62 332 LEU A CA 1
ATOM 2545 C C . LEU A 1 332 ? -0.396 -3.476 17.424 1.00 96.62 332 LEU A C 1
ATOM 2547 O O . LEU A 1 332 ? 0.286 -2.813 18.201 1.00 96.62 332 LEU A O 1
ATOM 2551 N N . TYR A 1 333 ? -1.732 -3.409 17.390 1.00 97.12 333 TYR A N 1
ATOM 2552 C CA . TYR A 1 333 ? -2.519 -2.563 18.292 1.00 97.12 333 TYR A CA 1
ATOM 2553 C C . TYR A 1 333 ? -2.216 -2.884 19.761 1.00 97.12 333 TYR A C 1
ATOM 2555 O O . TYR A 1 333 ? -1.835 -1.990 20.514 1.00 97.12 333 TYR A O 1
ATOM 2563 N N . VAL A 1 334 ? -2.311 -4.161 20.152 1.00 96.50 334 VAL A N 1
ATOM 2564 C CA . VAL A 1 334 ? -2.047 -4.606 21.533 1.00 96.50 334 VAL A CA 1
ATOM 2565 C C . VAL A 1 334 ? -0.613 -4.270 21.957 1.00 96.50 334 VAL A C 1
ATOM 2567 O O . VAL A 1 334 ? -0.395 -3.718 23.033 1.00 96.50 334 VAL A O 1
ATOM 2570 N N . SER A 1 335 ? 0.369 -4.542 21.094 1.00 94.75 335 SER A N 1
ATOM 2571 C CA . SER A 1 335 ? 1.785 -4.298 21.402 1.00 94.75 335 SER A CA 1
ATOM 2572 C C . SER A 1 335 ? 2.087 -2.811 21.601 1.00 94.75 335 SER A C 1
ATOM 2574 O O . SER A 1 335 ? 2.856 -2.455 22.487 1.00 94.75 335 SER A O 1
ATOM 2576 N N . ILE A 1 336 ? 1.487 -1.933 20.792 1.00 93.06 336 ILE A N 1
ATOM 2577 C CA . ILE A 1 336 ? 1.724 -0.486 20.867 1.00 93.06 336 ILE A CA 1
ATOM 2578 C C . ILE A 1 336 ? 1.100 0.124 22.125 1.00 93.06 336 ILE A C 1
ATOM 2580 O O . ILE A 1 336 ? 1.724 0.984 22.746 1.00 93.06 336 ILE A O 1
ATOM 2584 N N . GLN A 1 337 ? -0.074 -0.355 22.546 1.00 91.81 337 GLN A N 1
ATOM 2585 C CA . GLN A 1 337 ? -0.696 0.072 23.806 1.00 91.81 337 GLN A CA 1
ATOM 2586 C C . GLN A 1 337 ? 0.230 -0.190 25.005 1.00 91.81 337 GLN A C 1
ATOM 2588 O O . GLN A 1 337 ? 0.438 0.689 25.834 1.00 91.81 337 GLN A O 1
ATOM 2593 N N . GLN A 1 338 ? 0.889 -1.353 25.039 1.00 89.88 338 GLN A N 1
ATOM 2594 C CA . GLN A 1 338 ? 1.830 -1.710 26.109 1.00 89.88 338 GLN A CA 1
ATOM 2595 C C . GLN A 1 338 ? 3.111 -0.856 26.122 1.00 89.88 338 GLN A C 1
ATOM 2597 O O . GLN A 1 338 ? 3.766 -0.743 27.160 1.00 89.88 338 GLN A O 1
ATOM 2602 N N . VAL A 1 339 ? 3.506 -0.289 24.975 1.00 85.62 339 VAL A N 1
ATOM 2603 C CA . VAL A 1 339 ? 4.666 0.613 24.872 1.00 85.62 339 VAL A CA 1
ATOM 2604 C C . VAL A 1 339 ? 4.306 2.015 25.363 1.00 85.62 339 VAL A C 1
ATOM 2606 O O . VAL A 1 339 ? 5.100 2.618 26.084 1.00 85.62 339 VAL A O 1
ATOM 2609 N N . GLY A 1 340 ? 3.108 2.510 25.029 1.00 75.81 340 GLY A N 1
ATOM 2610 C CA . GLY A 1 340 ? 2.644 3.845 25.423 1.00 75.81 340 GLY A CA 1
ATOM 2611 C C . GLY A 1 340 ? 2.617 4.072 26.938 1.00 75.81 340 GLY A C 1
ATOM 2612 O O . GLY A 1 340 ? 2.874 5.179 27.399 1.00 75.81 340 GLY A O 1
ATOM 2613 N N . GLU A 1 341 ? 2.399 3.019 27.727 1.00 76.50 341 GLU A N 1
ATOM 2614 C CA . GLU A 1 341 ? 2.379 3.101 29.193 1.00 76.50 341 GLU A CA 1
ATOM 2615 C C . GLU A 1 341 ? 3.771 3.270 29.836 1.00 76.50 341 GLU A C 1
ATOM 2617 O O . GLU A 1 341 ? 3.856 3.621 31.013 1.00 76.50 341 GLU A O 1
ATOM 2622 N N . ARG A 1 342 ? 4.871 2.998 29.112 1.00 71.75 342 ARG A N 1
ATOM 2623 C CA . ARG A 1 342 ? 6.209 2.839 29.720 1.00 71.75 342 ARG A CA 1
ATOM 2624 C C . ARG A 1 342 ? 7.144 4.042 29.593 1.00 71.75 342 ARG A C 1
ATOM 2626 O O . ARG A 1 342 ? 8.001 4.188 30.460 1.00 71.75 342 ARG A O 1
ATOM 2633 N N . ASP A 1 343 ? 6.986 4.899 28.584 1.00 64.00 343 ASP A N 1
ATOM 2634 C CA . ASP A 1 343 ? 7.927 5.997 28.299 1.00 64.00 343 ASP A CA 1
ATOM 2635 C C . ASP A 1 343 ? 7.201 7.334 28.057 1.00 64.00 343 ASP A C 1
ATOM 2637 O O . ASP A 1 343 ? 6.914 7.730 26.931 1.00 64.00 343 ASP A O 1
ATOM 2641 N N . SER A 1 344 ? 6.911 8.068 29.137 1.00 62.78 344 SER A N 1
ATOM 2642 C CA . SER A 1 344 ? 6.069 9.279 29.113 1.00 62.78 344 SER A CA 1
ATOM 2643 C C . SER A 1 344 ? 6.762 10.575 28.666 1.00 62.78 344 SER A C 1
ATOM 2645 O O . SER A 1 344 ? 6.133 11.631 28.696 1.00 62.78 344 SER A O 1
ATOM 2647 N N . ASN A 1 345 ? 8.052 10.554 28.313 1.00 81.62 345 ASN A N 1
ATOM 2648 C CA . ASN A 1 345 ? 8.819 11.798 28.136 1.00 81.62 345 ASN A CA 1
ATOM 2649 C C . ASN A 1 345 ? 9.092 12.196 26.675 1.00 81.62 345 ASN A C 1
ATOM 2651 O O . ASN A 1 345 ? 9.477 13.343 26.446 1.00 81.62 345 ASN A O 1
ATOM 2655 N N . ASP A 1 346 ? 8.889 11.312 25.692 1.00 88.06 346 ASP A N 1
ATOM 2656 C CA . ASP A 1 346 ? 9.070 11.649 24.271 1.00 88.06 346 ASP A CA 1
ATOM 2657 C C . ASP A 1 346 ? 7.726 11.998 23.611 1.00 88.06 346 ASP A C 1
ATOM 2659 O O . ASP A 1 346 ? 6.955 11.134 23.188 1.00 88.06 346 ASP A O 1
ATOM 2663 N N . THR A 1 347 ? 7.448 13.299 23.515 1.00 88.38 347 THR A N 1
ATOM 2664 C CA . THR A 1 347 ? 6.213 13.829 22.919 1.00 88.38 347 THR A CA 1
ATOM 2665 C C . THR A 1 347 ? 6.064 13.477 21.440 1.00 88.38 347 THR A C 1
ATOM 2667 O O . THR A 1 347 ? 4.939 13.311 20.967 1.00 88.38 347 THR A O 1
ATOM 2670 N N . MET A 1 348 ? 7.171 13.340 20.701 1.00 88.88 348 MET A N 1
ATOM 2671 C CA . MET A 1 348 ? 7.124 12.964 19.291 1.00 88.88 348 MET A CA 1
ATOM 2672 C C . MET A 1 348 ? 6.731 11.497 19.158 1.00 88.88 348 MET A C 1
ATOM 2674 O O . MET A 1 348 ? 5.831 11.177 18.382 1.00 88.88 348 MET A O 1
ATOM 2678 N N . GLN A 1 349 ? 7.350 10.619 19.947 1.00 88.94 349 GLN A N 1
ATOM 2679 C CA . GLN A 1 349 ? 7.022 9.198 19.930 1.00 88.94 349 GLN A CA 1
ATOM 2680 C C . GLN A 1 349 ? 5.566 8.945 20.343 1.00 88.94 349 GLN A C 1
ATOM 2682 O O . GLN A 1 349 ? 4.895 8.127 19.716 1.00 88.94 349 GLN A O 1
ATOM 2687 N N . HIS A 1 350 ? 5.046 9.697 21.318 1.00 89.50 350 HIS A N 1
ATOM 2688 C CA . HIS A 1 350 ? 3.637 9.630 21.714 1.00 89.50 350 HIS A CA 1
ATOM 2689 C C . HIS A 1 350 ? 2.686 9.967 20.554 1.00 89.50 350 HIS A C 1
ATOM 2691 O O . HIS A 1 350 ? 1.768 9.203 20.263 1.00 89.50 350 HIS A O 1
ATOM 2697 N N . ALA A 1 351 ? 2.944 11.058 19.825 1.00 90.94 351 ALA A N 1
ATOM 2698 C CA . ALA A 1 351 ? 2.121 11.444 18.676 1.00 90.94 351 ALA A CA 1
ATOM 2699 C C . ALA A 1 351 ? 2.155 10.391 17.547 1.00 90.94 351 ALA A C 1
ATOM 2701 O O . ALA A 1 351 ? 1.144 10.131 16.890 1.00 90.94 351 ALA A O 1
ATOM 2702 N N . LEU A 1 352 ? 3.312 9.752 17.326 1.00 91.81 352 LEU A N 1
ATOM 2703 C CA . LEU A 1 352 ? 3.441 8.653 16.363 1.00 91.81 352 LEU A CA 1
ATOM 2704 C C . LEU A 1 352 ? 2.648 7.415 16.818 1.00 91.81 352 LEU A C 1
ATOM 2706 O O . LEU A 1 352 ? 1.957 6.801 16.005 1.00 91.81 352 LEU A O 1
ATOM 2710 N N . VAL A 1 353 ? 2.710 7.073 18.108 1.00 92.50 353 VAL A N 1
ATOM 2711 C CA . VAL A 1 353 ? 1.942 5.980 18.729 1.00 92.50 353 VAL A CA 1
ATOM 2712 C C . VAL A 1 353 ? 0.438 6.194 18.557 1.00 92.50 353 VAL A C 1
ATOM 2714 O O . VAL A 1 353 ? -0.244 5.299 18.053 1.00 92.50 353 VAL A O 1
ATOM 2717 N N . GLU A 1 354 ? -0.074 7.380 18.888 1.00 91.75 354 GLU A N 1
ATOM 2718 C CA . GLU A 1 354 ? -1.491 7.726 18.714 1.00 91.75 354 GLU A CA 1
ATOM 2719 C C . GLU A 1 354 ? -1.934 7.617 17.250 1.00 91.75 354 GLU A C 1
ATOM 2721 O O . GLU A 1 354 ? -2.981 7.039 16.950 1.00 91.75 354 GLU A O 1
ATOM 2726 N N . SER A 1 355 ? -1.108 8.108 16.320 1.00 93.12 355 SER A N 1
ATOM 2727 C CA . SER A 1 355 ? -1.379 8.028 14.882 1.00 93.12 355 SER A CA 1
ATOM 2728 C C . SER A 1 355 ? -1.476 6.581 14.383 1.00 93.12 355 SER A C 1
ATOM 2730 O O . SER A 1 355 ? -2.370 6.252 13.590 1.00 93.12 355 SER A O 1
ATOM 2732 N N . VAL A 1 356 ? -0.603 5.691 14.871 1.00 94.44 356 VAL A N 1
ATOM 2733 C CA . VAL A 1 356 ? -0.665 4.263 14.536 1.00 94.44 356 VAL A CA 1
ATOM 2734 C C . VAL A 1 356 ? -1.898 3.607 15.142 1.00 94.44 356 VAL A C 1
ATOM 2736 O O . VAL A 1 356 ? -2.616 2.927 14.411 1.00 94.44 356 VAL A O 1
ATOM 2739 N N . ILE A 1 357 ? -2.172 3.824 16.434 1.00 95.56 357 ILE A N 1
ATOM 2740 C CA . ILE A 1 357 ? -3.363 3.294 17.119 1.00 95.56 357 ILE A CA 1
ATOM 2741 C C . ILE A 1 357 ? -4.608 3.632 16.310 1.00 95.56 357 ILE A C 1
ATOM 2743 O O . ILE A 1 357 ? -5.376 2.741 15.943 1.00 95.56 357 ILE A O 1
ATOM 2747 N N . LEU A 1 358 ? -4.766 4.909 15.977 1.00 95.25 358 LEU A N 1
ATOM 2748 C CA . LEU A 1 358 ? -5.931 5.382 15.260 1.00 95.25 358 LEU A CA 1
ATOM 2749 C C . LEU A 1 358 ? -6.038 4.762 13.865 1.00 95.25 358 LEU A C 1
ATOM 2751 O O . LEU A 1 358 ? -7.100 4.277 13.483 1.00 95.25 358 LEU A O 1
ATOM 2755 N N . SER A 1 359 ? -4.933 4.726 13.118 1.00 95.94 359 SER A N 1
ATOM 2756 C CA . SER A 1 359 ? -4.925 4.157 11.769 1.00 95.94 359 SER A CA 1
ATOM 2757 C C . SER A 1 359 ? -5.228 2.659 11.777 1.00 95.94 359 SER A C 1
ATOM 2759 O O . SER A 1 359 ? -5.959 2.184 10.915 1.00 95.94 359 SER A O 1
ATOM 2761 N N . VAL A 1 360 ? -4.711 1.907 12.752 1.00 97.62 360 VAL A N 1
ATOM 2762 C CA . VAL A 1 360 ? -4.992 0.471 12.894 1.00 97.62 360 VAL A CA 1
ATOM 2763 C C . VAL A 1 360 ? -6.463 0.231 13.232 1.00 97.62 360 VAL A C 1
ATOM 2765 O O . VAL A 1 360 ? -7.088 -0.634 12.616 1.00 97.62 360 VAL A O 1
ATOM 2768 N N . VAL A 1 361 ? -7.025 1.004 14.167 1.00 97.62 361 VAL A N 1
ATOM 2769 C CA . VAL A 1 361 ? -8.448 0.915 14.527 1.00 97.62 361 VAL A CA 1
ATOM 2770 C C . VAL A 1 361 ? -9.328 1.252 13.328 1.00 97.62 361 VAL A C 1
ATOM 2772 O O . VAL A 1 361 ? -10.297 0.540 13.079 1.00 97.62 361 VAL A O 1
ATOM 2775 N N . ASP A 1 362 ? -8.975 2.279 12.553 1.00 95.81 362 ASP A N 1
ATOM 2776 C CA . ASP A 1 362 ? -9.701 2.637 11.336 1.00 95.81 362 ASP A CA 1
ATOM 2777 C C . ASP A 1 362 ? -9.652 1.524 10.287 1.00 95.81 362 ASP A C 1
ATOM 2779 O O . ASP A 1 362 ? -10.698 1.121 9.779 1.00 95.81 362 ASP A O 1
ATOM 2783 N N . ILE A 1 363 ? -8.458 0.988 10.012 1.00 96.38 363 ILE A N 1
ATOM 2784 C CA . ILE A 1 363 ? -8.256 -0.055 8.998 1.00 96.38 363 ILE A CA 1
ATOM 2785 C C . ILE A 1 363 ? -9.039 -1.322 9.342 1.00 96.38 363 ILE A C 1
ATOM 2787 O O . ILE A 1 363 ? -9.689 -1.906 8.471 1.00 96.38 363 ILE A O 1
ATOM 2791 N N . LEU A 1 364 ? -8.973 -1.758 10.604 1.00 97.38 364 LEU A N 1
ATOM 2792 C CA . LEU A 1 364 ? -9.725 -2.916 11.083 1.00 97.38 364 LEU A CA 1
ATOM 2793 C C . LEU A 1 364 ? -11.226 -2.620 11.126 1.00 97.38 364 LEU A C 1
ATOM 2795 O O . LEU A 1 364 ? -12.029 -3.461 10.725 1.00 97.38 364 LEU A O 1
ATOM 2799 N N . GLY A 1 365 ? -11.606 -1.434 11.604 1.00 96.38 365 GLY A N 1
ATOM 2800 C CA . GLY A 1 365 ? -12.996 -1.017 11.736 1.00 96.38 365 GLY A CA 1
ATOM 2801 C C . GLY A 1 365 ? -13.699 -1.008 10.388 1.00 96.38 365 GLY A C 1
ATOM 2802 O O . GLY A 1 365 ? -14.810 -1.509 10.280 1.00 96.38 365 GLY A O 1
ATOM 2803 N N . GLU A 1 366 ? -13.044 -0.512 9.347 1.00 94.38 366 GLU A N 1
ATOM 2804 C CA . GLU A 1 366 ? -13.587 -0.519 7.993 1.00 94.38 366 GLU A CA 1
ATOM 2805 C C . GLU A 1 366 ? -13.521 -1.904 7.336 1.00 94.38 366 GLU A C 1
ATOM 2807 O O . GLU A 1 366 ? -14.526 -2.390 6.816 1.00 94.38 366 GLU A O 1
ATOM 2812 N N . GLY A 1 367 ? -12.378 -2.592 7.432 1.00 93.81 367 GLY A N 1
ATOM 2813 C CA . GLY A 1 367 ? -12.169 -3.892 6.786 1.00 93.81 367 GLY A CA 1
ATOM 2814 C C . GLY A 1 367 ? -13.086 -5.012 7.293 1.00 93.81 367 GLY A C 1
ATOM 2815 O O . GLY A 1 367 ? -13.465 -5.890 6.519 1.00 93.81 367 GLY A O 1
ATOM 2816 N N . LEU A 1 368 ? -13.478 -4.981 8.572 1.00 95.62 368 LEU A N 1
ATOM 2817 C CA . LEU A 1 368 ? -14.326 -6.007 9.198 1.00 95.62 368 LEU A CA 1
ATOM 2818 C C . LEU A 1 368 ? -15.834 -5.740 9.070 1.00 95.62 368 LEU A C 1
ATOM 2820 O O . LEU A 1 368 ? -16.628 -6.578 9.506 1.00 95.62 368 LEU A O 1
ATOM 2824 N N . GLY A 1 369 ? -16.229 -4.596 8.503 1.00 92.62 369 GLY A N 1
ATOM 2825 C CA . GLY A 1 369 ? -17.630 -4.178 8.390 1.00 92.62 369 GLY A CA 1
ATOM 2826 C C . GLY A 1 369 ? -18.435 -4.895 7.301 1.00 92.62 369 GLY A C 1
ATOM 2827 O O . GLY A 1 369 ? -19.650 -4.726 7.240 1.00 92.62 369 GLY A O 1
ATOM 2828 N N . THR A 1 370 ? -17.790 -5.691 6.443 1.00 91.44 370 THR A N 1
ATOM 2829 C CA . THR A 1 370 ? -18.466 -6.426 5.364 1.00 91.44 370 THR A CA 1
ATOM 2830 C C . THR A 1 370 ? -18.910 -7.827 5.807 1.00 91.44 370 THR A C 1
ATOM 2832 O O . THR A 1 370 ? -18.249 -8.516 6.597 1.00 91.44 370 THR A O 1
ATOM 2835 N N . ASP A 1 371 ? -20.080 -8.244 5.314 1.00 93.44 371 ASP A N 1
ATOM 2836 C CA . ASP A 1 371 ? -20.687 -9.539 5.629 1.00 93.44 371 ASP A CA 1
ATOM 2837 C C . ASP A 1 371 ? -20.224 -10.609 4.632 1.00 93.44 371 ASP A C 1
ATOM 2839 O O . ASP A 1 371 ? -20.862 -10.862 3.609 1.00 93.44 371 ASP A O 1
ATOM 2843 N N . THR A 1 372 ? -19.062 -11.203 4.909 1.00 93.69 372 THR A N 1
ATOM 2844 C CA . THR A 1 372 ? -18.545 -12.362 4.171 1.00 93.69 372 THR A CA 1
ATOM 2845 C C . THR A 1 372 ? -18.195 -13.502 5.123 1.00 93.69 372 THR A C 1
ATOM 2847 O O . THR A 1 372 ? -17.871 -13.283 6.296 1.00 93.69 372 THR A O 1
ATOM 2850 N N . VAL A 1 373 ? -18.235 -14.738 4.614 1.00 94.69 373 VAL A N 1
ATOM 2851 C CA . VAL A 1 373 ? -17.920 -15.950 5.392 1.00 94.69 373 VAL A CA 1
ATOM 2852 C C . VAL A 1 373 ? -16.481 -15.907 5.901 1.00 94.69 373 VAL A C 1
ATOM 2854 O O . VAL A 1 373 ? -16.199 -16.259 7.047 1.00 94.69 373 VAL A O 1
ATOM 2857 N N . GLU A 1 374 ? -15.558 -15.433 5.069 1.00 94.56 374 GLU A N 1
ATOM 2858 C CA . GLU A 1 374 ? -14.155 -15.322 5.430 1.00 94.56 374 GLU A CA 1
ATOM 2859 C C . GLU A 1 374 ? -13.951 -14.306 6.554 1.00 94.56 374 GLU A C 1
ATOM 2861 O O . GLU A 1 374 ? -13.212 -14.580 7.499 1.00 94.56 374 GLU A O 1
ATOM 2866 N N . LEU A 1 375 ? -14.633 -13.158 6.497 1.00 94.81 375 LEU A N 1
ATOM 2867 C CA . LEU A 1 375 ? -14.539 -12.147 7.544 1.00 94.81 375 LEU A CA 1
ATOM 2868 C C . LEU A 1 375 ? -15.221 -12.570 8.839 1.00 94.81 375 LEU A C 1
ATOM 2870 O O . LEU A 1 375 ? -14.732 -12.210 9.906 1.00 94.81 375 LEU A O 1
ATOM 2874 N N . ALA A 1 376 ? -16.280 -13.380 8.782 1.00 95.75 376 ALA A N 1
ATOM 2875 C CA . ALA A 1 376 ? -16.849 -13.994 9.980 1.00 95.75 376 ALA A CA 1
ATOM 2876 C C . ALA A 1 376 ? -15.809 -14.859 10.712 1.00 95.75 376 ALA A C 1
ATOM 2878 O O . ALA A 1 376 ? -15.655 -14.741 11.928 1.00 95.75 376 ALA A O 1
ATOM 2879 N N . SER A 1 377 ? -15.026 -15.652 9.969 1.00 96.56 377 SER A N 1
ATOM 2880 C 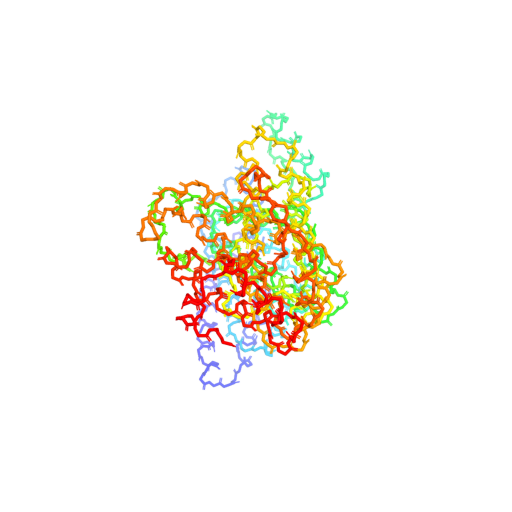CA . SER A 1 377 ? -13.912 -16.418 10.541 1.00 96.56 377 SER A CA 1
ATOM 2881 C C . SER A 1 377 ? -12.809 -15.514 11.092 1.00 96.56 377 SER A C 1
ATOM 2883 O O . SER A 1 377 ? -12.265 -15.812 12.152 1.00 96.56 377 SER A O 1
ATOM 2885 N N . VAL A 1 378 ? -12.479 -14.412 10.407 1.00 97.12 378 VAL A N 1
ATOM 2886 C CA . VAL A 1 378 ? -11.488 -13.445 10.904 1.00 97.12 378 VAL A CA 1
ATOM 2887 C C . VAL A 1 378 ? -11.958 -12.811 12.213 1.00 97.12 378 VAL A C 1
ATOM 2889 O O . VAL A 1 378 ? -11.181 -12.772 13.160 1.00 97.12 378 VAL A O 1
ATOM 2892 N N . ARG A 1 379 ? -13.219 -12.366 12.305 1.00 97.38 379 ARG A N 1
ATOM 2893 C CA . ARG A 1 379 ? -13.798 -11.795 13.535 1.00 97.38 379 ARG A CA 1
ATOM 2894 C C . ARG A 1 379 ? -13.701 -12.768 14.710 1.00 97.38 379 ARG A C 1
ATOM 2896 O O . ARG A 1 379 ? -13.241 -12.368 15.777 1.00 97.38 379 ARG A O 1
ATOM 2903 N N . ALA A 1 380 ? -14.060 -14.035 14.491 1.00 97.06 380 ALA A N 1
ATOM 2904 C CA . ALA A 1 380 ? -13.951 -15.079 15.508 1.00 97.06 380 ALA A CA 1
ATOM 2905 C C . ALA A 1 380 ? -12.501 -15.260 15.985 1.00 97.06 380 ALA A C 1
ATOM 2907 O O . ALA A 1 380 ? -12.238 -15.110 17.176 1.00 97.06 380 ALA A O 1
ATOM 2908 N N . CYS A 1 381 ? -11.550 -15.465 15.065 1.00 97.88 381 CYS A N 1
ATOM 2909 C CA . CYS A 1 381 ? -10.132 -15.617 15.409 1.00 97.88 381 CYS A CA 1
ATOM 2910 C C . CYS A 1 381 ? -9.570 -14.389 16.135 1.00 97.88 381 CYS A C 1
ATOM 2912 O O . CYS A 1 381 ? -8.867 -14.536 17.128 1.00 97.88 381 CYS A O 1
ATOM 2914 N N . LEU A 1 382 ? -9.895 -13.171 15.689 1.00 97.62 382 LEU A N 1
ATOM 2915 C CA . LEU A 1 382 ? -9.465 -11.949 16.374 1.00 97.62 382 LEU A CA 1
ATOM 2916 C C . LEU A 1 382 ? -9.993 -11.891 17.814 1.00 97.62 382 LEU A C 1
ATOM 2918 O O . LEU A 1 382 ? -9.263 -11.473 18.709 1.00 97.62 382 LEU A O 1
ATOM 2922 N N . GLY A 1 383 ? -11.234 -12.322 18.040 1.00 95.12 383 GLY A N 1
ATOM 2923 C CA . GLY A 1 383 ? -11.843 -12.378 19.365 1.00 95.12 383 GLY A CA 1
ATOM 2924 C C . GLY A 1 383 ? -11.229 -13.414 20.300 1.00 95.12 383 GLY A C 1
ATOM 2925 O O . GLY A 1 383 ? -11.086 -13.146 21.489 1.00 95.12 383 GLY A O 1
ATOM 2926 N N . THR A 1 384 ? -10.886 -14.593 19.780 1.00 95.50 384 THR A N 1
ATOM 2927 C CA . THR A 1 384 ? -10.479 -15.743 20.604 1.00 95.50 384 THR A CA 1
ATOM 2928 C C . THR A 1 384 ? -8.971 -15.945 20.694 1.00 95.50 384 THR A C 1
ATOM 2930 O O . THR A 1 384 ? -8.494 -16.524 21.664 1.00 95.50 384 THR A O 1
ATOM 2933 N N . GLU A 1 385 ? -8.211 -15.512 19.686 1.00 96.81 385 GLU A N 1
ATOM 2934 C CA . GLU A 1 385 ? -6.765 -15.754 19.579 1.00 96.81 385 GLU A CA 1
ATOM 2935 C C . GLU A 1 385 ? -5.916 -14.507 19.868 1.00 96.81 385 GLU A C 1
ATOM 2937 O O . GLU A 1 385 ? -4.687 -14.581 19.831 1.00 96.81 385 GLU A O 1
ATOM 2942 N N . THR A 1 386 ? -6.535 -13.355 20.145 1.00 96.50 386 THR A N 1
ATOM 2943 C CA . THR A 1 386 ? -5.819 -12.111 20.466 1.00 96.50 386 THR A CA 1
ATOM 2944 C C . THR A 1 386 ? -6.426 -11.400 21.671 1.00 96.50 386 THR A C 1
ATOM 2946 O O . THR A 1 386 ? -7.583 -11.614 22.022 1.00 96.50 386 THR A O 1
ATOM 2949 N N . GLU A 1 387 ? -5.667 -10.483 22.272 1.00 97.38 387 GLU A N 1
ATOM 2950 C CA . GLU A 1 387 ? -6.154 -9.602 23.344 1.00 97.38 387 GLU A CA 1
ATOM 2951 C C . GLU A 1 387 ? -6.862 -8.344 22.807 1.00 97.38 387 GLU A C 1
ATOM 2953 O O . GLU A 1 387 ? -7.172 -7.428 23.568 1.00 97.38 387 GLU A O 1
ATOM 2958 N N . LEU A 1 388 ? -7.145 -8.278 21.498 1.00 97.81 388 LEU A N 1
ATOM 2959 C CA . LEU A 1 388 ? -7.648 -7.072 20.841 1.00 97.81 388 LEU A CA 1
ATOM 2960 C C . LEU A 1 388 ? -8.922 -6.533 21.501 1.00 97.81 388 LEU A C 1
ATOM 2962 O O . LEU A 1 388 ? -8.988 -5.348 21.809 1.00 97.81 388 LEU A O 1
ATOM 2966 N N . VAL A 1 389 ? -9.923 -7.385 21.746 1.00 97.69 389 VAL A N 1
ATOM 2967 C CA . VAL A 1 389 ? -11.201 -6.961 22.352 1.00 97.69 389 VAL A CA 1
ATOM 2968 C C . VAL A 1 389 ? -10.980 -6.391 23.753 1.00 97.69 389 VAL A C 1
ATOM 2970 O O . VAL A 1 389 ? -11.571 -5.368 24.098 1.00 97.69 389 VAL A O 1
ATOM 2973 N N . HIS A 1 390 ? -10.093 -7.008 24.536 1.00 97.38 390 HIS A N 1
ATOM 2974 C CA . HIS A 1 390 ? -9.746 -6.539 25.872 1.00 97.38 390 HIS A CA 1
ATOM 2975 C C . HIS A 1 390 ? -9.075 -5.161 25.825 1.00 97.38 390 HIS A C 1
ATOM 2977 O O . HIS A 1 390 ? -9.540 -4.223 26.474 1.00 97.38 390 HIS A O 1
ATOM 2983 N N . SER A 1 391 ? -8.044 -5.000 24.992 1.00 97.44 391 SER A N 1
ATOM 2984 C CA . SER A 1 391 ? -7.331 -3.728 24.844 1.00 97.44 391 SER A CA 1
ATOM 2985 C C . SER A 1 391 ? -8.203 -2.618 24.239 1.00 97.44 391 SER A C 1
ATOM 2987 O O . SER A 1 391 ? -8.068 -1.456 24.618 1.00 97.44 391 SER A O 1
ATOM 2989 N N . LEU A 1 392 ? -9.114 -2.941 23.313 1.00 98.12 392 LEU A N 1
ATOM 2990 C CA . LEU A 1 392 ? -10.091 -1.983 22.781 1.00 98.12 392 LEU A CA 1
ATOM 2991 C C . LEU A 1 392 ? -11.069 -1.526 23.864 1.00 98.12 392 LEU A C 1
ATOM 2993 O O . LEU A 1 392 ? -11.348 -0.335 23.964 1.00 98.12 392 LEU A O 1
ATOM 2997 N N . ALA A 1 393 ? -11.567 -2.454 24.684 1.00 97.75 393 ALA A N 1
ATOM 2998 C CA . ALA A 1 393 ? -12.495 -2.149 25.765 1.00 97.75 393 ALA A CA 1
ATOM 2999 C C . ALA A 1 393 ? -11.866 -1.259 26.844 1.00 97.75 393 ALA A C 1
ATOM 3001 O O . ALA A 1 393 ? -12.505 -0.311 27.299 1.00 97.75 393 ALA A O 1
ATOM 3002 N N . ILE A 1 394 ? -10.612 -1.533 27.221 1.00 96.31 394 ILE A N 1
ATOM 3003 C CA . ILE A 1 394 ? -9.861 -0.688 28.156 1.00 96.31 394 ILE A CA 1
ATOM 3004 C C . ILE A 1 394 ? -9.683 0.713 27.577 1.00 96.31 394 ILE A C 1
ATOM 3006 O O . ILE A 1 394 ? -10.049 1.683 28.234 1.00 96.31 394 ILE A O 1
ATOM 3010 N N . ASN A 1 395 ? -9.197 0.826 26.338 1.00 96.50 395 ASN A N 1
ATOM 3011 C CA . ASN A 1 395 ? -8.983 2.125 25.701 1.00 96.50 395 ASN A CA 1
ATOM 3012 C C . ASN A 1 395 ? -10.301 2.914 25.572 1.00 96.50 395 ASN A C 1
ATOM 3014 O O . ASN A 1 395 ? -10.358 4.096 25.904 1.00 96.50 395 ASN A O 1
ATOM 3018 N N . LEU A 1 396 ? -11.399 2.240 25.204 1.00 97.50 396 LEU A N 1
ATOM 3019 C CA . LEU A 1 396 ? -12.728 2.849 25.171 1.00 97.50 396 LEU A CA 1
ATOM 3020 C C . LEU A 1 396 ? -13.172 3.344 26.559 1.00 97.50 396 LEU A C 1
ATOM 3022 O O . LEU A 1 396 ? -13.755 4.423 26.669 1.00 97.50 396 LEU A O 1
ATOM 3026 N N . GLY A 1 397 ? -12.890 2.583 27.618 1.00 95.69 397 GLY A N 1
ATOM 3027 C CA . GLY A 1 397 ? -13.166 2.990 28.996 1.00 95.69 397 GLY A CA 1
ATOM 3028 C C . GLY A 1 397 ? -12.366 4.219 29.409 1.00 95.69 397 GLY A C 1
ATOM 3029 O O . GLY A 1 397 ? -12.940 5.163 29.947 1.00 95.69 397 GLY A O 1
ATOM 3030 N N . VAL A 1 398 ? -11.071 4.240 29.088 1.00 94.50 398 VAL A N 1
ATOM 3031 C CA . VAL A 1 398 ? -10.162 5.356 29.379 1.00 94.50 398 VAL A CA 1
ATOM 3032 C C . VAL A 1 398 ? -10.626 6.640 28.684 1.00 94.50 398 VAL A C 1
ATOM 3034 O O . VAL A 1 398 ? -10.811 7.669 29.336 1.00 94.50 398 VAL A O 1
ATOM 3037 N N . ILE A 1 399 ? -10.886 6.604 27.375 1.00 95.94 399 ILE A N 1
ATOM 3038 C CA . ILE A 1 399 ? -11.339 7.807 26.661 1.00 95.94 399 ILE A CA 1
ATOM 3039 C C . ILE A 1 399 ? -12.717 8.275 27.151 1.00 95.94 399 ILE A C 1
ATOM 3041 O O . ILE A 1 399 ? -12.923 9.472 27.352 1.00 95.94 399 ILE A O 1
ATOM 3045 N N . THR A 1 400 ? -13.640 7.347 27.423 1.00 94.94 400 THR A N 1
ATOM 3046 C CA . THR A 1 400 ? -14.982 7.678 27.931 1.00 94.94 400 THR A CA 1
ATOM 3047 C C . THR A 1 400 ? -14.908 8.333 29.310 1.00 94.94 400 THR A C 1
ATOM 3049 O O . THR A 1 400 ? -15.582 9.339 29.544 1.00 94.94 400 THR A O 1
ATOM 3052 N N . ASP A 1 401 ? -14.067 7.818 30.209 1.00 93.56 401 ASP A N 1
ATOM 3053 C CA . ASP A 1 401 ? -13.858 8.395 31.540 1.00 93.56 401 ASP A CA 1
ATOM 3054 C C . ASP A 1 401 ? -13.209 9.769 31.455 1.00 93.56 401 ASP A C 1
ATOM 3056 O O . ASP A 1 401 ? -13.664 10.700 32.113 1.00 93.56 401 ASP A O 1
ATOM 3060 N N . THR A 1 402 ? -12.187 9.918 30.612 1.00 94.06 402 THR A N 1
ATOM 3061 C CA . THR A 1 402 ? -11.478 11.189 30.423 1.00 94.06 402 THR A CA 1
ATOM 3062 C C . THR A 1 402 ? -12.440 12.281 29.961 1.00 94.06 402 THR A C 1
ATOM 3064 O O . THR A 1 402 ? -12.497 13.358 30.560 1.00 94.06 402 THR A O 1
ATOM 3067 N N . ILE A 1 403 ? -13.267 11.982 28.952 1.00 94.19 403 ILE A N 1
ATOM 3068 C CA . ILE A 1 403 ? -14.298 12.903 28.461 1.00 94.19 403 ILE A CA 1
ATOM 3069 C C . ILE A 1 403 ? -15.331 13.186 29.559 1.00 94.19 403 ILE A C 1
ATOM 3071 O O . ILE A 1 403 ? -15.715 14.339 29.752 1.00 94.19 403 ILE A O 1
ATOM 3075 N N . SER A 1 404 ? -15.774 12.165 30.295 1.00 91.19 404 SER A N 1
ATOM 3076 C CA . SER A 1 404 ? -16.794 12.321 31.339 1.00 91.19 404 SER A CA 1
ATOM 3077 C C . SER A 1 404 ? -16.302 13.189 32.499 1.00 91.19 404 SER A C 1
ATOM 3079 O O . SER A 1 404 ? -17.007 14.106 32.916 1.00 91.19 404 SER A O 1
ATOM 3081 N N . VAL A 1 405 ? -15.075 12.965 32.978 1.00 91.62 405 VAL A N 1
ATOM 3082 C CA . VAL A 1 405 ? -14.437 13.756 34.043 1.00 91.62 405 VAL A CA 1
ATOM 3083 C C . VAL A 1 405 ? -14.238 15.201 33.591 1.00 91.62 405 VAL A C 1
ATOM 3085 O O . VAL A 1 405 ? -14.622 16.126 34.306 1.00 91.62 405 VAL A O 1
ATOM 3088 N N . LYS A 1 406 ? -13.735 15.416 32.367 1.00 93.50 406 LYS A N 1
ATOM 3089 C CA . LYS A 1 406 ? -13.591 16.755 31.763 1.00 93.50 406 LYS A CA 1
ATOM 3090 C C . LYS A 1 406 ? -14.923 17.522 31.706 1.00 93.50 406 LYS A C 1
ATOM 3092 O O . LYS A 1 406 ? -14.929 18.755 31.714 1.00 93.50 406 LYS A O 1
ATOM 3097 N N . ASN A 1 407 ? -16.047 16.808 31.656 1.00 92.69 407 ASN A N 1
ATOM 3098 C CA . ASN A 1 407 ? -17.381 17.365 31.465 1.00 92.69 407 ASN A CA 1
ATOM 3099 C C . ASN A 1 407 ? -18.332 17.199 32.673 1.00 92.69 407 ASN A C 1
ATOM 3101 O O . ASN A 1 407 ? -19.526 17.452 32.526 1.00 92.69 407 ASN A O 1
ATOM 3105 N N .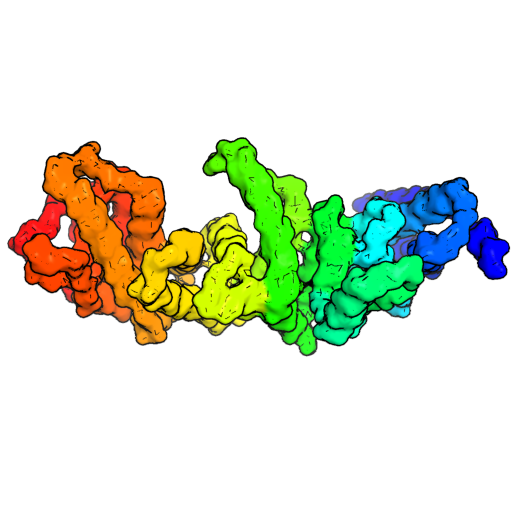 GLN A 1 408 ? -17.842 16.829 33.863 1.00 88.44 408 GLN A N 1
ATOM 3106 C CA . GLN A 1 408 ? -18.672 16.433 35.017 1.00 88.44 408 GLN A CA 1
ATOM 3107 C C . GLN A 1 408 ? -19.701 17.491 35.480 1.00 88.44 408 GLN A C 1
ATOM 3109 O O . GLN A 1 408 ? -20.728 17.145 36.060 1.00 88.44 408 GLN A O 1
ATOM 3114 N N . GLU A 1 409 ? -19.464 18.773 35.194 1.00 90.12 409 GLU A N 1
ATOM 3115 C CA . GLU A 1 409 ? -20.350 19.891 35.565 1.00 90.12 409 GLU A CA 1
ATOM 3116 C C . GLU A 1 409 ? -21.119 20.492 34.379 1.00 90.12 409 GLU A C 1
ATOM 3118 O O . GLU A 1 409 ? -21.852 21.473 34.528 1.00 90.12 409 GLU A O 1
ATOM 3123 N N . ARG A 1 410 ? -20.957 19.926 33.179 1.00 89.75 410 ARG A N 1
ATOM 3124 C CA . ARG A 1 410 ? -21.581 20.448 31.963 1.00 89.75 410 ARG A CA 1
ATOM 3125 C C . ARG A 1 410 ? -22.896 19.743 31.687 1.00 89.75 410 ARG A C 1
ATOM 3127 O O . ARG A 1 410 ? -23.063 18.550 31.929 1.00 89.75 410 ARG A O 1
ATOM 3134 N N . LYS A 1 411 ? -23.855 20.481 31.130 1.00 86.94 411 LYS A N 1
ATOM 3135 C CA . LYS A 1 411 ? -25.080 19.860 30.615 1.00 86.94 411 LYS A CA 1
ATOM 3136 C C . LYS A 1 411 ? -24.742 19.029 29.380 1.00 86.94 411 LYS A C 1
ATOM 3138 O O . LYS A 1 411 ? -23.829 19.364 28.637 1.00 86.94 411 LYS A O 1
ATOM 3143 N N . VAL A 1 412 ? -25.560 18.019 29.081 1.00 82.19 412 VAL A N 1
ATOM 3144 C CA . VAL A 1 412 ? -25.391 17.140 27.902 1.00 82.19 412 VAL A CA 1
ATOM 3145 C C . VAL A 1 412 ? -25.233 17.921 26.583 1.00 82.19 412 VAL A C 1
ATOM 3147 O O . VAL A 1 412 ? -24.493 17.512 25.700 1.00 82.19 412 VAL A O 1
ATOM 3150 N N . ARG A 1 413 ? -25.893 19.080 26.448 1.00 81.62 413 ARG A N 1
ATOM 3151 C CA . ARG A 1 413 ? -25.810 19.947 25.253 1.00 81.62 413 ARG A CA 1
ATOM 3152 C C . ARG A 1 413 ? -24.536 20.803 25.177 1.00 81.62 413 ARG A C 1
ATOM 3154 O O . ARG A 1 413 ? -24.318 21.461 24.169 1.00 81.62 413 ARG A O 1
ATOM 3161 N N . GLU A 1 414 ? -23.751 20.833 26.248 1.00 87.75 414 GLU A N 1
ATOM 3162 C CA . GLU A 1 414 ? -22.546 21.656 26.440 1.00 87.75 414 GLU A CA 1
ATOM 3163 C C . GLU A 1 414 ? -21.278 20.789 26.575 1.00 87.75 414 GLU A C 1
ATOM 3165 O O . GLU A 1 414 ? -20.203 21.292 26.914 1.00 87.75 414 GLU A O 1
ATOM 3170 N N . LEU A 1 415 ? -21.412 19.480 26.338 1.00 90.38 415 LEU A N 1
ATOM 3171 C CA . LEU A 1 415 ? -20.321 18.515 26.333 1.00 90.38 415 LEU A CA 1
ATOM 3172 C C . LEU A 1 415 ? -19.279 18.895 25.274 1.00 90.38 415 LEU A C 1
ATOM 3174 O O . LEU A 1 415 ? -19.600 19.016 24.090 1.00 90.38 415 LEU A O 1
ATOM 3178 N N . ASP A 1 416 ? -18.032 19.037 25.708 1.00 92.00 416 ASP A N 1
ATOM 3179 C CA . ASP A 1 416 ? -16.893 19.388 24.867 1.00 92.00 416 ASP A CA 1
ATOM 3180 C C . ASP A 1 416 ? -16.000 18.174 24.616 1.00 92.00 416 ASP A C 1
ATOM 3182 O O . ASP A 1 416 ? -15.490 17.551 25.554 1.00 92.00 416 ASP A O 1
ATOM 3186 N N . MET A 1 417 ? -15.798 17.880 23.334 1.00 94.62 417 MET A N 1
ATOM 3187 C CA . MET A 1 417 ? -14.928 16.823 22.833 1.00 94.62 417 MET A CA 1
ATOM 3188 C C . MET A 1 417 ? -14.090 17.376 21.684 1.00 94.62 417 MET A C 1
ATOM 3190 O O . MET A 1 417 ? -14.646 17.947 20.739 1.00 94.62 417 MET A O 1
ATOM 3194 N N . SER A 1 418 ? -12.777 17.162 21.733 1.00 94.69 418 SER A N 1
ATOM 3195 C CA . SER A 1 418 ? -11.885 17.495 20.624 1.00 94.69 418 SER A CA 1
ATOM 3196 C C . SER A 1 418 ? -12.210 16.651 19.385 1.00 94.69 418 SER A C 1
ATOM 3198 O O . SER A 1 418 ? -12.876 15.615 19.467 1.00 94.69 418 SER A O 1
ATOM 3200 N N . VAL A 1 419 ? -11.748 17.088 18.212 1.00 93.50 419 VAL A N 1
ATOM 3201 C CA . VAL A 1 419 ? -11.959 16.347 16.955 1.00 93.50 419 VAL A CA 1
ATOM 3202 C C . VAL A 1 419 ? -11.272 14.980 17.016 1.00 93.50 419 VAL A C 1
ATOM 3204 O O . VAL A 1 419 ? -11.820 13.983 16.552 1.00 93.50 419 VAL A O 1
ATOM 3207 N N . GLU A 1 420 ? -10.100 14.922 17.641 1.00 92.75 420 GLU A N 1
ATOM 3208 C CA . GLU A 1 420 ? -9.321 13.706 17.859 1.00 92.75 420 GLU A CA 1
ATOM 3209 C C . GLU A 1 420 ? -10.044 12.752 18.816 1.00 92.75 420 GLU A C 1
ATOM 3211 O O . GLU A 1 420 ? -10.170 11.568 18.507 1.00 92.75 420 GLU A O 1
ATOM 3216 N N . GLU A 1 421 ? -10.593 13.270 19.925 1.00 95.19 421 GLU A N 1
ATOM 3217 C CA . GLU A 1 421 ? -11.404 12.493 20.872 1.00 95.19 421 GLU A CA 1
ATOM 3218 C C . GLU A 1 421 ? -12.638 11.898 20.179 1.00 95.19 421 GLU A C 1
ATOM 3220 O O . GLU A 1 421 ? -12.900 10.701 20.308 1.00 95.19 421 GLU A O 1
ATOM 3225 N N . GLN A 1 422 ? -13.369 12.709 19.401 1.00 95.62 422 GLN A N 1
ATOM 3226 C CA . GLN A 1 422 ? -14.537 12.271 18.626 1.00 95.62 422 GLN A CA 1
ATOM 3227 C C . GLN A 1 422 ? -14.182 11.182 17.612 1.00 95.62 422 GLN A C 1
ATOM 3229 O O . GLN A 1 422 ? -14.905 10.190 17.486 1.00 95.62 422 GLN A O 1
ATOM 3234 N N . HIS A 1 423 ? -13.077 11.353 16.887 1.00 94.75 423 HIS A N 1
ATOM 3235 C CA . HIS A 1 423 ? -12.649 10.402 15.868 1.00 94.75 423 HIS A CA 1
ATOM 3236 C C . HIS A 1 423 ? -12.192 9.081 16.494 1.00 94.75 423 HIS A C 1
ATOM 3238 O O . HIS A 1 423 ? -12.638 8.014 16.068 1.00 94.75 423 HIS A O 1
ATOM 3244 N N . LEU A 1 424 ? -11.384 9.130 17.558 1.00 95.94 424 LEU A N 1
ATOM 3245 C CA . LEU A 1 424 ? -10.899 7.933 18.242 1.00 95.94 424 LEU A CA 1
ATOM 3246 C C . LEU A 1 424 ? -12.043 7.138 18.885 1.00 95.94 424 LEU A C 1
ATOM 3248 O O . LEU A 1 424 ? -12.159 5.940 18.625 1.00 95.94 424 LEU A O 1
ATOM 3252 N N . ILE A 1 425 ? -12.928 7.781 19.660 1.00 97.31 425 ILE A N 1
ATOM 3253 C CA . ILE A 1 425 ? -14.037 7.071 20.317 1.00 97.31 425 ILE A CA 1
ATOM 3254 C C . ILE A 1 425 ? -14.990 6.440 19.296 1.00 97.31 425 ILE A C 1
ATOM 3256 O O . ILE A 1 425 ? -15.382 5.284 19.448 1.00 97.31 425 ILE A O 1
ATOM 3260 N N . THR A 1 426 ? -15.305 7.155 18.211 1.00 97.38 426 THR A N 1
ATOM 3261 C CA . THR A 1 426 ? -16.156 6.636 17.130 1.00 97.38 426 THR A CA 1
ATOM 3262 C C . THR A 1 426 ? -15.512 5.424 16.467 1.00 97.38 426 THR A C 1
ATOM 3264 O O . THR A 1 426 ? -16.184 4.423 16.221 1.00 97.38 426 THR A O 1
ATOM 3267 N N . SER A 1 427 ? -14.204 5.482 16.219 1.00 97.19 427 SER A N 1
ATOM 3268 C CA . SER A 1 427 ? -13.459 4.404 15.566 1.00 97.19 427 SER A CA 1
ATOM 3269 C C . SER A 1 427 ? -13.368 3.155 16.447 1.00 97.19 427 SER A C 1
ATOM 3271 O O . SER A 1 427 ? -13.563 2.045 15.950 1.00 97.19 427 SER A O 1
ATOM 3273 N N . LEU A 1 428 ? -13.164 3.324 17.760 1.00 98.44 428 LEU A N 1
ATOM 3274 C CA . LEU A 1 428 ? -13.190 2.230 18.736 1.00 98.44 428 LEU A CA 1
ATOM 3275 C C . LEU A 1 428 ? -14.570 1.562 18.796 1.00 98.44 428 LEU A C 1
ATOM 3277 O O . LEU A 1 428 ? -14.665 0.340 18.685 1.00 98.44 428 LEU A O 1
ATOM 3281 N N . VAL A 1 429 ? -15.641 2.356 18.916 1.00 98.31 429 VAL A N 1
ATOM 3282 C CA . VAL A 1 429 ? -17.026 1.854 18.944 1.00 98.31 429 VAL A CA 1
ATOM 3283 C C . VAL A 1 429 ? -17.370 1.119 17.648 1.00 98.31 429 VAL A C 1
ATOM 3285 O O . VAL A 1 429 ? -17.907 0.012 17.699 1.00 98.31 429 VAL A O 1
ATOM 3288 N N . ARG A 1 430 ? -17.001 1.682 16.489 1.00 97.94 430 ARG A N 1
ATOM 3289 C CA . ARG A 1 430 ? -17.157 1.049 15.172 1.00 97.94 430 ARG A CA 1
ATOM 3290 C C . ARG A 1 430 ? -16.468 -0.312 15.115 1.00 97.94 430 ARG A C 1
ATOM 3292 O O . ARG A 1 430 ? -17.101 -1.298 14.743 1.00 97.94 430 ARG A O 1
ATOM 3299 N N . LEU A 1 431 ? -15.192 -0.384 15.496 1.00 98.44 431 LEU A N 1
ATOM 3300 C CA . LEU A 1 431 ? -14.426 -1.629 15.455 1.00 98.44 431 LEU A CA 1
ATOM 3301 C C . LEU A 1 431 ? -15.007 -2.688 16.402 1.00 98.44 431 LEU A C 1
ATOM 3303 O O . LEU A 1 431 ? -15.214 -3.825 15.981 1.00 98.44 431 LEU A O 1
ATOM 3307 N N . ILE A 1 432 ? -15.333 -2.324 17.646 1.00 98.56 432 ILE A N 1
ATOM 3308 C CA . ILE A 1 432 ? -15.973 -3.240 18.605 1.00 98.56 432 ILE A CA 1
ATOM 3309 C C . ILE A 1 432 ? -17.304 -3.762 18.048 1.00 98.56 432 ILE A C 1
ATOM 3311 O O . ILE A 1 432 ? -17.567 -4.966 18.081 1.00 98.56 432 ILE A O 1
ATOM 3315 N N . GLY A 1 433 ? -18.126 -2.869 17.493 1.00 98.19 433 GLY A N 1
ATOM 3316 C CA . GLY A 1 433 ? -19.394 -3.226 16.871 1.00 98.19 433 GLY A CA 1
ATOM 3317 C C . GLY A 1 433 ? -19.236 -4.197 15.705 1.00 98.19 433 GLY A C 1
ATOM 3318 O O . GLY A 1 433 ? -19.981 -5.174 15.614 1.00 98.19 433 GLY A O 1
ATOM 3319 N N . ASN A 1 434 ? -18.249 -3.964 14.841 1.00 98.12 434 ASN A N 1
ATOM 3320 C CA . ASN A 1 434 ? -17.976 -4.833 13.701 1.00 98.12 434 ASN A CA 1
ATOM 3321 C C . ASN A 1 434 ? -17.406 -6.185 14.136 1.00 98.12 434 ASN A C 1
ATOM 3323 O O . ASN A 1 434 ? -17.821 -7.199 13.588 1.00 98.12 434 ASN A O 1
ATOM 3327 N N . LEU A 1 435 ? -16.559 -6.247 15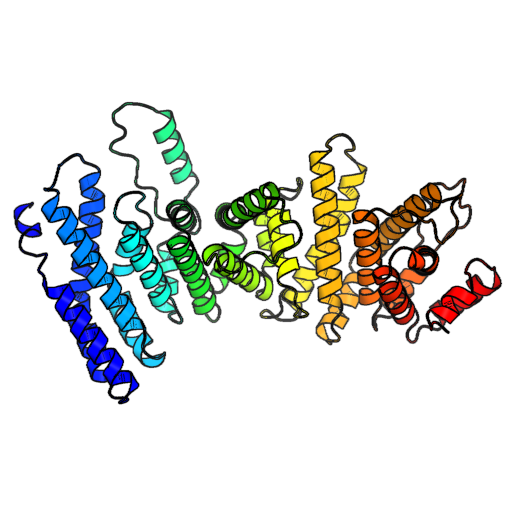.169 1.00 98.38 435 LEU A N 1
ATOM 3328 C CA . LEU A 1 435 ? -16.087 -7.514 15.743 1.00 98.38 435 LEU A CA 1
ATOM 3329 C C . LEU A 1 435 ? -17.238 -8.362 16.315 1.00 98.38 435 LEU A C 1
ATOM 3331 O O . LEU A 1 435 ? -17.217 -9.582 16.179 1.00 98.38 435 LEU A O 1
ATOM 3335 N N . CYS A 1 436 ? -18.262 -7.735 16.901 1.00 98.38 436 CYS A N 1
ATOM 3336 C CA . CYS A 1 436 ? -19.433 -8.438 17.444 1.00 98.38 436 CYS A CA 1
ATOM 3337 C C . CYS A 1 436 ? -20.411 -8.948 16.380 1.00 98.38 436 CYS A C 1
ATOM 3339 O O . CYS A 1 436 ? -21.294 -9.750 16.696 1.00 98.38 436 CYS A O 1
ATOM 3341 N N . TYR A 1 437 ? -20.314 -8.465 15.139 1.00 97.62 437 TYR A N 1
ATOM 3342 C CA . TYR A 1 437 ? -21.287 -8.772 14.099 1.00 97.62 437 TYR A CA 1
ATOM 3343 C C . TYR A 1 437 ? -21.328 -10.276 13.795 1.00 97.62 437 TYR A C 1
ATOM 3345 O O . TYR A 1 437 ? -20.365 -10.848 13.275 1.00 97.62 437 TYR A O 1
ATOM 3353 N N . GLN A 1 438 ? -22.460 -10.902 14.142 1.00 95.75 438 GLN A N 1
ATOM 3354 C CA . GLN A 1 438 ? -22.702 -12.346 14.032 1.00 95.75 438 GLN A CA 1
ATOM 3355 C C . GLN A 1 438 ? -21.597 -13.216 14.674 1.00 95.75 438 GLN A C 1
ATOM 3357 O O . GLN A 1 438 ? -21.353 -14.337 14.236 1.00 95.75 438 GLN A O 1
ATOM 3362 N N . CYS A 1 439 ? -20.915 -12.714 15.709 1.00 97.38 439 CYS A N 1
ATOM 3363 C CA . CYS A 1 439 ? -19.802 -13.414 16.351 1.00 97.38 439 CYS A CA 1
ATOM 3364 C C . CYS A 1 439 ? -20.069 -13.611 17.846 1.00 97.38 439 CYS A C 1
ATOM 3366 O O . CYS A 1 439 ? -19.766 -12.745 18.669 1.00 97.38 439 CYS A O 1
ATOM 3368 N N . ARG A 1 440 ? -20.650 -14.765 18.200 1.00 97.44 440 ARG A N 1
ATOM 3369 C CA . ARG A 1 440 ? -21.087 -15.060 19.572 1.00 97.44 440 ARG A CA 1
ATOM 3370 C C . ARG A 1 440 ? -19.947 -15.012 20.589 1.00 97.44 440 ARG A C 1
ATOM 3372 O O . ARG A 1 440 ? -20.125 -14.440 21.660 1.00 97.44 440 ARG A O 1
ATOM 3379 N N . ASP A 1 441 ? -18.780 -15.539 20.229 1.00 96.81 441 ASP 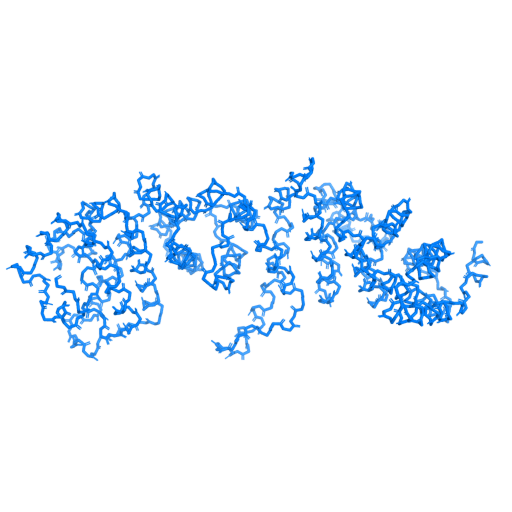A N 1
ATOM 3380 C CA . ASP A 1 441 ? -17.612 -15.574 21.114 1.00 96.81 441 ASP A CA 1
ATOM 3381 C C . ASP A 1 441 ? -17.163 -14.160 21.511 1.00 96.81 441 ASP A C 1
ATOM 3383 O O . ASP A 1 441 ? -16.946 -13.876 22.688 1.00 96.81 441 ASP A O 1
ATOM 3387 N N . VAL A 1 442 ? -17.115 -13.230 20.548 1.00 97.50 442 VAL A N 1
ATOM 3388 C CA . VAL A 1 442 ? -16.776 -11.821 20.807 1.00 97.50 442 VAL A CA 1
ATOM 3389 C C . VAL A 1 442 ? -17.866 -11.124 21.624 1.00 97.50 442 VAL A C 1
ATOM 3391 O O . VAL A 1 442 ? -17.559 -10.367 22.548 1.00 97.50 442 VAL A O 1
ATOM 3394 N N . GLN A 1 443 ? -19.141 -11.376 21.314 1.00 98.25 443 GLN A N 1
ATOM 3395 C CA . GLN A 1 443 ? -20.261 -10.816 22.076 1.00 98.25 443 GLN A CA 1
ATOM 3396 C C . GLN A 1 443 ? -20.194 -11.232 23.554 1.00 98.25 443 GLN A C 1
ATOM 3398 O O . GLN A 1 443 ? -20.384 -10.399 24.443 1.00 98.25 443 GLN A O 1
ATOM 3403 N N . ASP A 1 444 ? -19.914 -12.508 23.828 1.00 97.69 444 ASP A N 1
ATOM 3404 C CA . ASP A 1 444 ? -19.787 -13.033 25.188 1.00 97.69 444 ASP A CA 1
ATOM 3405 C C . ASP A 1 444 ? -18.507 -12.520 25.878 1.00 97.69 444 ASP A C 1
ATOM 3407 O O . ASP A 1 444 ? -18.507 -12.277 27.094 1.00 97.69 444 ASP A O 1
ATOM 3411 N N . LEU A 1 445 ? -17.440 -12.262 25.115 1.00 97.31 445 LEU A N 1
ATOM 3412 C CA . LEU A 1 445 ? -16.221 -11.636 25.624 1.00 97.31 445 LEU A CA 1
ATOM 3413 C C . LEU A 1 445 ? -16.462 -10.196 26.100 1.00 97.31 445 LEU A C 1
ATOM 3415 O O . LEU A 1 445 ? -15.988 -9.832 27.176 1.00 97.31 445 LEU A O 1
ATOM 3419 N N . LEU A 1 446 ? -17.257 -9.390 25.381 1.00 97.06 446 LEU A N 1
ATOM 3420 C CA . LEU A 1 446 ? -17.629 -8.041 25.842 1.00 97.06 446 LEU A CA 1
ATOM 3421 C C . LEU A 1 446 ? -18.388 -8.057 27.172 1.00 97.06 446 LEU A C 1
ATOM 3423 O O . LEU A 1 446 ? -18.220 -7.169 28.012 1.00 97.06 446 LEU A O 1
ATOM 3427 N N . ARG A 1 447 ? -19.244 -9.059 27.377 1.00 96.88 447 ARG A N 1
ATOM 3428 C CA . ARG A 1 447 ? -20.001 -9.196 28.623 1.00 96.88 447 ARG A CA 1
ATOM 3429 C C . ARG A 1 447 ? -19.098 -9.515 29.810 1.00 96.88 447 ARG A C 1
ATOM 3431 O O . ARG A 1 447 ? -19.392 -9.066 30.914 1.00 96.88 447 ARG A O 1
ATOM 3438 N N . THR A 1 448 ? -18.044 -10.294 29.588 1.00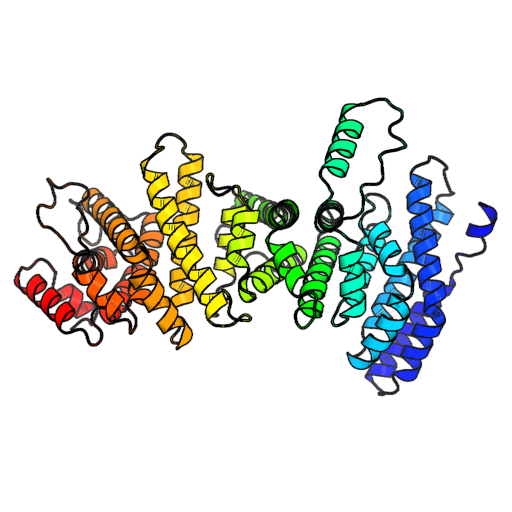 96.81 448 THR A N 1
ATOM 3439 C CA . THR A 1 448 ? -17.188 -10.856 30.646 1.00 96.81 448 THR A CA 1
ATOM 3440 C C . THR A 1 448 ? -15.905 -10.067 30.886 1.00 96.81 448 THR A C 1
ATOM 3442 O O . THR A 1 448 ? -15.356 -10.122 31.982 1.00 96.81 448 THR A O 1
ATOM 3445 N N . THR A 1 449 ? -15.447 -9.296 29.902 1.00 97.25 449 THR A N 1
ATOM 3446 C CA . THR A 1 449 ? -14.262 -8.450 30.034 1.00 97.25 449 THR A CA 1
ATOM 3447 C C . THR A 1 449 ? -14.541 -7.291 30.975 1.00 97.25 449 THR A C 1
ATOM 3449 O O . THR A 1 449 ? -15.409 -6.467 30.697 1.00 97.25 449 THR A O 1
ATOM 3452 N N . LEU A 1 450 ? -13.780 -7.211 32.064 1.00 96.31 450 LEU A N 1
ATOM 3453 C CA . LEU A 1 450 ? -13.831 -6.102 33.010 1.00 96.31 450 LEU A CA 1
ATOM 3454 C C . LEU A 1 450 ? -12.968 -4.942 32.515 1.00 96.31 450 LEU A C 1
ATOM 3456 O O . LEU A 1 450 ? -11.857 -5.151 32.029 1.00 96.31 450 LEU A O 1
ATOM 3460 N N . VAL A 1 451 ? -13.483 -3.723 32.662 1.00 95.56 451 VAL A N 1
ATOM 3461 C CA . VAL A 1 451 ? -12.777 -2.491 32.307 1.00 95.56 451 VAL A CA 1
ATOM 3462 C C . VAL A 1 451 ? -12.574 -1.660 33.571 1.00 95.56 451 VAL A C 1
ATOM 3464 O O . VAL A 1 451 ? -13.564 -1.186 34.142 1.00 95.56 451 VAL A O 1
ATOM 3467 N N . PRO A 1 452 ? -11.324 -1.462 34.024 1.00 92.44 452 PRO A N 1
ATOM 3468 C CA . PRO A 1 452 ? -11.065 -0.658 35.204 1.00 92.44 452 PRO A CA 1
ATOM 3469 C C . PRO A 1 452 ? -11.454 0.810 34.951 1.00 92.44 452 PRO A C 1
ATOM 3471 O O . PRO A 1 452 ? -11.345 1.304 33.823 1.00 92.44 452 PRO A O 1
ATOM 3474 N N . PRO A 1 453 ? -11.947 1.520 35.973 1.00 89.62 453 PRO A N 1
ATOM 3475 C CA . PRO A 1 453 ? -12.111 2.965 35.901 1.00 89.62 453 PRO A CA 1
ATOM 3476 C C . PRO A 1 453 ? -10.758 3.682 35.978 1.00 89.62 453 PRO A C 1
ATOM 3478 O O . PRO A 1 453 ? -9.862 3.208 36.679 1.00 89.62 453 PRO A O 1
ATOM 3481 N N . ILE A 1 454 ? -10.620 4.843 35.322 1.00 86.19 454 ILE A N 1
ATOM 3482 C CA . ILE A 1 454 ? -9.413 5.686 35.477 1.00 86.19 454 ILE A CA 1
ATOM 3483 C C . ILE A 1 454 ? -9.243 6.122 36.935 1.00 86.19 454 ILE A C 1
ATOM 3485 O O . ILE A 1 454 ? -8.143 6.059 37.480 1.00 86.19 454 ILE A O 1
ATOM 3489 N N . ASP A 1 455 ? -10.336 6.564 37.560 1.00 80.62 455 ASP A N 1
ATOM 3490 C CA . ASP A 1 455 ? -10.348 6.969 38.960 1.00 80.62 455 ASP A CA 1
ATOM 3491 C C . ASP A 1 455 ? -11.334 6.095 39.761 1.00 80.62 455 ASP A C 1
ATOM 3493 O O . ASP A 1 455 ? -12.558 6.297 39.687 1.00 80.62 455 ASP A O 1
ATOM 3497 N N . PRO A 1 456 ? -10.828 5.129 40.555 1.00 74.62 456 PRO A N 1
ATOM 3498 C CA . PRO A 1 456 ? -11.667 4.259 41.375 1.00 74.62 456 PRO A CA 1
ATOM 3499 C C . PRO A 1 456 ? -12.396 5.017 42.496 1.00 74.62 456 PRO A C 1
ATOM 3501 O O . PRO A 1 456 ? -13.334 4.485 43.095 1.00 74.62 456 PRO A O 1
ATOM 3504 N N . VAL A 1 457 ? -12.000 6.260 42.798 1.00 72.19 457 VAL A N 1
ATOM 3505 C CA . VAL A 1 457 ? -12.693 7.117 43.768 1.00 72.19 457 VAL A CA 1
ATOM 3506 C C . VAL A 1 457 ? -14.007 7.637 43.184 1.00 72.19 457 VAL A C 1
ATOM 3508 O O . VAL A 1 457 ? -15.006 7.711 43.906 1.00 72.19 457 VAL A O 1
ATOM 3511 N N . ILE A 1 458 ? -14.023 7.950 41.885 1.00 66.94 458 ILE A N 1
ATOM 3512 C CA . ILE A 1 458 ? -15.187 8.508 41.180 1.00 66.94 458 ILE A CA 1
ATOM 3513 C C . ILE A 1 458 ? -16.164 7.398 40.781 1.00 66.94 458 ILE A C 1
ATOM 3515 O O . ILE A 1 458 ? -17.378 7.567 40.893 1.00 66.94 458 ILE A O 1
ATOM 3519 N N . THR A 1 459 ? -15.653 6.238 40.367 1.00 65.38 459 THR A N 1
ATOM 3520 C CA . THR A 1 459 ? -16.474 5.114 39.891 1.00 65.38 459 THR A CA 1
ATOM 3521 C C . THR A 1 459 ? -16.123 3.838 40.651 1.00 65.38 459 THR A C 1
ATOM 3523 O O . THR A 1 459 ? -15.126 3.178 40.393 1.00 65.38 459 THR A O 1
ATOM 3526 N N . LYS A 1 460 ? -16.960 3.492 41.637 1.00 66.94 460 LYS A N 1
ATOM 3527 C CA . LYS A 1 460 ? -16.742 2.337 42.532 1.00 66.94 460 LYS A CA 1
ATOM 3528 C C . LYS A 1 460 ? -17.231 1.003 41.968 1.00 66.94 460 LYS A C 1
ATOM 3530 O O . LYS A 1 460 ? -17.030 -0.034 42.592 1.00 66.94 460 LYS A O 1
ATOM 3535 N N . THR A 1 461 ? -17.938 1.028 40.845 1.00 76.06 461 THR A N 1
ATOM 3536 C CA . THR A 1 461 ? -18.582 -0.149 40.263 1.00 76.06 461 THR A CA 1
ATOM 3537 C C . THR A 1 461 ? -17.693 -0.763 39.197 1.00 76.06 461 THR A C 1
ATOM 3539 O O . THR A 1 461 ? -17.360 -0.099 38.215 1.00 76.06 461 THR A O 1
ATOM 3542 N N . GLU A 1 462 ? -17.356 -2.041 39.365 1.00 79.81 462 GLU A N 1
ATOM 3543 C CA . GLU A 1 462 ? -16.807 -2.849 38.279 1.00 79.81 462 GLU A CA 1
ATOM 3544 C C . GLU A 1 462 ? -17.772 -2.804 37.090 1.00 79.81 462 GLU A C 1
ATOM 3546 O O . GLU A 1 462 ? -18.975 -3.023 37.235 1.00 79.81 462 GLU A O 1
ATOM 3551 N N . ARG A 1 463 ? -17.245 -2.484 35.909 1.00 91.75 463 ARG A N 1
ATOM 3552 C CA . ARG A 1 463 ? -18.021 -2.377 34.674 1.00 91.75 463 ARG A CA 1
ATOM 3553 C C . ARG A 1 463 ? -17.445 -3.335 33.648 1.00 91.75 463 ARG A C 1
ATOM 3555 O O . ARG A 1 463 ? -16.225 -3.436 33.507 1.00 91.75 463 ARG A O 1
ATOM 3562 N N . SER A 1 464 ? -18.312 -4.041 32.929 1.00 95.75 464 SER A N 1
ATOM 3563 C CA . SER A 1 464 ? -17.847 -4.834 31.793 1.00 95.75 464 SER A CA 1
ATOM 3564 C C . SER A 1 464 ? -17.678 -3.970 30.544 1.00 95.75 464 SER A C 1
ATOM 3566 O O . SER A 1 464 ? -18.202 -2.856 30.469 1.00 95.75 464 SER A O 1
ATOM 3568 N N . ALA A 1 465 ? -16.986 -4.482 29.531 1.00 97.12 465 ALA A N 1
ATOM 3569 C CA . ALA A 1 465 ? -16.828 -3.802 28.250 1.00 97.12 465 ALA A CA 1
ATOM 3570 C C . ALA A 1 465 ? -18.185 -3.472 27.602 1.00 97.12 465 ALA A C 1
ATOM 3572 O O . ALA A 1 465 ? -18.350 -2.396 27.032 1.00 97.12 465 ALA A O 1
ATOM 3573 N N . LEU A 1 466 ? -19.188 -4.345 27.765 1.00 97.25 466 LEU A N 1
ATOM 3574 C CA . LEU A 1 466 ? -20.563 -4.070 27.338 1.00 97.25 466 LEU A CA 1
ATOM 3575 C C . LEU A 1 466 ? -21.162 -2.845 28.057 1.00 97.25 466 LEU A C 1
ATOM 3577 O O . LEU A 1 466 ? -21.835 -2.039 27.423 1.00 97.25 466 LEU A O 1
ATOM 3581 N N . HIS A 1 467 ? -20.884 -2.662 29.353 1.00 95.06 467 HIS A N 1
ATOM 3582 C CA . HIS A 1 467 ? -21.345 -1.483 30.101 1.00 95.06 467 HIS A CA 1
ATOM 3583 C C . HIS A 1 467 ? -20.682 -0.201 29.587 1.00 95.06 467 HIS A C 1
ATOM 3585 O O . HIS A 1 467 ? -21.347 0.823 29.432 1.00 95.06 467 HIS A O 1
ATOM 3591 N N . VAL A 1 468 ? -19.376 -0.256 29.306 1.00 95.56 468 VAL A N 1
ATOM 3592 C CA . VAL A 1 468 ? -18.626 0.872 28.735 1.00 95.56 468 VAL A CA 1
ATOM 3593 C C . VAL A 1 468 ? -19.191 1.253 27.368 1.00 95.56 468 VAL A C 1
ATOM 3595 O O . VAL A 1 468 ? -19.485 2.423 27.143 1.00 95.56 468 VAL A O 1
ATOM 3598 N N . LEU A 1 469 ? -19.432 0.269 26.495 1.00 96.94 469 LEU A N 1
ATOM 3599 C CA . LEU A 1 469 ? -20.029 0.492 25.176 1.00 96.94 469 LEU A CA 1
ATOM 3600 C C . LEU A 1 469 ? -21.401 1.179 25.272 1.00 96.94 469 LEU A C 1
ATOM 3602 O O . LEU A 1 469 ? -21.672 2.121 24.531 1.00 96.94 469 LEU A O 1
ATOM 3606 N N . LEU A 1 470 ? -22.251 0.743 26.206 1.00 94.50 470 LEU A N 1
ATOM 3607 C CA . LEU A 1 470 ? -23.548 1.378 26.463 1.00 94.50 470 LEU A CA 1
ATOM 3608 C C . LEU A 1 470 ? -23.381 2.800 27.010 1.00 94.50 470 LEU A C 1
ATOM 3610 O O . LEU A 1 470 ? -24.134 3.692 26.638 1.00 94.50 470 LEU A O 1
ATOM 3614 N N . SER A 1 471 ? -22.366 3.049 27.838 1.00 92.19 471 SER A N 1
ATOM 3615 C CA . SER A 1 471 ? -22.102 4.381 28.399 1.00 92.19 471 SER A CA 1
ATOM 3616 C C . SER A 1 471 ? -21.750 5.412 27.320 1.00 92.19 471 SER A C 1
ATOM 3618 O O . SER A 1 471 ? -22.064 6.594 27.484 1.00 92.19 471 SER A O 1
ATOM 3620 N N . CYS A 1 472 ? -21.192 4.987 26.180 1.00 93.38 472 CYS A N 1
ATOM 3621 C CA . CYS A 1 472 ? -20.911 5.870 25.045 1.00 93.38 472 CYS A CA 1
ATOM 3622 C C . CYS A 1 472 ? -22.173 6.540 24.469 1.00 93.38 472 CYS A C 1
ATOM 3624 O O . CYS A 1 472 ? -22.058 7.591 23.837 1.00 93.38 472 CYS A O 1
ATOM 3626 N N . THR A 1 473 ? -23.384 6.015 24.713 1.00 90.12 473 THR A N 1
ATOM 3627 C CA . THR A 1 473 ? -24.625 6.679 24.268 1.00 90.12 473 THR A CA 1
ATOM 3628 C C . THR A 1 473 ? -24.863 8.014 24.969 1.00 90.12 473 THR A C 1
ATOM 3630 O O . THR A 1 473 ? -25.554 8.868 24.424 1.00 90.12 473 THR A O 1
ATOM 3633 N N . SER A 1 474 ? -24.279 8.231 26.153 1.00 88.12 474 SER A N 1
ATOM 3634 C CA . SER A 1 474 ? -24.338 9.528 26.844 1.00 88.12 474 SER A CA 1
ATOM 3635 C C . SER A 1 474 ? -23.560 10.629 26.108 1.00 88.12 474 SER A C 1
ATOM 3637 O O . SER A 1 474 ? -23.926 11.800 26.183 1.00 88.12 474 SER A O 1
ATOM 3639 N N . LEU A 1 475 ? -22.539 10.244 25.334 1.00 89.56 475 LEU A N 1
ATOM 3640 C CA . LEU A 1 475 ? -21.697 11.139 24.534 1.00 89.56 475 LEU A CA 1
ATOM 3641 C C . LEU A 1 475 ? -22.258 11.373 23.119 1.00 89.56 475 LEU A C 1
ATOM 3643 O O . LEU A 1 475 ? -21.793 12.245 22.387 1.00 89.56 475 LEU A O 1
ATOM 3647 N N . ALA A 1 476 ? -23.293 10.624 22.729 1.00 83.81 476 ALA A N 1
ATOM 3648 C CA . ALA A 1 476 ? -23.861 10.635 21.382 1.00 83.81 476 ALA A CA 1
ATOM 3649 C C . ALA A 1 476 ? -24.445 11.997 20.952 1.00 83.81 476 ALA A C 1
ATOM 3651 O O . ALA A 1 476 ? -24.583 12.262 19.759 1.00 83.81 476 ALA A O 1
ATOM 3652 N N . HIS A 1 477 ? -24.791 12.876 21.897 1.00 84.50 477 HIS A N 1
ATOM 3653 C CA . HIS A 1 477 ? -25.305 14.214 21.585 1.00 84.50 477 HIS A CA 1
ATOM 3654 C C . HIS A 1 477 ? -24.227 15.176 21.065 1.00 84.50 477 HIS A C 1
ATOM 3656 O O . HIS A 1 477 ? -24.568 16.120 20.354 1.00 84.50 477 HIS A O 1
ATOM 3662 N N . SER A 1 478 ? -22.953 14.926 21.380 1.00 86.38 478 SER A N 1
ATOM 3663 C CA . SER A 1 478 ? -21.822 15.759 20.947 1.00 86.38 478 SER A CA 1
ATOM 3664 C C . SER A 1 478 ? -21.215 15.322 19.623 1.00 86.38 478 SER A C 1
ATOM 3666 O O . SER A 1 478 ? -20.521 16.105 18.983 1.00 86.38 478 SER A O 1
ATOM 3668 N N . CYS A 1 479 ? -21.468 14.082 19.199 1.00 90.50 479 CYS A N 1
ATOM 3669 C CA . CYS A 1 479 ? -20.909 13.523 17.977 1.00 90.50 479 CYS A CA 1
ATOM 3670 C C . CYS A 1 479 ? -21.953 12.652 17.267 1.00 90.50 479 CYS A C 1
ATOM 3672 O O . CYS A 1 479 ? -22.256 11.536 17.693 1.00 90.50 479 CYS A O 1
ATOM 3674 N N . PHE A 1 480 ? -22.504 13.163 16.161 1.00 90.06 480 PHE A N 1
ATOM 3675 C CA . PHE A 1 480 ? -23.527 12.457 15.384 1.00 90.06 480 PHE A CA 1
ATOM 3676 C C . PHE A 1 480 ? -23.023 11.105 14.857 1.00 90.06 480 PHE A C 1
ATOM 3678 O O . PHE A 1 480 ? -23.722 10.103 14.958 1.00 90.06 480 PHE A O 1
ATOM 3685 N N . THR A 1 481 ? -21.782 11.046 14.376 1.00 93.56 481 THR A N 1
ATOM 3686 C CA . THR A 1 481 ? -21.183 9.803 13.872 1.00 93.56 481 THR A CA 1
ATOM 3687 C C . THR A 1 481 ? -21.013 8.761 14.983 1.00 93.56 481 THR A C 1
ATOM 3689 O O . THR A 1 481 ? -21.292 7.581 14.769 1.00 93.56 481 THR A O 1
ATOM 3692 N N . LEU A 1 482 ? -20.634 9.186 16.197 1.00 94.94 482 LEU A N 1
ATOM 3693 C CA . LEU A 1 482 ? -20.592 8.308 17.371 1.00 94.94 482 LEU A CA 1
ATOM 3694 C C . LEU A 1 482 ? -21.979 7.749 17.690 1.00 94.94 482 LEU A C 1
ATOM 3696 O O . LEU A 1 482 ? -22.097 6.569 18.004 1.00 94.94 482 LEU A O 1
ATOM 3700 N N . ARG A 1 483 ? -23.030 8.575 17.589 1.00 93.12 483 ARG A N 1
ATOM 3701 C CA . ARG A 1 483 ? -24.414 8.135 17.798 1.00 93.12 483 ARG A CA 1
ATOM 3702 C C . ARG A 1 483 ? -24.764 6.967 16.883 1.00 93.12 483 ARG A C 1
ATOM 3704 O O . ARG A 1 483 ? -25.237 5.948 17.373 1.00 93.12 483 ARG A O 1
ATOM 3711 N N . GLU A 1 484 ? -24.534 7.106 15.580 1.00 94.06 484 GLU A N 1
ATOM 3712 C CA . GLU A 1 484 ? -24.864 6.068 14.597 1.00 94.06 484 GLU A CA 1
ATOM 3713 C C . GLU A 1 484 ? -24.101 4.769 14.871 1.00 94.06 484 GLU A C 1
ATOM 3715 O O . GLU A 1 484 ? -24.704 3.695 14.962 1.00 94.06 484 GLU A O 1
ATOM 3720 N N . TRP A 1 485 ? -22.788 4.866 15.090 1.00 96.56 485 TRP A N 1
ATOM 3721 C CA . TRP A 1 485 ? -21.966 3.691 15.365 1.00 96.56 485 TRP A CA 1
ATOM 3722 C C . TRP A 1 485 ? -22.259 3.051 16.718 1.00 96.56 485 TRP A C 1
ATOM 3724 O O . TRP A 1 485 ? -22.192 1.828 16.813 1.00 96.56 485 TRP A O 1
ATOM 3734 N N . ALA A 1 486 ? -22.650 3.817 17.738 1.00 96.12 486 ALA A N 1
ATOM 3735 C CA . ALA A 1 486 ? -23.084 3.261 19.017 1.00 96.12 486 ALA A CA 1
ATOM 3736 C C . ALA A 1 486 ? -24.335 2.389 18.845 1.00 96.12 486 ALA A C 1
ATOM 3738 O O . ALA A 1 486 ? -24.374 1.275 19.367 1.00 96.12 486 ALA A O 1
ATOM 3739 N N . VAL A 1 487 ? -25.323 2.834 18.056 1.00 94.44 487 VAL A N 1
ATOM 3740 C CA . VAL A 1 487 ? -26.515 2.020 17.756 1.00 94.44 487 VAL A CA 1
ATOM 3741 C C . VAL A 1 487 ? -26.135 0.723 17.055 1.00 94.44 487 VAL A C 1
ATOM 3743 O O . VAL A 1 487 ? -26.578 -0.352 17.465 1.00 94.44 487 VAL A O 1
ATOM 3746 N N . VAL A 1 488 ? -25.296 0.805 16.020 1.00 96.06 488 VAL A N 1
ATOM 3747 C CA . VAL A 1 488 ? -24.839 -0.376 15.274 1.00 96.06 488 VAL A CA 1
ATOM 3748 C C . VAL A 1 488 ? -24.072 -1.334 16.186 1.00 96.06 488 VAL A C 1
ATOM 3750 O O . VAL A 1 488 ? -24.362 -2.530 16.204 1.00 96.06 488 VAL A O 1
ATOM 3753 N N . ALA A 1 489 ? -23.139 -0.821 16.987 1.00 97.88 489 ALA A N 1
ATOM 3754 C CA . ALA A 1 489 ? -22.310 -1.631 17.866 1.00 97.88 489 ALA A CA 1
ATOM 3755 C C . ALA A 1 489 ? -23.126 -2.339 18.952 1.00 97.88 489 ALA A C 1
ATOM 3757 O O . ALA A 1 489 ? -22.951 -3.541 19.154 1.00 97.88 489 ALA A O 1
ATOM 3758 N N . ILE A 1 490 ? -24.061 -1.634 19.598 1.00 97.69 490 ILE A N 1
ATOM 3759 C CA . ILE A 1 490 ? -24.952 -2.227 20.602 1.00 97.69 490 ILE A CA 1
ATOM 3760 C C . ILE A 1 490 ? -25.844 -3.283 19.949 1.00 97.69 490 ILE A C 1
ATOM 3762 O O . ILE A 1 490 ? -25.944 -4.400 20.452 1.00 97.69 490 ILE A O 1
ATOM 3766 N N . ARG A 1 491 ? -26.436 -2.989 18.785 1.00 96.69 491 ARG A N 1
ATOM 3767 C CA . ARG A 1 491 ? -27.254 -3.966 18.057 1.00 96.69 491 ARG A CA 1
ATOM 3768 C C . ARG A 1 491 ? -26.471 -5.240 17.746 1.00 96.69 491 ARG A C 1
ATOM 3770 O O . ARG A 1 491 ? -26.994 -6.331 17.954 1.00 96.69 491 ARG A O 1
ATOM 3777 N N . ASN A 1 492 ? -25.229 -5.111 17.288 1.00 97.94 492 ASN A N 1
ATOM 3778 C CA . ASN A 1 492 ? -24.369 -6.253 16.983 1.00 97.94 492 ASN A CA 1
ATOM 3779 C C . ASN A 1 492 ? -23.972 -7.031 18.244 1.00 97.94 492 ASN A C 1
ATOM 3781 O O . ASN A 1 492 ? -23.948 -8.260 18.209 1.00 97.94 492 ASN A O 1
ATOM 3785 N N . ALA A 1 493 ? -23.713 -6.342 19.360 1.00 98.12 493 ALA A N 1
ATOM 3786 C CA . ALA A 1 493 ? -23.390 -6.962 20.644 1.00 98.12 493 ALA A CA 1
ATOM 3787 C C . ALA A 1 493 ? -24.568 -7.752 21.249 1.00 98.12 493 ALA A C 1
ATOM 3789 O O . ALA A 1 493 ? -24.348 -8.727 21.969 1.00 98.12 493 ALA A O 1
ATOM 3790 N N . LEU A 1 494 ? -25.808 -7.342 20.963 1.00 97.62 494 LEU A N 1
ATOM 3791 C CA . LEU A 1 494 ? -27.032 -7.979 21.467 1.00 97.62 494 LEU A CA 1
ATOM 3792 C C . LEU A 1 494 ? -27.651 -8.987 20.490 1.00 97.62 494 LEU A C 1
ATOM 3794 O O . LEU A 1 494 ? -28.528 -9.758 20.879 1.00 97.62 494 LEU A O 1
ATOM 3798 N N . HIS A 1 495 ? -27.227 -8.987 19.223 1.00 96.25 495 HIS A N 1
ATOM 3799 C CA . HIS A 1 495 ? -27.858 -9.783 18.176 1.00 96.25 495 HIS A CA 1
ATOM 3800 C C . HIS A 1 495 ? -27.849 -11.279 18.512 1.00 96.25 495 HIS A C 1
ATOM 3802 O O . HIS A 1 495 ? -26.791 -11.907 18.525 1.00 96.25 495 HIS A O 1
ATOM 3808 N N . GLN A 1 496 ? -29.045 -11.835 18.749 1.00 96.50 496 GLN A N 1
ATOM 3809 C CA . GLN A 1 496 ? -29.259 -13.233 19.147 1.00 96.50 496 GLN A CA 1
ATOM 3810 C C . GLN A 1 496 ? -28.457 -13.632 20.401 1.00 96.50 496 GLN A C 1
ATOM 3812 O O . GLN A 1 496 ? -28.025 -14.779 20.539 1.00 96.50 496 GLN A O 1
ATOM 3817 N N . ASN A 1 497 ? -28.249 -12.684 21.325 1.00 97.69 497 ASN A N 1
ATOM 3818 C CA . ASN A 1 497 ? -27.530 -12.916 22.572 1.00 97.69 497 ASN A CA 1
ATOM 3819 C C . ASN A 1 497 ? -28.348 -12.578 23.821 1.00 97.69 497 ASN A C 1
ATOM 3821 O O . ASN A 1 497 ? -28.212 -11.509 24.412 1.00 97.69 497 ASN A O 1
ATOM 3825 N N . ASP A 1 498 ? -29.145 -13.554 24.263 1.00 97.62 498 ASP A N 1
ATOM 3826 C CA . ASP A 1 498 ? -30.003 -13.451 25.451 1.00 97.62 498 ASP A CA 1
ATOM 3827 C C . ASP A 1 498 ? -29.237 -13.113 26.735 1.00 97.62 498 ASP A C 1
ATOM 3829 O O . ASP A 1 498 ? -29.750 -12.393 27.590 1.00 97.62 498 ASP A O 1
ATOM 3833 N N . LEU A 1 499 ? -27.990 -13.583 26.871 1.00 97.44 499 LEU A N 1
ATOM 3834 C CA . LEU A 1 499 ? -27.166 -13.288 28.046 1.00 97.44 499 LEU A CA 1
ATOM 3835 C C . LEU A 1 499 ? -26.753 -11.818 28.071 1.00 97.44 499 LEU A C 1
ATOM 3837 O O . LEU A 1 499 ? -26.775 -11.191 29.129 1.00 97.44 499 LEU A O 1
ATOM 3841 N N . ASN A 1 500 ? -26.404 -11.257 26.914 1.00 97.25 500 ASN A N 1
ATOM 3842 C CA . ASN A 1 500 ? -26.091 -9.838 26.808 1.00 97.25 500 ASN A CA 1
ATOM 3843 C C . ASN A 1 500 ? -27.347 -8.986 27.013 1.00 97.25 500 ASN A C 1
ATOM 3845 O O . ASN A 1 500 ? -27.296 -8.020 27.771 1.00 97.25 500 ASN A O 1
ATOM 3849 N N . MET A 1 501 ? -28.486 -9.376 26.429 1.00 95.62 501 MET A N 1
ATOM 3850 C CA . MET A 1 501 ? -29.769 -8.692 26.647 1.00 95.62 501 MET A CA 1
ATOM 3851 C C . MET A 1 501 ? -30.173 -8.686 28.130 1.00 95.62 501 MET A C 1
ATOM 3853 O O . MET A 1 501 ? -30.597 -7.655 28.646 1.00 95.62 501 MET A O 1
ATOM 3857 N N . ALA A 1 502 ? -29.965 -9.793 28.851 1.00 94.94 502 ALA A N 1
ATOM 3858 C CA . ALA A 1 502 ? -30.228 -9.865 30.288 1.00 94.94 502 ALA A CA 1
ATOM 3859 C C . ALA A 1 502 ? -29.339 -8.910 31.106 1.00 94.94 502 ALA A C 1
ATOM 3861 O O . ALA A 1 502 ? -29.803 -8.317 32.080 1.00 94.94 502 ALA A O 1
ATOM 3862 N N . VAL A 1 503 ? -28.072 -8.724 30.714 1.00 92.88 503 VAL A N 1
ATOM 3863 C CA . VAL A 1 503 ? -27.182 -7.741 31.356 1.00 92.88 503 VAL A CA 1
ATOM 3864 C C . VAL A 1 503 ? -27.675 -6.315 31.121 1.00 92.88 503 VAL A C 1
ATOM 3866 O O . VAL A 1 503 ? -27.704 -5.536 32.070 1.00 92.88 503 VAL A O 1
ATOM 3869 N N . VAL A 1 504 ? -28.125 -5.983 29.906 1.00 91.81 504 VAL A N 1
ATOM 3870 C CA . VAL A 1 504 ? -28.712 -4.662 29.619 1.00 91.81 504 VAL A CA 1
ATOM 3871 C C . VAL A 1 504 ? -29.961 -4.421 30.465 1.00 91.81 504 VAL A C 1
ATOM 3873 O O . VAL A 1 504 ? -30.036 -3.400 31.142 1.00 91.81 504 VAL A O 1
ATOM 3876 N N . ALA A 1 505 ? -30.884 -5.384 30.520 1.00 90.44 505 ALA A N 1
ATOM 3877 C CA . ALA A 1 505 ? -32.098 -5.272 31.330 1.00 90.44 505 ALA A CA 1
ATOM 3878 C C . ALA A 1 505 ? -31.788 -5.059 32.825 1.00 90.44 505 ALA A C 1
ATOM 3880 O O . ALA A 1 505 ? -32.432 -4.252 33.498 1.00 90.44 505 ALA A O 1
ATOM 3881 N N . ASN A 1 506 ? -30.764 -5.740 33.351 1.00 90.19 506 ASN A N 1
ATOM 3882 C CA . ASN A 1 506 ? -30.309 -5.538 34.727 1.00 90.19 506 ASN A CA 1
ATOM 3883 C C . ASN A 1 506 ? -29.740 -4.130 34.951 1.00 90.19 506 ASN A C 1
ATOM 3885 O O . ASN A 1 506 ? -29.985 -3.534 36.000 1.00 90.19 506 ASN A O 1
ATOM 3889 N N . LEU A 1 507 ? -29.008 -3.581 33.981 1.00 86.94 507 LEU A N 1
ATOM 3890 C CA . LEU A 1 507 ? -28.459 -2.228 34.075 1.00 86.94 507 LEU A CA 1
ATOM 3891 C C . LEU A 1 507 ? -29.525 -1.141 34.006 1.00 86.94 507 LEU A C 1
ATOM 3893 O O . LEU A 1 507 ? -29.443 -0.148 34.732 1.00 86.94 507 LEU A O 1
ATOM 3897 N N . GLU A 1 508 ? -30.542 -1.338 33.172 1.00 85.88 508 GLU A N 1
ATOM 3898 C CA . GLU A 1 508 ? -31.715 -0.469 33.126 1.00 85.88 508 GLU A CA 1
ATOM 3899 C C . GLU A 1 508 ? -32.472 -0.499 34.457 1.00 85.88 508 GLU A C 1
ATOM 3901 O O . GLU A 1 508 ? -32.819 0.556 34.991 1.00 85.88 508 GLU A O 1
ATOM 3906 N N . ALA A 1 509 ? -32.657 -1.686 35.047 1.00 82.62 509 ALA A N 1
ATOM 3907 C CA . ALA A 1 509 ? -33.296 -1.837 36.354 1.00 82.62 509 ALA A CA 1
ATOM 3908 C C . ALA A 1 509 ? -32.518 -1.135 37.482 1.00 82.62 509 ALA A C 1
ATOM 3910 O O . ALA A 1 509 ? -33.119 -0.632 38.431 1.00 82.62 509 ALA A O 1
ATOM 3911 N N . GLN A 1 510 ? -31.190 -1.061 37.367 1.00 83.50 510 GLN A N 1
ATOM 3912 C CA . GLN A 1 510 ? -30.314 -0.356 38.307 1.00 83.50 510 GLN A CA 1
ATOM 3913 C C . GLN A 1 510 ? -30.220 1.157 38.049 1.00 83.50 510 GLN A C 1
ATOM 3915 O O . GLN A 1 510 ? -29.515 1.844 38.784 1.00 83.50 510 GLN A O 1
ATOM 3920 N N . GLN A 1 511 ? -30.906 1.686 37.025 1.00 79.00 511 GLN A N 1
ATOM 3921 C CA . GLN A 1 511 ? -30.788 3.079 36.566 1.00 79.00 511 GLN A CA 1
ATOM 3922 C C . GLN A 1 511 ? -29.351 3.484 36.193 1.00 79.00 511 GLN A C 1
ATOM 3924 O O . GLN A 1 511 ? -29.022 4.669 36.153 1.00 79.00 511 GLN A O 1
ATOM 3929 N N . ALA A 1 512 ? -28.492 2.507 35.886 1.00 74.00 512 ALA A N 1
ATOM 3930 C CA . ALA A 1 512 ? -27.136 2.758 35.406 1.00 74.00 512 ALA A CA 1
ATOM 3931 C C . ALA A 1 512 ? -27.137 3.286 33.958 1.00 74.00 512 ALA A C 1
ATOM 3933 O O . ALA A 1 512 ? -26.166 3.895 33.516 1.00 74.00 512 ALA A O 1
ATOM 3934 N N . LEU A 1 513 ? -28.239 3.068 33.229 1.00 74.50 513 LEU A N 1
ATOM 3935 C CA . LEU A 1 513 ? -28.464 3.530 31.862 1.00 74.50 513 LEU A CA 1
ATOM 3936 C C . LEU A 1 513 ? -29.715 4.410 31.796 1.00 74.50 513 LEU A C 1
ATOM 3938 O O . LEU A 1 513 ? -30.737 4.113 32.415 1.00 74.50 513 LEU A O 1
ATOM 3942 N N . GLN A 1 514 ? -29.659 5.480 31.000 1.00 72.88 514 GLN A N 1
ATOM 3943 C CA . GLN A 1 514 ? -30.837 6.294 30.701 1.00 72.88 514 GLN A CA 1
ATOM 3944 C C . GLN A 1 514 ? -31.697 5.591 29.643 1.00 72.88 514 GLN A C 1
ATOM 3946 O O . GLN A 1 514 ? -31.427 5.673 28.445 1.00 72.88 514 GLN A O 1
ATOM 3951 N N . THR A 1 515 ? -32.753 4.909 30.088 1.00 65.38 515 THR A N 1
ATOM 3952 C CA . THR A 1 515 ? -33.652 4.089 29.252 1.00 65.38 515 THR A CA 1
ATOM 3953 C C . THR A 1 515 ? -34.303 4.886 28.115 1.00 65.38 515 THR A C 1
ATOM 3955 O O . THR A 1 515 ? -34.505 4.368 27.018 1.00 65.38 515 THR A O 1
ATOM 3958 N N . SER A 1 516 ? -34.595 6.173 28.341 1.00 70.62 516 SER A N 1
ATOM 3959 C CA . SER A 1 516 ? -35.120 7.074 27.306 1.00 70.62 516 SER A CA 1
ATOM 3960 C C . SER A 1 516 ? -34.147 7.237 26.141 1.00 70.62 516 SER A C 1
ATOM 3962 O O . SER A 1 516 ? -34.566 7.225 24.989 1.00 70.62 516 SER A O 1
ATOM 3964 N N . THR A 1 517 ? -32.850 7.319 26.432 1.00 70.44 517 THR A N 1
ATOM 3965 C CA . THR A 1 517 ? -31.797 7.500 25.432 1.00 70.44 517 THR A CA 1
ATOM 3966 C C . THR A 1 517 ? -31.662 6.256 24.557 1.00 70.44 517 THR A C 1
ATOM 3968 O O . THR A 1 517 ? -31.591 6.378 23.340 1.00 70.44 517 THR A O 1
ATOM 3971 N N . LEU A 1 518 ? -31.716 5.052 25.137 1.00 75.25 518 LEU A N 1
ATOM 3972 C CA . LEU A 1 518 ? -31.713 3.801 24.361 1.00 75.25 518 LEU A CA 1
ATOM 3973 C C . LEU A 1 518 ? -32.958 3.683 23.466 1.00 75.25 518 LEU A C 1
ATOM 3975 O O . LEU A 1 518 ? -32.842 3.375 22.277 1.00 75.25 518 LEU A O 1
ATOM 3979 N 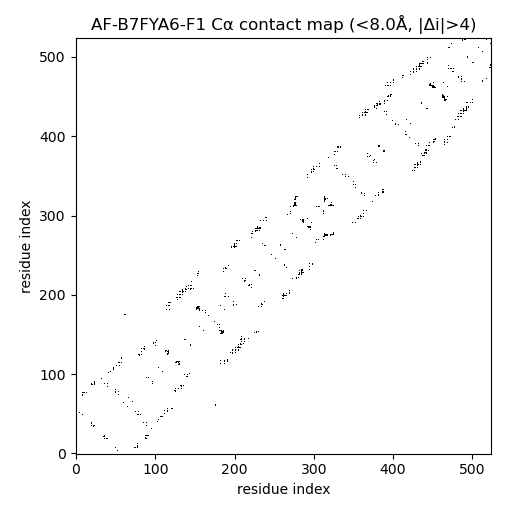N . GLY A 1 519 ? -34.133 4.036 23.999 1.00 72.31 519 GLY A N 1
ATOM 3980 C CA . GLY A 1 519 ? -35.380 4.073 23.235 1.00 72.31 519 GLY A CA 1
ATOM 3981 C C . GLY A 1 519 ? -35.361 5.078 22.074 1.00 72.31 519 GLY A C 1
ATOM 3982 O O . GLY A 1 519 ? -35.807 4.749 20.975 1.00 72.31 519 GLY A O 1
ATOM 3983 N N . GLU A 1 520 ? -34.806 6.277 22.281 1.00 72.44 520 GLU A N 1
ATOM 3984 C CA . GLU A 1 520 ? -34.601 7.304 21.241 1.00 72.44 520 GLU A CA 1
ATOM 3985 C C . GLU A 1 520 ? -33.592 6.884 20.163 1.00 72.44 520 GLU A C 1
ATOM 3987 O O . GLU A 1 520 ? -33.603 7.407 19.045 1.00 72.44 520 GLU A O 1
ATOM 3992 N N . LEU A 1 521 ? -32.708 5.945 20.494 1.00 68.38 521 LEU A N 1
ATOM 3993 C CA . LEU A 1 521 ? -31.736 5.352 19.583 1.00 68.38 521 LEU A CA 1
ATOM 3994 C C . LEU A 1 521 ? -32.274 4.119 18.842 1.00 68.38 521 LEU A C 1
ATOM 3996 O O . LEU A 1 521 ? -31.582 3.578 17.983 1.00 68.38 521 LEU A O 1
ATOM 4000 N N . GLY A 1 522 ? -33.509 3.694 19.128 1.00 71.81 522 GLY A N 1
ATOM 4001 C CA . GLY A 1 522 ? -34.133 2.531 18.492 1.00 71.81 522 GLY A CA 1
ATOM 4002 C C . GLY A 1 522 ? -33.619 1.186 19.012 1.00 71.81 522 GLY A C 1
ATOM 4003 O O . GLY A 1 522 ? -33.798 0.171 18.341 1.00 71.81 522 GLY A O 1
ATOM 4004 N N . ILE A 1 523 ? -32.994 1.173 20.190 1.00 70.31 523 ILE A N 1
ATOM 4005 C CA . ILE A 1 523 ? -32.523 -0.030 20.879 1.00 70.31 523 ILE A CA 1
ATOM 4006 C C . ILE A 1 523 ? -33.644 -0.447 21.843 1.00 70.31 523 ILE A C 1
ATOM 4008 O O . ILE A 1 523 ? -34.014 0.332 22.722 1.00 70.31 523 ILE A O 1
ATOM 4012 N N . ARG A 1 524 ? -34.245 -1.622 21.627 1.00 61.00 524 ARG A N 1
ATOM 4013 C CA . ARG A 1 524 ? -35.335 -2.178 22.444 1.00 61.00 524 ARG A CA 1
ATOM 4014 C C . ARG A 1 524 ? -35.105 -3.644 22.739 1.00 61.00 524 ARG A C 1
ATOM 4016 O O . ARG A 1 524 ? -34.602 -4.331 21.820 1.00 61.00 524 ARG A O 1
#

Radius of gyration: 29.52 Å; Cα contacts (8 Å, |Δi|>4): 651; chains: 1; bounding box: 76×45×85 Å

Mean predicted aligned error: 6.81 Å

Organism: Phaeodactylum tricornutum (strain CCAP 1055/1) (NCBI:txid556484)

Solvent-accessible surface area (backbone atoms only — not comparable to full-atom values): 28152 Å² total; per-residue (Å²): 121,72,75,66,59,73,80,64,77,61,80,57,36,61,56,54,34,48,52,52,51,52,39,52,55,49,35,75,78,39,86,64,45,64,64,44,52,53,54,45,64,75,43,46,66,61,42,47,51,42,48,46,53,50,45,51,48,64,57,42,67,66,67,76,63,79,71,58,73,66,58,52,52,51,51,53,52,44,37,40,33,37,39,50,36,53,48,57,64,59,72,56,61,73,73,67,34,51,57,54,37,52,61,51,52,78,40,74,45,64,65,44,34,52,54,44,37,45,39,84,66,83,59,66,68,48,24,30,39,33,23,44,41,52,20,60,46,13,51,83,25,41,70,42,20,53,51,49,54,76,70,36,42,59,54,68,51,70,68,52,50,50,52,50,51,52,63,63,71,60,74,54,95,73,71,78,69,68,74,78,65,71,67,14,52,39,49,38,45,65,46,18,67,92,36,49,69,27,28,17,23,47,42,44,26,54,42,25,28,43,63,32,24,57,91,49,98,48,49,57,53,54,54,52,56,30,48,32,37,67,41,45,35,52,57,41,50,66,47,46,62,54,51,56,54,44,62,74,67,70,62,90,82,65,76,76,74,78,82,46,56,26,58,51,33,48,49,53,41,53,47,53,40,21,18,56,30,34,44,60,41,35,48,51,21,32,26,86,76,80,59,91,41,72,43,38,48,50,52,42,50,56,53,48,74,67,52,79,88,55,62,53,54,1,60,77,53,39,64,69,27,22,40,54,36,52,51,45,48,40,52,47,47,49,53,50,56,66,50,64,79,74,61,91,82,49,68,66,61,51,55,53,50,53,52,42,49,49,42,46,39,45,42,51,24,59,55,46,62,56,97,44,75,62,47,49,51,39,33,44,47,45,45,74,75,43,65,38,61,58,53,50,33,40,51,51,34,45,54,51,45,52,48,46,64,78,34,72,89,48,54,73,95,63,51,77,71,54,72,64,55,52,52,49,54,30,32,50,41,34,26,55,14,31,39,11,48,94,22,66,71,35,28,53,44,31,60,66,36,73,29,75,60,87,48,59,88,82,44,82,68,91,33,28,28,49,52,48,58,58,53,50,61,75,53,22,78,69,32,67,68,36,36,57,28,43,44,53,17,52,51,25,39,37,59,95,28,69,69,48,47,51,52,51,55,52,35,46,75,68,63,77,44,68,63,67,60,41,51,75,61,72,53,127

Nearest PDB structures (foldseek):
  6lsu-assembly1_A  TM=3.969E-01  e=5.206E-03  Saccharomyces cerevisiae S288C
  6lst-assembly1_A  TM=4.156E-01  e=1.201E-02  Saccharomyces cerevisiae S288C
  8fit-assembly2_C  TM=2.536E-01  e=3.997E-01  synthetic construct
  6qnx-assembly1_A  TM=1.774E-01  e=7.263E-01  Homo sapiens

pLDDT: mean 88.22, std 13.0, range [39.06, 98.56]

InterPro domains:
  IPR019156 Ataxin-10 domain [PF09759] (427-523)
  IPR051374 Ataxin-10 and Copper transport protein 86 families [PTHR13255] (73-524)

Sequence (524 aa):
MTADVEARVSPEWSEILKEARESLRSAREDPLIERHLSLSLRHVDKLVSSIRAYVFYLKQTRNENRASVSDVKKLILSTRNALRFALCCFAVDHDDRYQLQTVISTTEVSVSLVKVISSKRGDSKCRTLAARFLSNLVTSNATTASRLVSMLPLSPSEDDIDAHIRSTVSDTHYATNQLALTASWVSLLLSSAGDRETLAAVVTSLHNCITSLASGSMASFSRDVSSDRLLISTLLRQLLSMQALKGSMGQSGTSVSQDDPATEWILILLMKLCRMGRFPEMYRAAGPGKDIVPEQIVLLHAIRSEQNGDNILGCESGSKAMLSSHMFLANLYVSIQQVGERDSNDTMQHALVESVILSVVDILGEGLGTDTVELASVRACLGTETELVHSLAINLGVITDTISVKNQERKVRELDMSVEEQHLITSLVRLIGNLCYQCRDVQDLLRTTLVPPIDPVITKTERSALHVLLSCTSLAHSCFTLREWAVVAIRNALHQNDLNMAVVANLEAQQALQTSTLGELGIR

Secondary structure (DSSP, 8-state):
-THHHHTS--THHHHHHHHHHHHHHHHHHSS-THHHHHHHHHHHHHHHHHHHHHHHHHHHTTS-----HHHHHHHHHHHHHHHHHHHHHTSS-HHHHHHHHHHHHHTTHHHHHHHHHT-SSS-HHHHHHHHHHHHHHHTT-HHHHHHHHHHS-SS--HHHHHHHHHHHHT--S-GGG-------HHHHHHHHTT-HHHHHHHHHHHHHHHHHHTTSTTTHHHHHHHH-HHHHHHHHHHHHHHHHHHHHTT-TTS---TT-HHHHHHHHHHHHHHHTT-HHHHHHHHS-SSS--HHHHHHHHHHHHH-SSS--SSTTS-HHHHHHHHHHHHHHHHHHHHHHTT-TT-HHHHHHHHHHHHHHHHHHHHHTTS--HHHHHHHHHHHHHSSHHHHHHHHHHHHHHHHHHHTTTS-GGG----HHHHHHHHHHHHHHHHHHTT-HHHHHHHHH-EE--S-TTT--S-EEHHHHHHHGGGTTTT-HHHHHHHHHHHHHHHTT-HHHHHHHHHHHHTT-S-HHHHHHTT--